Protein 2P35 (pdb70)

Secondary structure (DSSP, 8-state):
-GGGB-PPPGGGHHHHHHHTT---S--SSEEEET-TTTHHHHHHHHHH-TTSEEEEES----HHHHHHSTTSEEEE--TTT---SS-EEEEEESS-GGGSTTHHHHHHH---EEEEEEEEE----TTSHHHH--HHHHHSTTGGG--PPPPHHHHHHHHGGGEEEEEEEEEEEEE---HHHHHHHHTTTTTTHHHHTT-GGGHHHHHHHHHHHHHHHS----S---EEEEEEEEEEEE-/--GGGHHHHHHHHT--BS--SSEEEET-TTSHHHHHHHHHH-TTSEEEEES----HHHHHH-TTSEEEE--TTT---SS-EEEEEESS-GGGSTTHHHHHHH---EEEEEEEEE----TTSHHHH--HHHHHSTTGGGG--PPPPPHHHHHHHHGGGEEEEEEEEEEEEE---HHHHHHHHIIIIIHHHHHHH-GGGHHHHHHHHHHHHHHHS----S---EEEEEEEEEEEE-

Radius of gyration: 24.62 Å; Cα contacts (8 Å, |Δi|>4): 897; chains: 2; bounding box: 56×64×71 Å

CATH classification: 3.40.50.150 (+1 more: 1.10.150.290)

Nearest PDB structures (foldseek):
  2p35-assembly1_A  TM=1.003E+00  e=3.374E-49  Agrobacterium fabrum str. C58
  2p35-assembly1_B  TM=9.894E-01  e=6.410E-45  Agrobacterium fabrum str. C58
  8x8j-assembly1_A  TM=6.958E-01  e=2.190E-12  Acinetobacter baumannii
  8x8i-assembly1_A  TM=6.937E-01  e=7.140E-11  Acinetobacter baumannii
  9fce-assembly2_B  TM=6.948E-01  e=4.885E-07  Streptomyces sp.

Organism: Agrobacterium fabrum (strain C58 / ATCC 33970) (NCBI:txid176299)

InterPro domains:
  IPR023149 Trans-aconitate 2-methyltransferase, C-terminal [G3DSA:1.10.150.290] (131-236)
  IPR023506 Trans-aconitate 2-methyltransferase [MF_00560] (1-256)
  IPR029063 S-adenosyl-L-methionine-dependent methyltransferase superfamily [G3DSA:3.40.50.150] (7-253)
  IPR029063 S-adenosyl-L-methionine-dependent methyltransferase superfamily [SSF53335] (4-255)

Foldseek 3Di:
DVVPDDDDDPVCVVLVVQVVPQPDQEWQAAEEEQCDLNPSVCVVCVRHNQDRYEYEHQDPVLVNNCVVRVNHHYDHDDLLDDADPAATLYYEYEPDQVVHPPSLVSVLVNVSHDAQGKYKYKFQCCPPLLNVLLCLCCPDPNNVLDDGDDDPVSSCVSAVVQFPDKDKDKDKDKDKAALVVSLVVCCVVPCVVPLVSSDVVCNVVSSVSSSVSSRVRFDAVVGITIDITMMMIMMGTGD/DDPVCVVLLVLVVPQPDQEFAAAEEEQCPLQPSVVVVCVRYNQERYEYEHQDPVLVNNCVVRVSHHYDYDDLLDDADPAQGQYYAYEPDQVVHPPSLLSQLVNCSHDAQGKYKYKFQCCPPLLNVLVCLCCVDPLVVLVCDDGDDDPVSSCVSHVVFFPDKDKDKDKDKDKAALVVVLVVCCVVPCVVVCVSSDPVCNVVSSVSSSVSSPVRFDAVVGITIDITMMMMMMGTGD

Structure (mmCIF, N/CA/C/O backbone):
data_2P35
#
_entry.id   2P35
#
_cell.length_a   103.097
_cell.length_b   103.097
_cell.length_c   107.457
_cell.angle_alpha   90.00
_cell.angle_beta   90.00
_cell.angle_gamma   120.00
#
_symmetry.space_group_name_H-M   'P 65'
#
loop_
_entity.id
_entity.type
_entity.pdbx_description
1 polymer 'Trans-aconitate 2-methyltransferase'
2 non-polymer S-ADENOSYL-L-HOMOCYSTEINE
3 water water
#
loop_
_atom_site.group_PDB
_atom_site.id
_atom_site.type_symbol
_atom_site.label_atom_id
_atom_site.label_alt_id
_atom_site.label_comp_id
_atom_site.label_asym_id
_atom_site.label_entity_id
_atom_site.label_seq_id
_atom_site.pdbx_PDB_ins_code
_atom_site.Cartn_x
_atom_site.Cartn_y
_atom_site.Cartn_z
_atom_site.occupancy
_atom_site.B_iso_or_equiv
_atom_site.auth_seq_id
_atom_site.auth_comp_id
_atom_site.auth_asym_id
_atom_site.auth_atom_id
_atom_site.pdbx_PDB_model_num
ATOM 1 N N . ALA A 1 8 ? -39.360 62.426 19.396 1.00 43.33 5 ALA A N 1
ATOM 2 C CA . ALA A 1 8 ? -37.965 61.902 19.600 1.00 43.26 5 ALA A CA 1
ATOM 3 C C . ALA A 1 8 ? -37.483 61.170 18.347 1.00 43.02 5 ALA A C 1
ATOM 4 O O . ALA A 1 8 ? -36.289 60.893 18.186 1.00 43.06 5 ALA A O 1
ATOM 6 N N . GLN A 1 9 ? -38.417 60.877 17.449 1.00 42.49 6 GLN A N 1
ATOM 7 C CA . GLN A 1 9 ? -38.093 60.110 16.261 1.00 42.71 6 GLN A CA 1
ATOM 8 C C . GLN A 1 9 ? -37.109 60.860 15.349 1.00 42.15 6 GLN A C 1
ATOM 9 O O . GLN A 1 9 ? -36.196 60.252 14.778 1.00 42.12 6 GLN A O 1
ATOM 15 N N . GLN A 1 10 ? -37.281 62.177 15.251 1.00 41.36 7 GLN A N 1
ATOM 16 C CA . GLN A 1 10 ? -36.401 63.025 14.435 1.00 40.97 7 GLN A CA 1
ATOM 17 C C . GLN A 1 10 ? -34.975 63.198 14.974 1.00 40.08 7 GLN A C 1
ATOM 18 O O . GLN A 1 10 ? -34.083 63.618 14.239 1.00 39.94 7 GLN A O 1
ATOM 24 N N . TYR A 1 11 ? -34.754 62.885 16.246 1.00 39.17 8 TYR A N 1
ATOM 25 C CA . TYR A 1 11 ? -33.421 63.053 16.819 1.00 38.57 8 TYR A CA 1
ATOM 26 C C . TYR A 1 11 ? -32.617 61.748 16.975 1.00 38.03 8 TYR A C 1
ATOM 27 O O . TYR A 1 11 ? -31.506 61.761 17.506 1.00 37.27 8 TYR A O 1
ATOM 36 N N . LEU A 1 12 ? -33.171 60.630 16.506 1.00 37.64 9 LEU A N 1
ATOM 37 C CA . LEU A 1 12 ? -32.445 59.348 16.550 1.00 37.35 9 LEU A CA 1
ATOM 38 C C . LEU A 1 12 ? -31.319 59.325 15.528 1.00 37.21 9 LEU A C 1
ATOM 39 O O . LEU A 1 12 ? -31.507 59.729 14.382 1.00 36.46 9 LEU A O 1
ATOM 44 N N . LYS A 1 13 ? -30.145 58.879 15.972 1.00 37.04 10 LYS A N 1
ATOM 45 C CA . LYS A 1 13 ? -28.961 58.755 15.121 1.00 37.31 10 LYS A CA 1
ATOM 46 C C . LYS A 1 13 ? -28.266 57.431 15.429 1.00 37.46 10 LYS A C 1
ATOM 47 O O . LYS A 1 13 ? -27.649 57.271 16.489 1.00 37.49 10 LYS A O 1
ATOM 53 N N . PHE A 1 14 ? -28.377 56.474 14.515 1.00 37.79 11 PHE A N 1
ATOM 54 C CA . PHE A 1 14 ? -27.736 55.179 14.720 1.00 38.71 11 PHE A CA 1
ATOM 55 C C . PHE A 1 14 ? -26.406 55.124 13.993 1.00 39.28 11 PHE A C 1
ATOM 56 O O . PHE A 1 14 ? -26.278 55.618 12.873 1.00 38.95 11 PHE A O 1
ATOM 64 N N . GLU A 1 15 ? -25.410 54.577 14.684 1.00 39.90 12 GLU A N 1
ATOM 65 C CA . GLU A 1 15 ? -24.096 54.321 14.105 1.00 40.40 12 GLU A CA 1
ATOM 66 C C . GLU A 1 15 ? -24.082 52.924 13.497 1.00 39.92 12 GLU A C 1
ATOM 67 O O . GLU A 1 15 ? -24.901 52.066 13.867 1.00 40.53 12 GLU A O 1
ATOM 73 N N . ASP A 1 16 ? -23.166 52.711 12.553 1.00 38.54 13 ASP A N 1
ATOM 74 C CA . ASP A 1 16 ? -22.994 51.427 11.871 1.00 37.08 13 ASP A CA 1
ATOM 75 C C . ASP A 1 16 ? -22.653 50.320 12.871 1.00 35.76 13 ASP A C 1
ATOM 76 O O . ASP A 1 16 ? -21.605 50.359 13.517 1.00 35.73 13 ASP A O 1
ATOM 81 N N . GLU A 1 17 ? -23.535 49.327 12.982 1.00 34.95 14 GLU A N 1
ATOM 82 C CA A GLU A 1 17 ? -23.316 48.238 13.929 0.50 34.11 14 GLU A CA 1
ATOM 83 C CA B GLU A 1 17 ? -23.369 48.186 13.887 0.50 34.57 14 GLU A CA 1
ATOM 84 C C . GLU A 1 17 ? -22.073 47.419 13.584 1.00 33.05 14 GLU A C 1
ATOM 85 O O . GLU A 1 17 ? -21.441 46.840 14.473 1.00 32.57 14 GLU A O 1
ATOM 96 N N . ARG A 1 18 ? -21.683 47.407 12.309 1.00 31.75 15 ARG A N 1
ATOM 97 C CA . ARG A 1 18 ? -20.512 46.630 11.909 1.00 29.95 15 ARG A CA 1
ATOM 98 C C . ARG A 1 18 ? -19.217 47.188 12.486 1.00 28.44 15 ARG A C 1
ATOM 99 O O . ARG A 1 18 ? -18.239 46.475 12.588 1.00 28.55 15 ARG A O 1
ATOM 107 N N . THR A 1 19 ? -19.215 48.458 12.870 1.00 27.02 16 THR A N 1
ATOM 108 C CA . THR A 1 19 ? -18.017 49.048 13.442 1.00 25.89 16 THR A CA 1
ATOM 109 C C . THR A 1 19 ? -18.155 49.278 14.947 1.00 24.97 16 THR A C 1
ATOM 110 O O . THR A 1 19 ? -17.360 50.023 15.512 1.00 23.88 16 THR A O 1
ATOM 114 N N . ARG A 1 20 ? -19.155 48.639 15.578 1.00 23.74 17 ARG A N 1
ATOM 115 C CA . ARG A 1 20 ? -19.394 48.786 17.015 1.00 23.91 17 ARG A CA 1
ATOM 116 C C . ARG A 1 20 ? -18.169 48.559 17.921 1.00 23.83 17 ARG A C 1
ATOM 117 O O . ARG A 1 20 ? -17.852 49.430 18.741 1.00 23.72 17 ARG A O 1
ATOM 125 N N . PRO A 1 21 ? -17.471 47.408 17.773 1.00 24.36 18 PRO A N 1
ATOM 126 C CA . PRO A 1 21 ? -16.289 47.188 18.612 1.00 24.15 18 PRO A CA 1
ATOM 127 C C . PRO A 1 21 ? -15.152 48.164 18.315 1.00 24.27 18 PRO A C 1
ATOM 128 O O . PRO A 1 21 ? -14.527 48.629 19.247 1.00 24.13 18 PRO A O 1
ATOM 132 N N . ALA A 1 22 ? -14.896 48.470 17.041 1.00 24.07 19 ALA A N 1
ATOM 133 C CA . ALA A 1 22 ? -13.891 49.471 16.680 1.00 24.71 19 ALA A CA 1
ATOM 134 C C . ALA A 1 22 ? -14.226 50.840 17.286 1.00 24.96 19 ALA A C 1
ATOM 135 O O . ALA A 1 22 ? -13.337 51.519 17.796 1.00 25.79 19 ALA A O 1
ATOM 137 N N . ARG A 1 23 ? -15.500 51.226 17.241 1.00 25.12 20 ARG A N 1
ATOM 138 C CA . ARG A 1 23 ? -15.948 52.495 17.841 1.00 25.49 20 ARG A CA 1
ATOM 139 C C . ARG A 1 23 ? -15.813 52.478 19.369 1.00 25.06 20 ARG A C 1
ATOM 140 O O . ARG A 1 23 ? -15.351 53.452 19.957 1.00 25.54 20 ARG A O 1
ATOM 148 N N . ASP A 1 24 ? -16.184 51.362 19.994 1.00 24.94 21 ASP A N 1
ATOM 149 C CA . ASP A 1 24 ? -16.049 51.198 21.459 1.00 24.72 21 ASP A CA 1
ATOM 150 C C . ASP A 1 24 ? -14.584 51.281 21.880 1.00 24.80 21 ASP A C 1
ATOM 151 O O . ASP A 1 24 ? -14.260 51.875 22.922 1.00 25.55 21 ASP A O 1
ATOM 156 N N . LEU A 1 25 ? -13.708 50.687 21.070 1.00 24.50 22 LEU A N 1
ATOM 157 C CA . LEU A 1 25 ? -12.267 50.763 21.312 1.00 24.63 22 LEU A CA 1
ATOM 158 C C . LEU A 1 25 ? -11.768 52.212 21.200 1.00 24.60 22 LEU A C 1
ATOM 159 O O . LEU A 1 25 ? -11.074 52.700 22.095 1.00 24.45 22 LEU A O 1
ATOM 164 N N . LEU A 1 26 ? -12.124 52.888 20.107 1.00 24.48 23 LEU A N 1
ATOM 165 C CA . LEU A 1 26 ? -11.659 54.259 19.850 1.00 24.80 23 LEU A CA 1
ATOM 166 C C . LEU A 1 26 ? -12.135 55.253 20.906 1.00 24.65 23 LEU A C 1
ATOM 167 O O . LEU A 1 26 ? -11.421 56.201 21.255 1.00 24.81 23 LEU A O 1
ATOM 172 N N . ALA A 1 27 ? -13.338 55.030 21.419 1.00 24.71 24 ALA A N 1
ATOM 173 C CA . ALA A 1 27 ? -13.898 55.896 22.428 1.00 25.02 24 ALA A CA 1
ATOM 174 C C . ALA A 1 27 ? -13.021 55.918 23.697 1.00 26.08 24 ALA A C 1
ATOM 175 O O . ALA A 1 27 ? -13.098 56.870 24.495 1.00 26.59 24 ALA A O 1
ATOM 177 N N . GLN A 1 28 ? -12.208 54.870 23.890 1.00 25.26 25 GLN A N 1
ATOM 178 C CA . GLN A 1 28 ? -11.321 54.779 25.070 1.00 25.44 25 GLN A CA 1
ATOM 179 C C . GLN A 1 28 ? -9.879 55.235 24.798 1.00 25.64 25 GLN A C 1
ATOM 180 O O . GLN A 1 28 ? -9.026 55.110 25.665 1.00 26.39 25 GLN A O 1
ATOM 186 N N . VAL A 1 29 ? -9.616 55.746 23.595 1.00 25.33 26 VAL A N 1
ATOM 187 C CA . VAL A 1 29 ? -8.319 56.347 23.265 1.00 26.16 26 VAL A CA 1
ATOM 188 C C . VAL A 1 29 ? -8.310 57.790 23.788 1.00 26.93 26 VAL A C 1
ATOM 189 O O . VAL A 1 29 ? -9.080 58.629 23.301 1.00 26.48 26 VAL A O 1
ATOM 193 N N . PRO A 1 30 ? -7.452 58.081 24.788 1.00 28.07 27 PRO A N 1
ATOM 194 C CA . PRO A 1 30 ? -7.462 59.388 25.431 1.00 29.02 27 PRO A CA 1
ATOM 195 C C . PRO A 1 30 ? -6.577 60.413 24.711 1.00 30.22 27 PRO A C 1
ATOM 196 O O . PRO A 1 30 ? -5.752 61.086 25.336 1.00 32.14 27 PRO A O 1
ATOM 200 N N . LEU A 1 31 ? -6.716 60.511 23.403 1.00 29.99 28 LEU A N 1
ATOM 201 C CA . LEU A 1 31 ? -5.948 61.490 22.662 1.00 30.22 28 LEU A CA 1
ATOM 202 C C . LEU A 1 31 ? -6.913 62.413 21.968 1.00 30.58 28 LEU A C 1
ATOM 203 O O . LEU A 1 31 ? -7.805 61.953 21.262 1.00 29.96 28 LEU A O 1
ATOM 208 N N . GLU A 1 32 ? -6.754 63.715 22.214 1.00 31.16 29 GLU A N 1
ATOM 209 C CA A GLU A 1 32 ? -7.531 64.731 21.503 0.50 31.33 29 GLU A CA 1
ATOM 210 C CA B GLU A 1 32 ? -7.532 64.724 21.511 0.50 31.67 29 GLU A CA 1
ATOM 211 C C . GLU A 1 32 ? -7.005 64.860 20.079 1.00 31.63 29 GLU A C 1
ATOM 212 O O . GLU A 1 32 ? -7.784 65.011 19.137 1.00 31.31 29 GLU A O 1
ATOM 223 N N . ARG A 1 33 ? -5.679 64.780 19.934 1.00 31.56 30 ARG A N 1
ATOM 224 C CA A ARG A 1 33 ? -5.018 64.952 18.637 0.50 31.34 30 ARG A CA 1
ATOM 225 C CA B ARG A 1 33 ? -5.022 64.940 18.634 0.50 31.63 30 ARG A CA 1
ATOM 226 C C . ARG A 1 33 ? -4.029 63.819 18.349 1.00 31.38 30 ARG A C 1
ATOM 227 O O . ARG A 1 33 ? -3.464 63.232 19.268 1.00 30.91 30 ARG A O 1
ATOM 242 N N . VAL A 1 34 ? -3.817 63.544 17.068 1.00 30.74 31 VAL A N 1
ATOM 243 C CA . VAL A 1 34 ? -2.878 62.519 16.613 1.00 30.81 31 VAL A CA 1
ATOM 244 C C . VAL A 1 34 ? -2.037 63.089 15.461 1.00 30.99 31 VAL A C 1
ATOM 245 O O . VAL A 1 34 ? -2.584 63.694 14.533 1.00 30.11 31 VAL A O 1
ATOM 249 N N . LEU A 1 35 ? -0.716 62.896 15.518 1.00 31.19 32 LEU A N 1
ATOM 250 C CA . LEU A 1 35 ? 0.170 63.375 14.447 1.00 31.81 32 LEU A CA 1
ATOM 251 C C . LEU A 1 35 ? 0.775 62.244 13.619 1.00 31.62 32 LEU A C 1
ATOM 252 O O . LEU A 1 35 ? 1.156 62.442 12.460 1.00 30.90 32 LEU A O 1
ATOM 257 N N . ASN A 1 36 ? 0.873 61.064 14.227 1.00 31.89 33 ASN A N 1
ATOM 258 C CA . ASN A 1 36 ? 1.397 59.887 13.542 1.00 32.22 33 ASN A CA 1
ATOM 259 C C . ASN A 1 36 ? 0.773 58.596 14.068 1.00 32.26 33 ASN A C 1
ATOM 260 O O . ASN A 1 36 ? 1.381 57.861 14.874 1.00 31.91 33 ASN A O 1
ATOM 265 N N . GLY A 1 37 ? -0.450 58.330 13.613 1.00 32.76 34 GLY A N 1
ATOM 266 C CA . GLY A 1 37 ? -1.207 57.161 14.052 1.00 32.35 34 GLY A CA 1
ATOM 267 C C . GLY A 1 37 ? -1.227 56.094 12.983 1.00 32.90 34 GLY A C 1
ATOM 268 O O . GLY A 1 37 ? -1.007 56.380 11.801 1.00 32.64 34 GLY A O 1
ATOM 269 N N . TYR A 1 38 ? -1.442 54.853 13.406 1.00 33.13 35 TYR A N 1
ATOM 270 C CA . TYR A 1 38 ? -1.457 53.701 12.516 1.00 33.11 35 TYR A CA 1
ATOM 271 C C . TYR A 1 38 ? -2.696 52.843 12.775 1.00 33.61 35 TYR A C 1
ATOM 272 O O . TYR A 1 38 ? -3.041 52.549 13.924 1.00 32.97 35 TYR A O 1
ATOM 281 N N . ASP A 1 39 ? -3.372 52.475 11.693 1.00 33.34 36 ASP A N 1
ATOM 282 C CA . ASP A 1 39 ? -4.416 51.490 11.769 1.00 34.03 36 ASP A CA 1
ATOM 283 C C . ASP A 1 39 ? -3.860 50.144 11.309 1.00 34.02 36 ASP A C 1
ATOM 284 O O . ASP A 1 39 ? -3.651 49.915 10.109 1.00 34.24 36 ASP A O 1
ATOM 289 N N . LEU A 1 40 ? -3.631 49.255 12.270 1.00 34.08 37 LEU A N 1
ATOM 290 C CA . LEU A 1 40 ? -2.913 48.001 12.017 1.00 33.83 37 LEU A CA 1
ATOM 291 C C . LEU A 1 40 ? -3.917 46.932 11.613 1.00 33.69 37 LEU A C 1
ATOM 292 O O . LEU A 1 40 ? -4.983 46.830 12.212 1.00 33.37 37 LEU A O 1
ATOM 297 N N . GLY A 1 41 ? -3.583 46.143 10.599 1.00 33.40 38 GLY A N 1
ATOM 298 C CA . GLY A 1 41 ? -4.579 45.263 9.969 1.00 33.22 38 GLY A CA 1
ATOM 299 C C . GLY A 1 41 ? -5.789 46.057 9.495 1.00 32.36 38 GLY A C 1
ATOM 300 O O . GLY A 1 41 ? -6.929 45.716 9.827 1.00 31.66 38 GLY A O 1
ATOM 301 N N . CYS A 1 42 ? -5.536 47.108 8.714 1.00 32.30 39 CYS A N 1
ATOM 302 C CA . CYS A 1 42 ? -6.587 48.061 8.270 1.00 32.59 39 CYS A CA 1
ATOM 303 C C . CYS A 1 42 ? -7.709 47.455 7.405 1.00 32.59 39 CYS A C 1
ATOM 304 O O . CYS A 1 42 ? -8.827 47.986 7.358 1.00 32.73 39 CYS A O 1
ATOM 307 N N . GLY A 1 43 ? -7.420 46.345 6.733 1.00 32.26 40 GLY A N 1
ATOM 308 C CA . GLY A 1 43 ? -8.381 45.748 5.817 1.00 32.36 40 GLY A CA 1
ATOM 309 C C . GLY A 1 43 ? -8.774 46.737 4.728 1.00 32.47 40 GLY A C 1
ATOM 310 O O . GLY A 1 43 ? -7.924 47.495 4.249 1.00 32.71 40 GLY A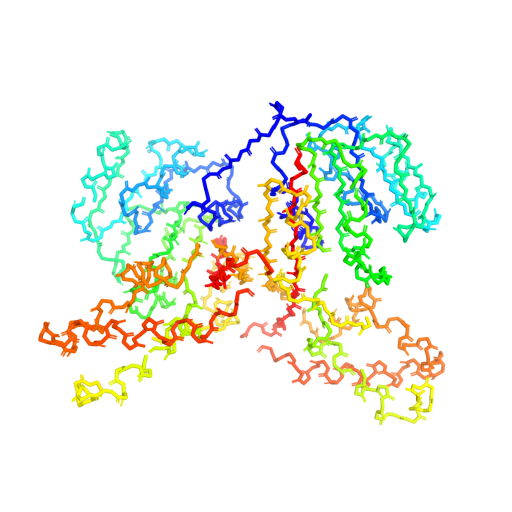 O 1
ATOM 311 N N . PRO A 1 44 ? -10.069 46.759 4.347 1.00 32.67 41 PRO A N 1
ATOM 312 C CA . PRO A 1 44 ? -10.560 47.659 3.293 1.00 32.37 41 PRO A CA 1
ATOM 313 C C . PRO A 1 44 ? -10.815 49.093 3.777 1.00 32.27 41 PRO A C 1
ATOM 314 O O . PRO A 1 44 ? -11.421 49.879 3.054 1.00 31.75 41 PRO A O 1
ATOM 318 N N . GLY A 1 45 ? -10.364 49.419 4.993 1.00 32.01 42 GLY A N 1
ATOM 319 C CA . GLY A 1 45 ? -10.333 50.802 5.474 1.00 32.09 42 GLY A CA 1
ATOM 320 C C . GLY A 1 45 ? -11.525 51.295 6.282 1.00 31.90 42 GLY A C 1
ATOM 321 O O . GLY A 1 45 ? -11.677 52.502 6.494 1.00 31.80 42 GLY A O 1
ATOM 322 N N . ASN A 1 46 ? -12.375 50.369 6.705 1.00 31.79 43 ASN A N 1
ATOM 323 C CA . ASN A 1 46 ? -13.468 50.672 7.624 1.00 32.27 43 ASN A CA 1
ATOM 324 C C . ASN A 1 46 ? -12.974 51.199 8.963 1.00 32.32 43 ASN A C 1
ATOM 325 O O . ASN A 1 46 ? -13.447 52.239 9.439 1.00 31.60 43 ASN A O 1
ATOM 330 N N . SER A 1 47 ? -12.031 50.474 9.572 1.00 32.11 44 SER A N 1
ATOM 331 C CA . SER A 1 47 ? -11.415 50.944 10.811 1.00 32.03 44 SER A CA 1
ATOM 332 C C . SER A 1 47 ? -10.623 52.228 10.566 1.00 32.36 44 SER A C 1
ATOM 333 O O . SER A 1 47 ? -10.650 53.143 11.388 1.00 32.15 44 SER A O 1
ATOM 336 N N . THR A 1 48 ? -9.968 52.317 9.404 1.00 32.60 45 THR A N 1
ATOM 337 C CA . THR A 1 48 ? -9.077 53.434 9.126 1.00 32.40 45 THR A CA 1
ATOM 338 C C . THR A 1 48 ? -9.896 54.722 9.038 1.00 32.50 45 THR A C 1
ATOM 339 O O . THR A 1 48 ? -9.478 55.763 9.556 1.00 32.59 45 THR A O 1
ATOM 343 N N . GLU A 1 49 ? -11.072 54.630 8.417 1.00 31.68 46 GLU A N 1
ATOM 344 C CA . GLU A 1 49 ? -11.945 55.784 8.250 1.00 32.43 46 GLU A CA 1
ATOM 345 C C . GLU A 1 49 ? -12.480 56.316 9.587 1.00 31.57 46 GLU A C 1
ATOM 346 O O . GLU A 1 49 ? -12.686 57.524 9.731 1.00 31.18 46 GLU A O 1
ATOM 352 N N . LEU A 1 50 ? -12.682 55.424 10.558 1.00 30.53 47 LEU A N 1
ATOM 353 C CA . LEU A 1 50 ? -13.003 55.859 11.913 1.00 31.10 47 LEU A CA 1
ATOM 354 C C . LEU A 1 50 ? -11.892 56.745 12.454 1.00 31.24 47 LEU A C 1
ATOM 355 O O . LEU A 1 50 ? -12.165 57.771 13.079 1.00 30.74 47 LEU A O 1
ATOM 360 N N . LEU A 1 51 ? -10.641 56.344 12.204 1.00 31.14 48 LEU A N 1
ATOM 361 C CA . LEU A 1 51 ? -9.486 57.100 12.690 1.00 31.62 48 LEU A CA 1
ATOM 362 C C . LEU A 1 51 ? -9.326 58.433 11.978 1.00 31.73 48 LEU A C 1
ATOM 363 O O . LEU A 1 51 ? -9.134 59.464 12.626 1.00 32.11 48 LEU A O 1
ATOM 368 N N . THR A 1 52 ? -9.431 58.418 10.655 1.00 31.59 49 THR A N 1
ATOM 369 C CA . THR A 1 52 ? -9.287 59.644 9.874 1.00 31.93 49 THR A CA 1
ATOM 370 C C . THR A 1 52 ? -10.467 60.604 10.125 1.00 32.07 49 THR A C 1
ATOM 371 O O . THR A 1 52 ? -10.273 61.812 10.159 1.00 31.97 49 THR A O 1
ATOM 375 N N . ASP A 1 53 ? -11.669 60.054 10.329 1.00 31.73 50 ASP A N 1
ATOM 376 C CA . ASP A 1 53 ? -12.826 60.850 10.754 1.00 32.05 50 ASP A CA 1
ATOM 377 C C . ASP A 1 53 ? -12.517 61.634 12.025 1.00 31.86 50 ASP A C 1
ATOM 378 O O . ASP A 1 53 ? -12.858 62.809 12.139 1.00 30.69 50 ASP A O 1
ATOM 383 N N . ARG A 1 54 ? -11.849 60.975 12.965 1.00 32.32 51 ARG A N 1
ATOM 384 C CA . ARG A 1 54 ? -11.562 61.569 14.272 1.00 32.84 51 ARG A CA 1
ATOM 385 C C . ARG A 1 54 ? -10.351 62.508 14.252 1.00 32.64 51 ARG A C 1
ATOM 386 O O . ARG A 1 54 ? -10.379 63.567 14.888 1.00 32.03 51 ARG A O 1
ATOM 394 N N . TYR A 1 55 ? -9.306 62.129 13.519 1.00 31.89 52 TYR A N 1
ATOM 395 C CA . TYR A 1 55 ? -8.009 62.796 13.660 1.00 32.27 52 TYR A CA 1
ATOM 396 C C . TYR A 1 55 ? -7.445 63.478 12.420 1.00 32.15 52 TYR A C 1
ATOM 397 O O . TYR A 1 55 ? -6.522 64.294 12.535 1.00 32.42 52 TYR A O 1
ATOM 406 N N . GLY A 1 56 ? -7.988 63.151 11.251 1.00 32.38 53 GLY A N 1
ATOM 407 C CA . GLY A 1 56 ? -7.554 63.757 9.990 1.00 32.10 53 GLY A CA 1
ATOM 408 C C . GLY A 1 56 ? -7.029 62.705 9.038 1.00 32.03 53 GLY A C 1
ATOM 409 O O . GLY A 1 56 ? -6.401 61.730 9.461 1.00 32.45 53 GLY A O 1
ATOM 410 N N . VAL A 1 57 ? -7.269 62.908 7.748 1.00 32.17 54 VAL A N 1
ATOM 411 C CA . VAL A 1 57 ? -6.866 61.937 6.712 1.00 32.31 54 VAL A CA 1
ATOM 412 C C . VAL A 1 57 ? -5.359 61.845 6.534 1.00 32.20 54 VAL A C 1
ATOM 413 O O . VAL A 1 57 ? -4.845 60.824 6.048 1.00 32.52 54 VAL A O 1
ATOM 417 N N . ASN A 1 58 ? -4.668 62.900 6.960 1.00 32.29 55 ASN A N 1
ATOM 418 C CA A ASN A 1 58 ? -3.231 63.090 6.764 0.50 32.49 55 ASN A CA 1
ATOM 419 C CA B ASN A 1 58 ? -3.222 62.995 6.716 0.50 32.26 55 ASN A CA 1
ATOM 420 C C . ASN A 1 58 ? -2.327 62.497 7.860 1.00 32.68 55 ASN A C 1
ATOM 421 O O . ASN A 1 58 ? -1.112 62.377 7.675 1.00 32.64 55 ASN A O 1
ATOM 430 N N . VAL A 1 59 ? -2.915 62.180 9.020 1.00 32.44 56 VAL A N 1
ATOM 431 C CA . VAL A 1 59 ? -2.135 61.753 10.202 1.00 32.86 56 VAL A CA 1
ATOM 432 C C . VAL A 1 59 ? -2.255 60.252 10.560 1.00 32.64 56 VAL A C 1
ATOM 433 O O . VAL A 1 59 ? -1.764 59.811 11.611 1.00 32.76 56 VAL A O 1
ATOM 437 N N . ILE A 1 60 ? -2.885 59.482 9.672 1.00 32.82 57 ILE A N 1
ATOM 438 C CA . ILE A 1 60 ? -3.117 58.045 9.874 1.00 32.62 57 ILE A CA 1
ATOM 439 C C . ILE A 1 60 ? -2.479 57.272 8.716 1.00 33.28 57 ILE A C 1
ATOM 440 O O . ILE A 1 60 ? -2.543 57.709 7.562 1.00 32.81 57 ILE A O 1
ATOM 445 N N . THR A 1 61 ? -1.868 56.134 9.032 1.00 33.28 58 THR A N 1
ATOM 446 C CA . THR A 1 61 ? -1.350 55.215 8.022 1.00 33.63 58 THR A CA 1
ATOM 447 C C . THR A 1 61 ? -1.971 53.842 8.290 1.00 33.59 58 THR A C 1
ATOM 448 O O . THR A 1 61 ? -1.884 53.325 9.411 1.00 34.06 58 THR A O 1
ATOM 452 N N . GLY A 1 62 ? -2.618 53.262 7.284 1.00 33.16 59 GLY A N 1
ATOM 453 C CA . GLY A 1 62 ? -3.083 51.875 7.387 1.00 32.87 59 GLY A CA 1
ATOM 454 C C . GLY A 1 62 ? -2.003 50.870 6.999 1.00 33.05 59 GLY A C 1
ATOM 455 O O . GLY A 1 62 ? -1.304 51.037 5.975 1.00 33.05 59 GLY A O 1
ATOM 456 N N . ILE A 1 63 ? -1.876 49.819 7.807 1.00 33.28 60 ILE A N 1
ATOM 457 C CA . ILE A 1 63 ? -0.905 48.745 7.585 1.00 32.90 60 ILE A CA 1
ATOM 458 C C . ILE A 1 63 ? -1.666 47.411 7.442 1.00 33.13 60 ILE A C 1
ATOM 459 O O . ILE A 1 63 ? -2.528 47.094 8.264 1.00 33.19 60 ILE A O 1
ATOM 464 N N . ASP A 1 64 ? -1.370 46.658 6.384 1.00 32.72 61 ASP A N 1
ATOM 465 C CA . ASP A 1 64 ? -1.946 45.326 6.169 1.00 33.02 61 ASP A CA 1
ATOM 466 C C . ASP A 1 64 ? -0.972 44.471 5.345 1.00 32.60 61 ASP A C 1
ATOM 467 O O . ASP A 1 64 ? -0.209 45.008 4.560 1.00 32.69 61 ASP A O 1
ATOM 472 N N . SER A 1 65 ? -1.015 43.150 5.525 1.00 32.87 62 SER A N 1
ATOM 473 C CA . SER A 1 65 ? -0.188 42.218 4.740 1.00 32.93 62 SER A CA 1
ATOM 474 C C . SER A 1 65 ? -0.858 41.828 3.416 1.00 32.87 62 SER A C 1
ATOM 475 O O . SER A 1 65 ? -0.271 41.109 2.598 1.00 32.20 62 SER A O 1
ATOM 478 N N . ASP A 1 66 ? -2.091 42.298 3.212 1.00 32.53 63 ASP A N 1
ATOM 479 C CA . ASP A 1 66 ? -2.857 41.908 2.031 1.00 32.59 63 ASP A CA 1
ATOM 480 C C . ASP A 1 66 ? -3.012 43.060 1.046 1.00 32.43 63 ASP A C 1
ATOM 481 O O . ASP A 1 66 ? -3.674 44.066 1.342 1.00 31.68 63 ASP A O 1
ATOM 486 N N . ASP A 1 67 ? -2.416 42.880 -0.135 1.00 32.42 64 ASP A N 1
ATOM 487 C CA . ASP A 1 67 ? -2.414 43.896 -1.193 1.00 32.70 64 ASP A CA 1
ATOM 488 C C . ASP A 1 67 ? -3.799 44.283 -1.693 1.00 32.59 64 ASP A C 1
ATOM 489 O O . ASP A 1 67 ? -4.041 45.454 -1.991 1.00 32.44 64 ASP A O 1
ATOM 494 N N . ASP A 1 68 ? -4.689 43.295 -1.805 1.00 32.80 65 ASP A N 1
ATOM 495 C CA A ASP A 1 68 ? -6.052 43.513 -2.276 0.50 33.01 65 ASP A CA 1
ATOM 496 C CA B ASP A 1 68 ? -6.041 43.551 -2.294 0.50 33.23 65 ASP A CA 1
ATOM 497 C C . ASP A 1 68 ? -6.824 44.389 -1.288 1.00 33.32 65 ASP A C 1
ATOM 498 O O . ASP A 1 68 ? -7.668 45.200 -1.680 1.00 33.10 65 ASP A O 1
ATOM 515 N N . LEU A 1 70 ? -5.371 46.684 0.808 1.00 33.97 67 LEU A N 1
ATOM 516 C CA . LEU A 1 70 ? -4.771 48.012 0.768 1.00 34.05 67 LEU A CA 1
ATOM 517 C C . LEU A 1 70 ? -5.290 48.833 -0.412 1.00 34.32 67 LEU A C 1
ATOM 518 O O . LEU A 1 70 ? -5.515 50.032 -0.268 1.00 34.57 67 LEU A O 1
ATOM 523 N N . GLU A 1 71 ? -5.474 48.174 -1.563 1.00 33.90 68 GLU A N 1
ATOM 524 C CA A GLU A 1 71 ? -6.043 48.810 -2.754 0.50 34.09 68 GLU A CA 1
ATOM 525 C CA B GLU A 1 71 ? -6.044 48.808 -2.752 0.50 33.96 68 GLU A CA 1
ATOM 526 C C . GLU A 1 71 ? -7.444 49.354 -2.476 1.00 34.01 68 GLU A C 1
ATOM 527 O O . GLU A 1 71 ? -7.759 50.483 -2.850 1.00 33.95 68 GLU A O 1
ATOM 538 N N . LYS A 1 72 ? -8.273 48.548 -1.810 1.00 34.09 69 LYS A N 1
ATOM 539 C CA . LYS A 1 72 ? -9.631 48.960 -1.428 1.00 34.51 69 LYS A CA 1
ATOM 540 C C . LYS A 1 72 ? -9.600 50.155 -0.481 1.00 34.28 69 LYS A C 1
ATOM 541 O O . LYS A 1 72 ? -10.288 51.149 -0.705 1.00 34.34 69 LYS A O 1
ATOM 547 N N . ALA A 1 73 ? -8.772 50.061 0.556 1.00 34.18 70 ALA A N 1
ATOM 548 C CA . ALA A 1 73 ? -8.607 51.143 1.521 1.00 34.43 70 ALA A CA 1
ATOM 549 C C . ALA A 1 73 ? -8.088 52.436 0.868 1.00 35.14 70 ALA A C 1
ATOM 550 O O . ALA A 1 73 ? -8.600 53.522 1.160 1.00 34.90 70 ALA A O 1
ATOM 552 N N . ALA A 1 74 ? -7.091 52.312 -0.011 1.00 35.45 71 ALA A N 1
ATOM 553 C CA . ALA A 1 74 ? -6.526 53.450 -0.740 1.00 36.94 71 ALA A CA 1
ATOM 554 C C . ALA A 1 74 ? -7.539 54.139 -1.659 1.00 37.84 71 ALA A C 1
ATOM 555 O O . ALA A 1 74 ? -7.562 55.365 -1.734 1.00 38.31 71 ALA A O 1
ATOM 557 N N . ASP A 1 75 ? -8.360 53.351 -2.359 1.00 38.56 72 ASP A N 1
ATOM 558 C CA . ASP A 1 75 ? -9.467 53.895 -3.150 1.00 39.29 72 ASP A CA 1
ATOM 559 C C . ASP A 1 75 ? -10.429 54.695 -2.266 1.00 39.22 72 ASP A C 1
ATOM 560 O O . ASP A 1 75 ? -10.808 55.812 -2.614 1.00 39.44 72 ASP A O 1
ATOM 565 N N . ARG A 1 76 ? -10.806 54.137 -1.117 1.00 39.24 73 ARG A N 1
ATOM 566 C CA . ARG A 1 76 ? -11.764 54.817 -0.237 1.00 38.99 73 ARG A CA 1
ATOM 567 C C . ARG A 1 76 ? -11.172 55.985 0.568 1.00 38.43 73 ARG A C 1
ATOM 568 O O . ARG A 1 76 ? -11.902 56.896 0.977 1.00 38.49 73 ARG A O 1
ATOM 576 N N . LEU A 1 77 ? -9.860 55.965 0.781 1.00 37.39 74 LEU A N 1
ATOM 577 C CA . LEU A 1 77 ? -9.191 57.041 1.501 1.00 37.27 74 LEU A CA 1
ATOM 578 C C . LEU A 1 77 ? -7.957 57.491 0.712 1.00 37.48 74 LEU A C 1
ATOM 579 O O . LEU A 1 77 ? -6.826 57.170 1.077 1.00 37.26 74 LEU A O 1
ATOM 584 N N . PRO A 1 78 ? -8.180 58.261 -0.376 1.00 37.60 75 PRO A N 1
ATOM 585 C CA . PRO A 1 78 ? -7.154 58.550 -1.385 1.00 37.77 75 PRO A CA 1
ATOM 586 C C . PRO A 1 78 ? -6.097 59.562 -0.938 1.00 37.95 75 PRO A C 1
ATOM 587 O O . PRO A 1 78 ? -5.113 59.776 -1.650 1.00 38.20 75 PRO A O 1
ATOM 591 N N . ASN A 1 79 ? -6.315 60.192 0.215 1.00 38.10 76 ASN A N 1
ATOM 592 C CA . ASN A 1 79 ? -5.374 61.166 0.760 1.00 38.35 76 ASN A CA 1
ATOM 593 C C . ASN A 1 79 ? -4.678 60.653 2.017 1.00 38.25 76 ASN A C 1
ATOM 594 O O . ASN A 1 79 ? -4.020 61.416 2.730 1.00 38.57 76 ASN A O 1
ATOM 599 N N . THR A 1 80 ? -4.811 59.344 2.249 1.00 37.62 77 THR A N 1
ATOM 600 C CA . THR A 1 80 ? -4.309 58.663 3.428 1.00 37.38 77 THR A CA 1
ATOM 601 C C . THR A 1 80 ? -3.202 57.657 3.036 1.00 37.52 77 THR A C 1
ATOM 602 O O . THR A 1 80 ? -3.295 56.993 1.994 1.00 37.28 77 THR A O 1
ATOM 606 N N . ASN A 1 81 ? -2.159 57.572 3.863 1.00 37.44 78 ASN A N 1
ATOM 607 C CA . ASN A 1 81 ? -1.030 56.668 3.630 1.00 37.57 78 ASN A CA 1
ATOM 608 C C . ASN A 1 81 ? -1.401 55.209 3.929 1.00 37.00 78 ASN A C 1
ATOM 609 O O . ASN A 1 81 ? -2.147 54.936 4.866 1.00 36.35 78 ASN A O 1
ATOM 614 N N . PHE A 1 82 ? -0.870 54.288 3.126 1.00 36.24 79 PHE A N 1
ATOM 615 C CA . PHE A 1 82 ? -1.056 52.847 3.329 1.00 35.71 79 PHE A CA 1
ATOM 616 C C . PHE A 1 82 ? 0.226 52.084 3.040 1.00 35.58 79 PHE A C 1
ATOM 617 O O . PHE A 1 82 ? 0.835 52.298 2.006 1.00 35.81 79 PHE A O 1
ATOM 625 N N . GLY A 1 83 ? 0.624 51.193 3.946 1.00 35.85 80 GLY A N 1
ATOM 626 C CA . GLY A 1 83 ? 1.816 50.367 3.750 1.00 35.39 80 GLY A CA 1
ATOM 627 C C . GLY A 1 83 ? 1.574 48.871 3.923 1.00 35.86 80 GLY A C 1
ATOM 628 O O . GLY A 1 83 ? 0.752 48.447 4.746 1.00 35.15 80 GLY A O 1
ATOM 629 N N . LYS A 1 84 ? 2.317 48.076 3.150 1.00 35.81 81 LYS A N 1
ATOM 630 C CA . LYS A 1 84 ? 2.301 46.616 3.252 1.00 36.85 81 LYS A CA 1
ATOM 631 C C . LYS A 1 84 ? 3.344 46.114 4.259 1.00 36.19 81 LYS A C 1
ATOM 632 O O . LYS A 1 84 ? 4.516 46.443 4.153 1.00 36.56 81 LYS A O 1
ATOM 638 N N . ALA A 1 85 ? 2.909 45.327 5.241 1.00 36.33 82 ALA A N 1
ATOM 639 C CA . ALA A 1 85 ? 3.828 44.723 6.216 1.00 35.88 82 ALA A CA 1
ATOM 640 C C . ALA A 1 85 ? 3.180 43.558 6.944 1.00 35.64 82 ALA A C 1
ATOM 641 O O . ALA A 1 85 ? 1.959 43.445 6.983 1.00 35.92 82 ALA A O 1
ATOM 643 N N . ASP A 1 86 ? 4.006 42.696 7.519 1.00 35.10 83 ASP A N 1
ATOM 644 C CA . ASP A 1 86 ? 3.516 41.671 8.418 1.00 34.90 83 ASP A CA 1
ATOM 645 C C . ASP A 1 86 ? 3.751 42.190 9.820 1.00 34.36 83 ASP A C 1
ATOM 646 O O . ASP A 1 86 ? 4.875 42.540 10.179 1.00 34.40 83 ASP A O 1
ATOM 651 N N . LEU A 1 87 ? 2.678 42.247 10.601 1.00 33.69 84 LEU A N 1
ATOM 652 C CA . LEU A 1 87 ? 2.725 42.712 11.982 1.00 33.22 84 LEU A CA 1
ATOM 653 C C . LEU A 1 87 ? 3.585 41.857 12.915 1.00 33.61 84 LEU A C 1
ATOM 654 O O . LEU A 1 87 ? 3.924 42.299 14.014 1.00 33.64 84 LEU A O 1
ATOM 659 N N . ALA A 1 88 ? 3.926 40.634 12.500 1.00 33.68 85 ALA A N 1
ATOM 660 C CA . ALA A 1 88 ? 4.832 39.805 13.295 1.00 34.32 85 ALA A CA 1
ATOM 661 C C . ALA A 1 88 ? 6.165 40.523 13.575 1.00 34.76 85 ALA A C 1
ATOM 662 O O . ALA A 1 88 ? 6.736 40.364 14.653 1.00 35.34 85 ALA A O 1
ATOM 664 N N . THR A 1 89 ? 6.614 41.345 12.623 1.00 34.70 86 THR A N 1
ATOM 665 C CA . THR A 1 89 ? 7.915 42.024 12.696 1.00 34.85 86 THR A CA 1
ATOM 666 C C . THR A 1 89 ? 7.861 43.568 12.581 1.00 34.96 86 THR A C 1
ATOM 667 O O . THR A 1 89 ? 8.792 44.258 13.015 1.00 35.14 86 THR A O 1
ATOM 671 N N . TRP A 1 90 ? 6.787 44.095 11.988 1.00 34.55 87 TRP A N 1
ATOM 672 C CA . TRP A 1 90 ? 6.667 45.525 11.635 1.00 33.59 87 TRP A CA 1
ATOM 673 C C . TRP A 1 90 ? 6.980 46.493 12.780 1.00 34.02 87 TRP A C 1
ATOM 674 O O . TRP A 1 90 ? 6.589 46.267 13.925 1.00 33.83 87 TRP A O 1
ATOM 685 N N . LYS A 1 91 ? 7.682 47.578 12.460 1.00 34.11 88 LYS A N 1
ATOM 686 C CA . LYS A 1 91 ? 7.751 48.744 13.343 1.00 34.62 88 LYS A CA 1
ATOM 687 C C . LYS A 1 91 ? 7.581 49.988 12.479 1.00 33.97 88 LYS A C 1
ATOM 688 O O . LYS A 1 91 ? 7.991 49.975 11.311 1.00 33.44 88 LYS A O 1
ATOM 694 N N . PRO A 1 92 ? 6.947 51.052 13.027 1.00 33.78 89 PRO A N 1
ATOM 695 C CA . PRO A 1 92 ? 6.824 52.286 12.243 1.00 34.03 89 PRO A CA 1
ATOM 696 C C . PRO A 1 92 ? 8.203 52.891 11.977 1.00 34.04 89 PRO A C 1
ATOM 697 O O . PRO A 1 92 ? 9.121 52.698 12.781 1.00 33.46 89 PRO A O 1
ATOM 701 N N . ALA A 1 93 ? 8.340 53.590 10.850 1.00 34.39 90 ALA A N 1
ATOM 702 C CA . ALA A 1 93 ? 9.612 54.235 10.485 1.00 34.41 90 ALA A CA 1
ATOM 703 C C . ALA A 1 93 ? 9.899 55.483 11.338 1.00 34.31 90 ALA A C 1
ATOM 704 O O . ALA A 1 93 ? 11.022 55.971 11.361 1.00 34.68 90 ALA A O 1
ATOM 706 N N . GLN A 1 94 ? 8.867 56.000 12.007 1.00 34.24 91 GLN A N 1
ATOM 707 C CA . GLN A 1 94 ? 9.023 57.025 13.047 1.00 33.94 91 GLN A CA 1
ATOM 708 C C . GLN A 1 94 ? 8.090 56.724 14.229 1.00 32.79 91 GLN A C 1
ATOM 709 O O . GLN A 1 94 ? 7.038 56.113 14.034 1.00 33.47 91 GLN A O 1
ATOM 715 N N . LYS A 1 95 ? 8.476 57.137 15.442 1.00 31.57 92 LYS A N 1
ATOM 716 C CA . LYS A 1 95 ? 7.648 56.920 16.649 1.00 30.65 92 LYS A CA 1
ATOM 717 C C . LYS A 1 95 ? 6.188 57.309 16.406 1.00 29.72 92 LYS A C 1
ATOM 718 O O . LYS A 1 95 ? 5.904 58.318 15.751 1.00 28.72 92 LYS A O 1
ATOM 724 N N . ALA A 1 96 ? 5.275 56.486 16.926 1.00 28.61 93 ALA A N 1
ATOM 725 C CA . ALA A 1 96 ? 3.844 56.683 16.749 1.00 27.53 93 ALA A CA 1
ATOM 726 C C . ALA A 1 96 ? 3.248 57.294 17.995 1.00 27.48 93 ALA A C 1
ATOM 727 O O . ALA A 1 96 ? 3.720 57.027 19.104 1.00 28.24 93 ALA A O 1
ATOM 729 N N . ASP A 1 97 ? 2.225 58.129 17.829 1.00 26.80 94 ASP A N 1
ATOM 730 C CA . ASP A 1 97 ? 1.441 58.545 18.993 1.00 26.32 94 ASP A CA 1
ATOM 731 C C . ASP A 1 97 ? 0.136 57.735 19.170 1.00 25.44 94 ASP A C 1
ATOM 732 O O . ASP A 1 97 ? -0.519 57.802 20.213 1.00 25.72 94 ASP A O 1
ATOM 737 N N . LEU A 1 98 ? -0.184 56.918 18.167 1.00 24.93 95 LEU A N 1
ATOM 738 C CA . LEU A 1 98 ? -1.302 55.958 18.228 1.00 24.57 95 LEU A CA 1
ATOM 739 C C . LEU A 1 98 ? -1.029 54.727 17.403 1.00 24.27 95 LEU A C 1
ATOM 740 O O . LEU A 1 98 ? -0.681 54.819 16.221 1.00 24.52 95 LEU A O 1
ATOM 745 N N . LEU A 1 99 ? -1.179 53.575 18.044 1.00 24.33 96 LEU A N 1
ATOM 746 C CA . LEU A 1 99 ? -1.128 52.275 17.381 1.00 23.77 96 LEU A CA 1
ATOM 747 C C . LEU A 1 99 ? -2.454 51.610 17.668 1.00 24.31 96 LEU A C 1
ATOM 748 O O . LEU A 1 99 ? -2.707 51.134 18.779 1.00 23.79 96 LEU A O 1
ATOM 753 N N . TYR A 1 100 ? -3.314 51.628 16.659 1.00 23.66 97 TYR A N 1
ATOM 754 C CA . TYR A 1 100 ? -4.685 51.156 16.795 1.00 23.82 97 TYR A CA 1
ATOM 755 C C . TYR A 1 100 ? -4.875 49.876 15.962 1.00 23.88 97 TYR A C 1
ATOM 756 O O . TYR A 1 100 ? -4.529 49.810 14.769 1.00 23.14 97 TYR A O 1
ATOM 765 N N . ALA A 1 101 ? -5.409 48.847 16.600 1.00 23.55 98 ALA A N 1
ATOM 766 C CA . ALA A 1 101 ? -5.538 47.564 15.921 1.00 24.32 98 ALA A CA 1
ATOM 767 C C . ALA A 1 101 ? -6.850 46.880 16.258 1.00 23.68 98 ALA A C 1
ATOM 768 O O . ALA A 1 101 ? -6.982 46.252 17.318 1.00 23.77 98 ALA A O 1
ATOM 770 N N . ASN A 1 102 ? -7.831 47.006 15.372 1.00 23.84 99 ASN A N 1
ATOM 771 C CA . ASN A 1 102 ? -9.109 46.373 15.627 1.00 23.77 99 ASN A CA 1
ATOM 772 C C . ASN A 1 102 ? -9.227 45.063 14.861 1.00 23.89 99 ASN A C 1
ATOM 773 O O . ASN A 1 102 ? -9.199 45.053 13.621 1.00 24.13 99 ASN A O 1
ATOM 778 N N . ALA A 1 103 ? -9.371 43.976 15.608 1.00 23.71 100 ALA A N 1
ATOM 779 C CA . ALA A 1 103 ? -9.598 42.630 15.068 1.00 24.08 100 ALA A CA 1
ATOM 780 C C . ALA A 1 103 ? -8.531 42.116 14.074 1.00 24.59 100 ALA A C 1
ATOM 781 O O . ALA A 1 103 ? -8.862 41.491 13.057 1.00 23.97 100 ALA A O 1
ATOM 783 N N . VAL A 1 104 ? -7.258 42.357 14.404 1.00 24.89 101 VAL A N 1
ATOM 784 C CA . VAL A 1 104 ? -6.127 41.778 13.669 1.00 25.61 101 VAL A CA 1
ATOM 785 C C . VAL A 1 104 ? -5.267 40.823 14.508 1.00 25.96 101 VAL A C 1
ATOM 786 O O . VAL A 1 104 ? -4.869 39.752 14.028 1.00 25.97 101 VAL A O 1
ATOM 790 N N . PHE A 1 105 ? -4.994 41.190 15.759 1.00 26.00 102 PHE A N 1
ATOM 791 C CA . PHE A 1 105 ? -3.967 40.489 16.523 1.00 26.66 102 PHE A CA 1
ATOM 792 C C . PHE A 1 105 ? -4.235 39.032 16.887 1.00 26.98 102 PHE A C 1
ATOM 793 O O . PHE A 1 105 ? -3.297 38.302 17.179 1.00 27.17 102 PHE A O 1
ATOM 801 N N . GLN A 1 106 ? -5.490 38.599 16.819 1.00 27.44 103 GLN A N 1
ATOM 802 C CA . GLN A 1 106 ? -5.803 37.166 16.921 1.00 28.47 103 GLN A CA 1
ATOM 803 C C . GLN A 1 106 ? -5.114 36.303 15.824 1.00 29.71 103 GLN A C 1
ATOM 804 O O . GLN A 1 106 ? -4.998 35.087 15.982 1.00 30.12 103 GLN A O 1
ATOM 810 N N . TRP A 1 107 ? -4.686 36.935 14.730 1.00 30.25 104 TRP A N 1
ATOM 811 C CA A TRP A 1 107 ? -4.089 36.224 13.606 0.50 30.96 104 TRP A CA 1
ATOM 812 C CA B TRP A 1 107 ? -4.090 36.231 13.595 0.50 31.12 104 TRP A CA 1
ATOM 813 C C . TRP A 1 107 ? -2.567 36.234 13.645 1.00 31.20 104 TRP A C 1
ATOM 814 O O . TRP A 1 107 ? -1.916 35.586 12.818 1.00 31.83 104 TRP A O 1
ATOM 835 N N . VAL A 1 108 ? -2.009 36.964 14.605 1.00 30.63 105 VAL A N 1
ATOM 836 C CA . VAL A 1 108 ? -0.561 37.110 14.745 1.00 30.87 105 VAL A CA 1
ATOM 837 C C . VAL A 1 108 ? -0.052 36.189 15.851 1.00 30.99 105 VAL A C 1
ATOM 838 O O . VAL A 1 108 ? -0.460 36.326 17.005 1.00 30.94 105 VAL A O 1
ATOM 842 N N . PRO A 1 109 ? 0.832 35.238 15.492 1.00 30.78 106 PRO A N 1
ATOM 843 C CA . PRO A 1 109 ? 1.483 34.330 16.442 1.00 31.00 106 PRO A CA 1
ATOM 844 C C . PRO A 1 109 ? 2.106 35.102 17.597 1.00 30.48 106 PRO A C 1
ATOM 845 O O . PRO A 1 109 ? 2.708 36.165 17.371 1.00 30.45 106 PRO A O 1
ATOM 849 N N . ASP A 1 110 ? 1.964 34.563 18.809 1.00 30.55 107 ASP A N 1
ATOM 850 C CA A ASP A 1 110 ? 2.517 35.184 20.001 0.50 30.56 107 ASP A CA 1
ATOM 851 C CA B ASP A 1 110 ? 2.465 35.196 20.046 0.50 30.47 107 ASP A CA 1
ATOM 852 C C . ASP A 1 110 ? 2.252 36.706 20.003 1.00 30.45 107 ASP A C 1
ATOM 853 O O . ASP A 1 110 ? 3.194 37.507 20.123 1.00 30.84 107 ASP A O 1
ATOM 862 N N . HIS A 1 111 ? 0.980 37.101 19.858 1.00 29.82 108 HIS A N 1
ATOM 863 C CA . HIS A 1 111 ? 0.620 38.517 19.755 1.00 29.52 108 HIS A CA 1
ATOM 864 C C . HIS A 1 111 ? 1.022 39.350 20.973 1.00 29.59 108 HIS A C 1
ATOM 865 O O . HIS A 1 111 ? 1.370 40.528 20.832 1.00 29.73 108 HIS A O 1
ATOM 872 N N . LEU A 1 112 ? 0.992 38.750 22.163 1.00 29.03 109 LEU A N 1
ATOM 873 C CA . LEU A 1 112 ? 1.309 39.506 23.366 1.00 28.25 109 LEU A CA 1
ATOM 874 C C . LEU A 1 112 ? 2.757 39.998 23.387 1.00 28.68 109 LEU A C 1
ATOM 875 O O . LEU A 1 112 ? 3.013 41.161 23.761 1.00 29.18 109 LEU A O 1
ATOM 880 N N . ALA A 1 113 ? 3.686 39.132 22.980 1.00 27.38 110 ALA A N 1
ATOM 881 C CA . ALA A 1 113 ? 5.080 39.540 22.779 1.00 27.76 110 ALA A CA 1
ATOM 882 C C . ALA A 1 113 ? 5.189 40.676 21.740 1.00 27.08 110 ALA A C 1
ATOM 883 O O . ALA A 1 113 ? 5.940 41.628 21.931 1.00 26.58 110 ALA A O 1
ATOM 885 N N . VAL A 1 114 ? 4.409 40.576 20.663 1.00 27.04 111 VAL A N 1
ATOM 886 C CA . VAL A 1 114 ? 4.390 41.604 19.622 1.00 26.65 111 VAL A CA 1
ATOM 887 C C . VAL A 1 114 ? 3.908 42.963 20.176 1.00 25.67 111 VAL A C 1
ATOM 888 O O . VAL A 1 114 ? 4.533 43.991 19.929 1.00 25.21 111 VAL A O 1
ATOM 892 N N . LEU A 1 115 ? 2.798 42.952 20.920 1.00 24.60 112 LEU A N 1
ATOM 893 C CA . LEU A 1 115 ? 2.285 44.150 21.588 1.00 24.66 112 LEU A CA 1
ATOM 894 C C . LEU A 1 115 ? 3.294 44.833 22.510 1.00 24.86 112 LEU A C 1
ATOM 895 O O . LEU A 1 115 ? 3.452 46.056 22.469 1.00 25.07 112 LEU A O 1
ATOM 900 N N . SER A 1 116 ? 3.950 44.062 23.371 1.00 25.88 113 SER A N 1
ATOM 901 C CA . SER A 1 116 ? 4.922 44.664 24.293 1.00 27.13 113 SER A CA 1
ATOM 902 C C . SER A 1 116 ? 6.078 45.344 23.545 1.00 26.52 113 SER A C 1
ATOM 903 O O . SER A 1 116 ? 6.507 46.433 23.925 1.00 26.82 113 SER A O 1
ATOM 906 N N . GLN A 1 117 ? 6.550 44.722 22.469 1.00 26.28 114 GLN A N 1
ATOM 907 C CA A GLN A 1 117 ? 7.604 45.293 21.612 0.50 27.07 114 GLN A CA 1
ATOM 908 C CA B GLN A 1 117 ? 7.619 45.340 21.687 0.50 26.30 114 GLN A CA 1
ATOM 909 C C . GLN A 1 117 ? 7.108 46.545 20.894 1.00 26.67 114 GLN A C 1
ATOM 910 O O . GLN A 1 117 ? 7.845 47.517 20.704 1.00 26.16 114 GLN A O 1
ATOM 921 N N . LEU A 1 118 ? 5.850 46.508 20.465 1.00 27.09 115 LEU A N 1
ATOM 922 C CA . LEU A 1 118 ? 5.262 47.672 19.805 1.00 27.48 115 LEU A CA 1
ATOM 923 C C . LEU A 1 118 ? 5.175 48.894 20.737 1.00 28.03 115 LEU A C 1
ATOM 924 O O . LEU A 1 118 ? 5.295 50.022 20.260 1.00 27.64 115 LEU A O 1
ATOM 937 N N . ASP A 1 120 ? 7.417 49.973 22.498 1.00 28.12 117 ASP A N 1
ATOM 938 C CA . ASP A 1 120 ? 8.715 50.656 22.357 1.00 28.31 117 ASP A CA 1
ATOM 939 C C . ASP A 1 120 ? 8.685 51.672 21.211 1.00 28.31 117 ASP A C 1
ATOM 940 O O . ASP A 1 120 ? 9.523 52.569 21.158 1.00 28.14 117 ASP A O 1
ATOM 945 N N . GLN A 1 121 ? 7.725 51.508 20.302 1.00 28.32 118 GLN A N 1
ATOM 946 C CA . GLN A 1 121 ? 7.598 52.365 19.105 1.00 28.60 118 GLN A CA 1
ATOM 947 C C . GLN A 1 121 ? 6.616 53.517 19.293 1.00 28.22 118 GLN A C 1
ATOM 948 O O . GLN A 1 121 ? 6.351 54.292 18.355 1.00 27.26 118 GLN A O 1
ATOM 954 N N . LEU A 1 122 ? 6.083 53.620 20.507 1.00 27.45 119 LEU A N 1
ATOM 955 C CA . LEU A 1 122 ? 5.243 54.735 20.885 1.00 28.26 119 LEU A CA 1
ATOM 956 C C . LEU A 1 122 ? 6.072 55.823 21.558 1.00 28.79 119 LEU A C 1
ATOM 957 O O . LEU A 1 122 ? 6.971 55.520 22.344 1.00 28.88 119 LEU A O 1
ATOM 962 N N . GLU A 1 123 ? 5.762 57.083 21.259 1.00 29.86 120 GLU A N 1
ATOM 963 C CA . GLU A 1 123 ? 6.301 58.198 22.038 1.00 31.31 120 GLU A CA 1
ATOM 964 C C . GLU A 1 123 ? 5.599 58.264 23.397 1.00 30.64 120 GLU A C 1
ATOM 965 O O . GLU A 1 123 ? 4.510 57.701 23.569 1.00 29.88 120 GLU A O 1
ATOM 971 N N . SER A 1 124 ? 6.226 58.932 24.365 1.00 29.78 121 SER A N 1
ATOM 972 C CA . SER A 1 124 ? 5.613 59.123 25.681 1.00 29.51 121 SER A CA 1
ATOM 973 C C . SER A 1 124 ? 4.218 59.701 25.524 1.00 28.65 121 SER A C 1
ATOM 974 O O . SER A 1 124 ? 4.017 60.659 24.757 1.00 28.18 121 SER A O 1
ATOM 977 N N . GLY A 1 125 ? 3.253 59.108 26.229 1.00 27.41 122 GLY A N 1
ATOM 978 C CA . GLY A 1 125 ? 1.851 59.535 26.167 1.00 26.70 122 GLY A CA 1
ATOM 979 C C . GLY A 1 125 ? 1.088 58.975 24.983 1.00 26.42 122 GLY A C 1
ATOM 980 O O . GLY A 1 125 ? -0.130 59.126 24.895 1.00 26.83 122 GLY A O 1
ATOM 981 N N . GLY A 1 126 ? 1.800 58.319 24.072 1.00 25.74 123 GLY A N 1
ATOM 982 C CA . GLY A 1 126 ? 1.171 57.591 22.964 1.00 25.55 123 GLY A CA 1
ATOM 983 C C . GLY A 1 126 ? 0.324 56.408 23.405 1.00 25.55 123 GLY A C 1
ATOM 984 O O . GLY A 1 126 ? 0.447 55.908 24.534 1.00 25.99 123 GLY A O 1
ATOM 985 N N . VAL A 1 127 ? -0.543 55.951 22.511 1.00 25.15 124 VAL A N 1
ATOM 986 C CA . VAL A 1 127 ? -1.552 54.976 22.883 1.00 24.55 124 VAL A CA 1
ATOM 987 C C . VAL A 1 127 ? -1.489 53.726 22.008 1.00 24.62 124 VAL A C 1
ATOM 988 O O . VAL A 1 127 ? -1.431 53.809 20.776 1.00 24.60 124 VAL A O 1
ATOM 992 N N . LEU A 1 128 ? -1.471 52.570 22.666 1.00 24.06 125 LEU A N 1
ATOM 993 C CA . LEU A 1 128 ? -1.733 51.294 22.010 1.00 23.68 125 LEU A CA 1
ATOM 994 C C . LEU A 1 128 ? -3.169 50.862 22.326 1.00 23.48 125 LEU A C 1
ATOM 995 O O . LEU A 1 128 ? -3.542 50.755 23.503 1.00 23.79 125 LEU A O 1
ATOM 1000 N N . ALA A 1 129 ? -3.982 50.639 21.292 1.00 23.07 126 ALA A N 1
ATOM 1001 C CA . ALA A 1 129 ? -5.388 50.221 21.467 1.00 23.02 126 ALA A CA 1
ATOM 1002 C C . ALA A 1 129 ? -5.691 49.003 20.591 1.00 24.06 126 ALA A C 1
ATOM 1003 O O . ALA A 1 129 ? -5.533 49.047 19.355 1.00 25.03 126 ALA A O 1
ATOM 1005 N N . VAL A 1 130 ? -6.121 47.924 21.232 1.00 23.96 127 VAL A N 1
ATOM 1006 C CA . VAL A 1 130 ? -6.269 46.628 20.575 1.00 25.00 127 VAL A CA 1
ATOM 1007 C C . VAL A 1 130 ? -7.621 46.002 20.933 1.00 25.00 127 VAL A C 1
ATOM 1008 O O . VAL A 1 130 ? -8.025 46.012 22.105 1.00 24.89 127 VAL A O 1
ATOM 1012 N N . GLN A 1 131 ? -8.310 45.453 19.936 1.00 25.00 128 GLN A N 1
ATOM 1013 C CA . GLN A 1 131 ? -9.471 44.596 20.183 1.00 24.46 128 GLN A CA 1
ATOM 1014 C C . GLN A 1 131 ? -9.317 43.251 19.445 1.00 25.67 128 GLN A C 1
ATOM 1015 O O . GLN A 1 131 ? -8.959 43.207 18.252 1.00 24.98 128 GLN A O 1
ATOM 1029 N N . PRO A 1 133 ? -11.371 39.281 18.880 1.00 24.43 130 PRO A N 1
ATOM 1030 C CA . PRO A 1 133 ? -12.425 38.317 19.084 1.00 24.08 130 PRO A CA 1
ATOM 1031 C C . PRO A 1 133 ? -11.944 37.221 20.029 1.00 23.68 130 PRO A C 1
ATOM 1032 O O . PRO A 1 133 ? -10.759 36.875 20.044 1.00 21.85 130 PRO A O 1
ATOM 1036 N N . ASP A 1 134 ? -12.881 36.700 20.806 1.00 24.41 131 ASP A N 1
ATOM 1037 C CA . ASP A 1 134 ? -12.616 35.698 21.813 1.00 25.87 131 ASP A CA 1
ATOM 1038 C C . ASP A 1 134 ? -13.725 34.640 21.718 1.00 26.18 131 ASP A C 1
ATOM 1039 O O . ASP A 1 134 ? -14.404 34.350 22.698 1.00 26.08 131 ASP A O 1
ATOM 1044 N N A ASN A 1 135 ? -13.926 34.055 20.552 0.50 26.41 132 ASN A N 1
ATOM 1045 N N B ASN A 1 135 ? -13.832 34.067 20.514 0.50 26.19 132 ASN A N 1
ATOM 1046 C CA A ASN A 1 135 ? -15.119 33.222 20.389 0.50 26.92 132 ASN A CA 1
ATOM 1047 C CA B ASN A 1 135 ? -14.963 33.245 20.046 0.50 26.65 132 ASN A CA 1
ATOM 1048 C C A ASN A 1 135 ? -14.853 31.719 20.254 0.50 26.76 132 ASN A C 1
ATOM 1049 C C B ASN A 1 135 ? -14.856 31.748 20.320 0.50 26.56 132 ASN A C 1
ATOM 1050 O O A ASN A 1 135 ? -15.748 30.963 19.885 0.50 26.64 132 ASN A O 1
ATOM 1051 O O B ASN A 1 135 ? -15.858 31.031 20.267 0.50 26.42 132 ASN A O 1
ATOM 1060 N N . LEU A 1 136 ? -13.639 31.285 20.596 1.00 26.68 133 LEU A N 1
ATOM 1061 C CA . LEU A 1 136 ? -13.292 29.870 20.486 1.00 27.59 133 LEU A CA 1
ATOM 1062 C C . LEU A 1 136 ? -14.132 28.911 21.338 1.00 28.01 133 LEU A C 1
ATOM 1063 O O . LEU A 1 136 ? -14.239 27.745 21.004 1.00 28.56 133 LEU A O 1
ATOM 1068 N N . GLN A 1 137 ? -14.721 29.394 22.425 1.00 28.78 134 GLN A N 1
ATOM 1069 C CA . GLN A 1 137 ? -15.541 28.515 23.270 1.00 29.36 134 GLN A CA 1
ATOM 1070 C C . GLN A 1 137 ? -17.053 28.710 23.064 1.00 28.92 134 GLN A C 1
ATOM 1071 O O . GLN A 1 137 ? -17.869 28.095 23.753 1.00 28.49 134 GLN A O 1
ATOM 1077 N N . GLU A 1 138 ? -17.413 29.574 22.116 1.00 27.86 135 GLU A N 1
ATOM 1078 C CA . GLU A 1 138 ? -18.813 29.758 21.747 1.00 27.61 135 GLU A CA 1
ATOM 1079 C C . GLU A 1 138 ? -19.341 28.505 21.014 1.00 27.54 135 GLU A C 1
ATOM 1080 O O . GLU A 1 138 ? -18.562 27.782 20.378 1.00 27.39 135 GLU A O 1
ATOM 1086 N N . PRO A 1 139 ? -20.652 28.229 21.147 1.00 28.15 136 PRO A N 1
ATOM 1087 C CA . PRO A 1 139 ? -21.269 27.076 20.484 1.00 28.40 136 PRO A CA 1
ATOM 1088 C C . PRO A 1 139 ? -20.941 26.983 18.996 1.00 28.13 136 PRO A C 1
ATOM 1089 O O . PRO A 1 139 ? -20.707 25.890 18.501 1.00 28.99 136 PRO A O 1
ATOM 1093 N N . THR A 1 140 ? -20.891 28.114 18.299 1.00 27.80 137 THR A N 1
ATOM 1094 C CA . THR A 1 140 ? -20.455 28.142 16.895 1.00 28.61 137 THR A CA 1
ATOM 1095 C C . THR A 1 140 ? -19.140 27.385 16.651 1.00 28.75 137 THR A C 1
ATOM 1096 O O . THR A 1 140 ? -19.000 26.647 15.668 1.00 28.80 137 THR A O 1
ATOM 1100 N N . HIS A 1 141 ? -18.179 27.585 17.543 1.00 28.61 138 HIS A N 1
ATOM 1101 C CA . HIS A 1 141 ? -16.842 27.048 17.332 1.00 28.96 138 HIS A CA 1
ATOM 1102 C C . HIS A 1 141 ? -16.707 25.648 17.889 1.00 28.56 138 HIS A C 1
ATOM 1103 O O . HIS A 1 141 ? -16.076 24.794 17.280 1.00 29.11 138 HIS A O 1
ATOM 1110 N N . ILE A 1 142 ? -17.371 25.393 19.010 1.00 28.98 139 ILE A N 1
ATOM 1111 C CA . ILE A 1 142 ? -17.489 24.044 19.535 1.00 29.37 139 ILE A CA 1
ATOM 1112 C C . ILE A 1 142 ? -18.144 23.100 18.510 1.00 29.76 139 ILE A C 1
ATOM 1113 O O . ILE A 1 142 ? -17.683 21.966 18.335 1.00 29.15 139 ILE A O 1
ATOM 1118 N N . ALA A 1 143 ? -19.204 23.566 17.836 1.00 30.01 140 ALA A N 1
ATOM 1119 C CA . ALA A 1 143 ? -19.909 22.736 16.834 1.00 30.10 140 ALA A CA 1
ATOM 1120 C C . ALA A 1 143 ? -19.026 22.403 15.627 1.00 30.94 140 ALA A C 1
ATOM 1121 O O . ALA A 1 143 ? -19.226 21.383 14.960 1.00 30.69 140 ALA A O 1
ATOM 1131 N N . HIS A 1 145 ? -15.808 21.644 15.841 1.00 32.90 142 HIS A N 1
ATOM 1132 C CA A HIS A 1 145 ? -15.012 20.506 16.308 0.50 32.89 142 HIS A CA 1
ATOM 1133 C CA B HIS A 1 145 ? -15.001 20.506 16.270 0.50 33.23 142 HIS A CA 1
ATOM 1134 C C . HIS A 1 145 ? -15.857 19.237 16.348 1.00 33.00 142 HIS A C 1
ATOM 1135 O O . HIS A 1 145 ? -15.403 18.162 15.949 1.00 32.85 142 HIS A O 1
ATOM 1148 N N . GLU A 1 146 ? -17.089 19.365 16.845 1.00 32.85 143 GLU A N 1
ATOM 1149 C CA . GLU A 1 146 ? -18.004 18.218 16.924 1.00 33.67 143 GLU A CA 1
ATOM 1150 C C . GLU A 1 146 ? -18.338 17.677 15.536 1.00 32.94 143 GLU A C 1
ATOM 1151 O O . GLU A 1 146 ? -18.372 16.468 15.342 1.00 32.79 143 GLU A O 1
ATOM 1157 N N . THR A 1 147 ? -18.574 18.570 14.571 1.00 32.61 144 THR A N 1
ATOM 1158 C CA . THR A 1 147 ? -18.821 18.143 13.190 1.00 32.42 144 THR A CA 1
ATOM 1159 C C . THR A 1 147 ? -17.590 17.445 12.597 1.00 32.93 144 THR A C 1
ATOM 1160 O O . THR A 1 147 ? -17.715 16.404 11.967 1.00 33.04 144 THR A O 1
ATOM 1164 N N . ALA A 1 148 ? -16.413 18.027 12.812 1.00 33.56 145 ALA A N 1
ATOM 1165 C CA . ALA A 1 148 ? -15.169 17.487 12.281 1.00 34.59 145 ALA A CA 1
ATOM 1166 C C . ALA A 1 148 ? -14.843 16.118 12.892 1.00 35.57 145 ALA A C 1
ATOM 1167 O O . ALA A 1 148 ? -14.464 15.187 12.173 1.00 35.77 145 ALA A O 1
ATOM 1169 N N . ASP A 1 149 ? -15.016 15.992 14.207 1.00 36.53 146 ASP A N 1
ATOM 1170 C CA . ASP A 1 149 ? -14.660 14.753 14.915 1.00 37.65 146 ASP A CA 1
ATOM 1171 C C . ASP A 1 149 ? -15.703 13.654 14.756 1.00 38.08 146 ASP A C 1
ATOM 1172 O O . ASP A 1 149 ? -15.401 12.477 14.975 1.00 38.56 146 ASP A O 1
ATOM 1177 N N . GLY A 1 150 ? -16.917 14.036 14.363 1.00 38.61 147 GLY A N 1
ATOM 1178 C CA . GLY A 1 150 ? -18.049 13.114 14.319 1.00 39.13 147 GLY A CA 1
ATOM 1179 C C . GLY A 1 150 ? -18.383 12.489 12.976 1.00 39.49 147 GLY A C 1
ATOM 1180 O O . GLY A 1 150 ? -19.138 11.520 12.924 1.00 39.94 147 GLY A O 1
ATOM 1181 N N . GLY A 1 151 ? -17.829 13.032 11.895 1.00 39.47 148 GLY A N 1
ATOM 1182 C CA . GLY A 1 151 ? -18.150 12.565 10.548 1.00 39.59 148 GLY A CA 1
ATOM 1183 C C . GLY A 1 151 ? -17.141 11.586 9.969 1.00 39.81 148 GLY A C 1
ATOM 1184 O O . GLY A 1 151 ? -16.104 11.328 10.583 1.00 39.70 148 GLY A O 1
ATOM 1185 N N . PRO A 1 152 ? -17.432 11.038 8.773 1.00 39.86 149 PRO A N 1
ATOM 1186 C CA . PRO A 1 152 ? -16.521 10.110 8.088 1.00 39.97 149 PRO A CA 1
ATOM 1187 C C . PRO A 1 152 ? -15.172 10.760 7.747 1.00 40.14 149 PRO A C 1
ATOM 1188 O O . PRO A 1 152 ? -14.191 10.057 7.467 1.00 40.03 149 PRO A O 1
ATOM 1192 N N . TRP A 1 153 ? -15.146 12.092 7.786 1.00 39.84 150 TRP A N 1
ATOM 1193 C CA . TRP A 1 153 ? -13.941 12.900 7.595 1.00 40.01 150 TRP A CA 1
ATOM 1194 C C . TRP A 1 153 ? -13.129 13.065 8.888 1.00 40.51 150 TRP A C 1
ATOM 1195 O O . TRP A 1 153 ? -12.117 13.766 8.894 1.00 40.47 150 TRP A O 1
ATOM 1206 N N . LYS A 1 154 ? -13.574 12.425 9.971 1.00 41.34 151 LYS A N 1
ATOM 1207 C CA . LYS A 1 154 ? -12.963 12.582 11.306 1.00 42.33 151 LYS A CA 1
ATOM 1208 C C . LYS A 1 154 ? -11.434 12.490 11.317 1.00 42.87 151 LYS A C 1
ATOM 1209 O O . LYS A 1 154 ? -10.774 13.190 12.092 1.00 42.98 151 LYS A O 1
ATOM 1215 N N . ASP A 1 155 ? -10.894 11.625 10.452 1.00 43.25 152 ASP A N 1
ATOM 1216 C CA . ASP A 1 155 ? -9.456 11.366 10.350 1.00 43.65 152 ASP A CA 1
ATOM 1217 C C . ASP A 1 155 ? -8.646 12.585 9.906 1.00 43.70 152 ASP A C 1
ATOM 1218 O O . ASP A 1 155 ? -7.454 12.690 10.215 1.00 43.64 152 ASP A O 1
ATOM 1223 N N . ALA A 1 156 ? -9.297 13.495 9.183 1.00 43.53 153 ALA A N 1
ATOM 1224 C CA . ALA A 1 156 ? -8.640 14.690 8.648 1.00 43.55 153 ALA A CA 1
ATOM 1225 C C . ALA A 1 156 ? -8.290 15.736 9.714 1.00 43.36 153 ALA A C 1
ATOM 1226 O O . ALA A 1 156 ? -7.622 16.731 9.412 1.00 43.47 153 ALA A O 1
ATOM 1228 N N . PHE A 1 157 ? -8.719 15.499 10.954 1.00 43.23 154 PHE A N 1
ATOM 1229 C CA . PHE A 1 157 ? -8.610 16.499 12.021 1.00 43.23 154 PHE A CA 1
ATOM 1230 C C . PHE A 1 157 ? -7.833 16.011 13.244 1.00 43.24 154 PHE A C 1
ATOM 1231 O O . PHE A 1 157 ? -7.936 14.849 13.642 1.00 43.30 154 PHE A O 1
ATOM 1239 N N . LYS A 1 165 ? -5.486 29.060 19.527 1.00 29.38 162 LYS A N 1
ATOM 1240 C CA . LYS A 1 165 ? -5.088 29.354 20.906 1.00 29.20 162 LYS A CA 1
ATOM 1241 C C . LYS A 1 165 ? -6.063 30.350 21.553 1.00 29.06 162 LYS A C 1
ATOM 1242 O O . LYS A 1 165 ? -6.423 31.355 20.931 1.00 28.82 162 LYS A O 1
ATOM 1248 N N . PRO A 1 166 ? -6.485 30.069 22.806 1.00 28.56 163 PRO A N 1
ATOM 1249 C CA . PRO A 1 166 ? -7.306 30.985 23.604 1.00 27.68 163 PRO A CA 1
ATOM 1250 C C . PRO A 1 166 ? -6.515 32.266 23.960 1.00 26.23 163 PRO A C 1
ATOM 1251 O O . PRO A 1 166 ? -5.284 32.227 24.035 1.00 25.60 163 PRO A O 1
ATOM 1255 N N . LEU A 1 167 ? -7.218 33.383 24.147 1.00 25.68 164 LEU A N 1
ATOM 1256 C CA . LEU A 1 167 ? -6.578 34.633 24.581 1.00 24.64 164 LEU A CA 1
ATOM 1257 C C . LEU A 1 167 ? -6.129 34.511 26.033 1.00 24.14 164 LEU A C 1
ATOM 1258 O O . LEU A 1 167 ? -6.823 33.877 26.835 1.00 24.64 164 LEU A O 1
ATOM 1263 N N . PRO A 1 168 ? -4.966 35.098 26.378 1.00 23.92 165 PRO A N 1
ATOM 1264 C CA . PRO A 1 168 ? -4.531 35.125 27.783 1.00 24.08 165 PRO A CA 1
ATOM 1265 C C . PRO A 1 168 ? -5.501 35.943 28.655 1.00 23.59 165 PRO A C 1
ATOM 1266 O O . PRO A 1 168 ? -6.239 36.790 28.125 1.00 23.31 165 PRO A O 1
ATOM 1270 N N . PRO A 1 169 ? -5.503 35.705 29.982 1.00 23.78 166 PRO A N 1
ATOM 1271 C CA . PRO A 1 169 ? -6.381 36.478 30.876 1.00 23.36 166 PRO A CA 1
ATOM 1272 C C . PRO A 1 169 ? -5.919 37.943 30.942 1.00 22.81 166 PRO A C 1
ATOM 1273 O O . PRO A 1 169 ? -4.773 38.211 30.597 1.00 21.57 166 PRO A O 1
ATOM 1277 N N . PRO A 1 170 ? -6.823 38.882 31.332 1.00 22.10 167 PRO A N 1
ATOM 1278 C CA . PRO A 1 170 ? -6.466 40.298 31.489 1.00 22.50 167 PRO A CA 1
ATOM 1279 C C . PRO A 1 170 ? -5.160 40.513 32.275 1.00 22.19 167 PRO A C 1
ATOM 1280 O O . PRO A 1 170 ? -4.345 41.332 31.863 1.00 21.31 167 PRO A O 1
ATOM 1284 N N . SER A 1 171 ? -4.958 39.761 33.360 1.00 23.00 168 SER A N 1
ATOM 1285 C CA . SER A 1 171 ? -3.747 39.903 34.192 1.00 22.45 168 SER A CA 1
ATOM 1286 C C . SER A 1 171 ? -2.448 39.718 33.388 1.00 22.23 168 SER A C 1
ATOM 1287 O O . SER A 1 171 ? -1.458 40.380 33.650 1.00 21.65 168 SER A O 1
ATOM 1290 N N . ASP A 1 172 ? -2.453 38.831 32.398 1.00 22.07 169 ASP A N 1
ATOM 1291 C CA . ASP A 1 172 ? -1.261 38.701 31.543 1.00 21.33 169 ASP A CA 1
ATOM 1292 C C . ASP A 1 172 ? -0.997 39.927 30.684 1.00 21.09 169 ASP A C 1
ATOM 1293 O O . ASP A 1 172 ? 0.178 40.251 30.397 1.00 20.09 169 ASP A O 1
ATOM 1298 N N . TYR A 1 173 ? -2.069 40.603 30.256 1.00 20.87 170 TYR A N 1
ATOM 1299 C CA . TYR A 1 173 ? -1.896 41.850 29.491 1.00 20.99 170 TYR A CA 1
ATOM 1300 C C . TYR A 1 173 ? -1.312 42.940 30.387 1.00 21.16 170 TYR A C 1
ATOM 1301 O O . TYR A 1 173 ? -0.409 43.655 29.971 1.00 21.16 170 TYR A O 1
ATOM 1310 N N . PHE A 1 174 ? -1.799 43.044 31.624 1.00 20.67 171 PHE A N 1
ATOM 1311 C CA . PHE A 1 174 ? -1.189 43.973 32.581 1.00 21.40 171 PHE A CA 1
ATOM 1312 C C . PHE A 1 174 ? 0.301 43.665 32.820 1.00 20.80 171 PHE A C 1
ATOM 1313 O O . PHE A 1 174 ? 1.131 44.575 32.793 1.00 21.08 171 PHE A O 1
ATOM 1321 N N . ASN A 1 175 ? 0.642 42.387 33.027 1.00 21.28 172 ASN A N 1
ATOM 1322 C CA . ASN A 1 175 ? 2.035 41.985 33.295 1.00 20.90 172 ASN A CA 1
ATOM 1323 C C . ASN A 1 175 ? 2.974 42.358 32.140 1.00 21.57 172 ASN A C 1
ATOM 1324 O O . ASN A 1 175 ? 4.104 42.782 32.366 1.00 20.36 172 ASN A O 1
ATOM 1329 N N . ALA A 1 176 ? 2.478 42.212 30.905 1.00 21.61 173 ALA A N 1
ATOM 1330 C CA . ALA A 1 176 ? 3.257 42.505 29.692 1.00 22.06 173 ALA A CA 1
ATOM 1331 C C . ALA A 1 176 ? 3.403 43.989 29.408 1.00 21.51 173 ALA A C 1
ATOM 1332 O O . ALA A 1 176 ? 4.460 44.427 28.942 1.00 22.71 173 ALA A O 1
ATOM 1334 N N . LEU A 1 177 ? 2.351 44.761 29.661 1.00 21.20 174 LEU A N 1
ATOM 1335 C CA . LEU A 1 177 ? 2.286 46.133 29.188 1.00 21.60 174 LEU A CA 1
ATOM 1336 C C . LEU A 1 177 ? 2.449 47.196 30.268 1.00 21.91 174 LEU A C 1
ATOM 1337 O O . LEU A 1 177 ? 2.981 48.253 29.967 1.00 22.90 174 LEU A O 1
ATOM 1342 N N . SER A 1 178 ? 1.972 46.947 31.491 1.00 22.20 175 SER A N 1
ATOM 1343 C CA . SER A 1 178 ? 2.114 47.924 32.605 1.00 22.66 175 SER A CA 1
ATOM 1344 C C . SER A 1 178 ? 3.542 48.483 32.811 1.00 21.66 175 SER A C 1
ATOM 1345 O O . SER A 1 178 ? 3.705 49.686 33.079 1.00 22.02 175 SER A O 1
ATOM 1348 N N . PRO A 1 179 ? 4.591 47.629 32.701 1.00 21.90 176 PRO A N 1
ATOM 1349 C CA . PRO A 1 179 ? 5.926 48.215 32.857 1.00 22.03 176 PRO A CA 1
ATOM 1350 C C . PRO A 1 179 ? 6.291 49.339 31.883 1.00 22.75 176 PRO A C 1
ATOM 1351 O O . PRO A 1 179 ? 7.106 50.197 32.223 1.00 21.93 176 PRO 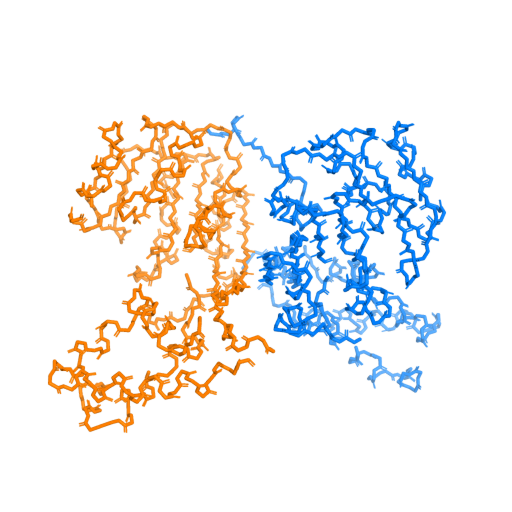A O 1
ATOM 1355 N N . LYS A 1 180 ? 5.686 49.344 30.700 1.00 23.62 177 LYS A N 1
ATOM 1356 C CA . LYS A 1 180 ? 6.011 50.349 29.693 1.00 23.92 177 LYS A CA 1
ATOM 1357 C C . LYS A 1 180 ? 4.962 51.459 29.655 1.00 24.16 177 LYS A C 1
ATOM 1358 O O . LYS A 1 180 ? 5.065 52.369 28.840 1.00 24.42 177 LYS A O 1
ATOM 1364 N N . SER A 1 181 ? 3.993 51.394 30.576 1.00 23.79 178 SER A N 1
ATOM 1365 C CA . SER A 1 181 ? 2.804 52.248 30.544 1.00 24.21 178 SER A CA 1
ATOM 1366 C C . SER A 1 181 ? 2.576 53.079 31.803 1.00 24.57 178 SER A C 1
ATOM 1367 O O . SER A 1 181 ? 2.863 52.629 32.904 1.00 23.94 178 SER A O 1
ATOM 1370 N N . SER A 1 182 ? 2.011 54.279 31.639 1.00 25.18 179 SER A N 1
ATOM 1371 C CA . SER A 1 182 ? 1.525 55.044 32.797 1.00 25.88 179 SER A CA 1
ATOM 1372 C C . SER A 1 182 ? 0.179 54.492 33.296 1.00 26.26 179 SER A C 1
ATOM 1373 O O . SER A 1 182 ? -0.155 54.622 34.484 1.00 26.97 179 SER A O 1
ATOM 1376 N N . ARG A 1 183 ? -0.595 53.910 32.381 1.00 26.69 180 ARG A N 1
ATOM 1377 C CA . ARG A 1 183 ? -1.816 53.178 32.724 1.00 26.89 180 ARG A CA 1
ATOM 1378 C C . ARG A 1 183 ? -2.233 52.206 31.633 1.00 26.29 180 ARG A C 1
ATOM 1379 O O . ARG A 1 183 ? -1.962 52.425 30.451 1.00 26.31 180 ARG A O 1
ATOM 1387 N N . VAL A 1 184 ? -2.878 51.122 32.057 1.00 25.14 181 VAL A N 1
ATOM 1388 C CA . VAL A 1 184 ? -3.440 50.109 31.160 1.00 24.85 181 VAL A CA 1
ATOM 1389 C C . VAL A 1 184 ? -4.916 49.883 31.542 1.00 25.01 181 VAL A C 1
ATOM 1390 O O . VAL A 1 184 ? -5.270 49.858 32.732 1.00 25.28 181 VAL A O 1
ATOM 1394 N N . ASP A 1 185 ? -5.760 49.704 30.539 1.00 24.62 182 ASP A N 1
ATOM 1395 C CA . ASP A 1 185 ? -7.153 49.346 30.752 1.00 24.71 182 ASP A CA 1
ATOM 1396 C C . ASP A 1 185 ? -7.483 48.092 29.937 1.00 24.12 182 ASP A C 1
ATOM 1397 O O . ASP A 1 185 ? -7.197 48.027 28.732 1.00 24.36 182 ASP A O 1
ATOM 1402 N N . VAL A 1 186 ? -8.041 47.078 30.594 1.00 22.92 183 VAL A N 1
ATOM 1403 C CA . VAL A 1 186 ? -8.444 45.852 29.889 1.00 21.38 183 VAL A CA 1
ATOM 1404 C C . VAL A 1 186 ? -9.902 45.609 30.238 1.00 21.33 183 VAL A C 1
ATOM 1405 O O . VAL A 1 186 ? -10.281 45.724 31.397 1.00 21.00 183 VAL A O 1
ATOM 1409 N N . TRP A 1 187 ? -10.733 45.312 29.235 1.00 20.91 184 TRP A N 1
ATOM 1410 C CA . TRP A 1 187 ? -12.109 44.908 29.507 1.00 21.21 184 TRP A CA 1
ATOM 1411 C C . TRP A 1 187 ? -12.543 43.890 28.459 1.00 21.55 184 TRP A C 1
ATOM 1412 O O . TRP A 1 187 ? -11.891 43.716 27.429 1.00 21.86 184 TRP A O 1
ATOM 1423 N N . HIS A 1 188 ? -13.623 43.188 28.763 1.00 22.04 185 HIS A N 1
ATOM 1424 C CA . HIS A 1 188 ? -14.091 42.082 27.953 1.00 22.70 185 HIS A CA 1
ATOM 1425 C C . HIS A 1 188 ? -15.579 42.276 27.795 1.00 21.99 185 HIS A C 1
ATOM 1426 O O . HIS A 1 188 ? -16.298 42.442 28.794 1.00 22.59 185 HIS A O 1
ATOM 1433 N N . THR A 1 189 ? -16.052 42.275 26.551 1.00 19.87 186 THR A N 1
ATOM 1434 C CA . THR A 1 189 ? -17.472 42.520 26.277 1.00 19.06 186 THR A CA 1
ATOM 1435 C C . THR A 1 189 ? -18.071 41.391 25.448 1.00 18.82 186 THR A C 1
ATOM 1436 O O . THR A 1 189 ? -17.507 40.986 24.409 1.00 18.84 186 THR A O 1
ATOM 1440 N N . VAL A 1 190 ? -19.207 40.882 25.902 1.00 18.40 187 VAL A N 1
ATOM 1441 C CA . VAL A 1 190 ? -20.002 39.972 25.064 1.00 18.96 187 VAL A CA 1
ATOM 1442 C C . VAL A 1 190 ? -21.155 40.749 24.417 1.00 18.66 187 VAL A C 1
ATOM 1443 O O . VAL A 1 190 ? -22.093 41.175 25.092 1.00 18.28 187 VAL A O 1
ATOM 1447 N N . TYR A 1 191 ? -21.040 40.954 23.105 1.00 18.67 188 TYR A N 1
ATOM 1448 C CA . TYR A 1 191 ? -22.090 41.566 22.302 1.00 19.18 188 TYR A CA 1
ATOM 1449 C C . TYR A 1 191 ? -23.116 40.495 21.912 1.00 18.91 188 TYR A C 1
ATOM 1450 O O . TYR A 1 191 ? -22.776 39.315 21.818 1.00 19.82 188 TYR A O 1
ATOM 1459 N N . ASN A 1 192 ? -24.366 40.896 21.714 1.00 19.65 189 ASN A N 1
ATOM 1460 C CA . ASN A 1 192 ? -25.433 39.977 21.274 1.00 20.09 189 ASN A CA 1
ATOM 1461 C C . ASN A 1 192 ? -25.976 40.448 19.952 1.00 20.59 189 ASN A C 1
ATOM 1462 O O . ASN A 1 192 ? -26.340 41.654 19.794 1.00 21.33 189 ASN A O 1
ATOM 1467 N N . HIS A 1 193 ? -25.992 39.526 18.995 1.00 20.48 190 HIS A N 1
ATOM 1468 C CA . HIS A 1 193 ? -26.549 39.768 17.665 1.00 21.37 190 HIS A CA 1
ATOM 1469 C C . HIS A 1 193 ? -27.770 38.882 17.411 1.00 20.51 190 HIS A C 1
ATOM 1470 O O . HIS A 1 193 ? -27.639 37.663 17.247 1.00 19.31 190 HIS A O 1
ATOM 1477 N N . PRO A 1 194 ? -28.970 39.491 17.404 1.00 19.60 191 PRO A N 1
ATOM 1478 C CA . PRO A 1 194 ? -30.136 38.749 16.956 1.00 19.20 191 PRO A CA 1
ATOM 1479 C C . PRO A 1 194 ? -29.930 38.335 15.502 1.00 19.77 191 PRO A C 1
ATOM 1480 O O . PRO A 1 194 ? -29.439 39.144 14.691 1.00 19.75 191 PRO A O 1
ATOM 1492 N N . LYS A 1 196 ? -31.579 36.070 12.070 1.00 18.94 193 LYS A N 1
ATOM 1493 C CA . LYS A 1 196 ? -32.787 35.569 11.397 1.00 19.79 193 LYS A CA 1
ATOM 1494 C C . LYS A 1 196 ? -33.044 34.094 11.674 1.00 19.92 193 LYS A C 1
ATOM 1495 O O . LYS A 1 196 ? -34.142 33.702 12.053 1.00 18.73 193 LYS A O 1
ATOM 1501 N N . ASP A 1 197 ? -32.005 33.282 11.490 1.00 22.17 194 ASP A N 1
ATOM 1502 C CA . ASP A 1 197 ? -32.119 31.828 11.562 1.00 23.55 194 ASP A CA 1
ATOM 1503 C C . ASP A 1 197 ? -30.765 31.148 11.623 1.00 24.34 194 ASP A C 1
ATOM 1504 O O . ASP A 1 197 ? -29.718 31.817 11.549 1.00 24.83 194 ASP A O 1
ATOM 1509 N N . ALA A 1 198 ? -30.790 29.815 11.755 1.00 25.25 195 ALA A N 1
ATOM 1510 C CA . ALA A 1 198 ? -29.582 28.993 11.820 1.00 25.45 195 ALA A CA 1
ATOM 1511 C C . ALA A 1 198 ? -28.663 29.188 10.604 1.00 26.08 195 ALA A C 1
ATOM 1512 O O . ALA A 1 198 ? -27.439 29.256 10.768 1.00 25.14 195 ALA A O 1
ATOM 1514 N N . ASP A 1 199 ? -29.265 29.320 9.413 1.00 26.47 196 ASP A N 1
ATOM 1515 C CA A ASP A 1 199 ? -28.500 29.506 8.169 0.50 27.09 196 ASP A CA 1
ATOM 1516 C CA B ASP A 1 199 ? -28.526 29.531 8.160 0.50 26.44 196 ASP A CA 1
ATOM 1517 C C . ASP A 1 199 ? -27.675 30.799 8.203 1.00 26.63 196 ASP A C 1
ATOM 1518 O O . ASP A 1 199 ? -26.539 30.819 7.742 1.00 26.54 196 ASP A O 1
ATOM 1527 N N . SER A 1 200 ? -28.246 31.869 8.753 1.00 26.38 197 SER A N 1
ATOM 1528 C CA . SER A 1 200 ? -27.576 33.141 8.815 1.00 26.20 197 SER A CA 1
ATOM 1529 C C . SER A 1 200 ? -26.351 33.064 9.753 1.00 25.86 197 SER A C 1
ATOM 1530 O O . SER A 1 200 ? -25.323 33.692 9.478 1.00 25.23 197 SER A O 1
ATOM 1533 N N . ILE A 1 201 ? -26.460 32.293 10.844 1.00 24.75 198 ILE A N 1
ATOM 1534 C CA . ILE A 1 201 ? -25.292 32.006 11.686 1.00 24.18 198 ILE A CA 1
ATOM 1535 C C . ILE A 1 201 ? -24.237 31.212 10.886 1.00 24.57 198 ILE A C 1
ATOM 1536 O O . ILE A 1 201 ? -23.069 31.578 10.877 1.00 24.31 198 ILE A O 1
ATOM 1541 N N . VAL A 1 202 ? -24.649 30.135 10.214 1.00 24.57 199 VAL A N 1
ATOM 1542 C CA . VAL A 1 202 ? -23.719 29.363 9.363 1.00 25.76 199 VAL A CA 1
ATOM 1543 C C . VAL 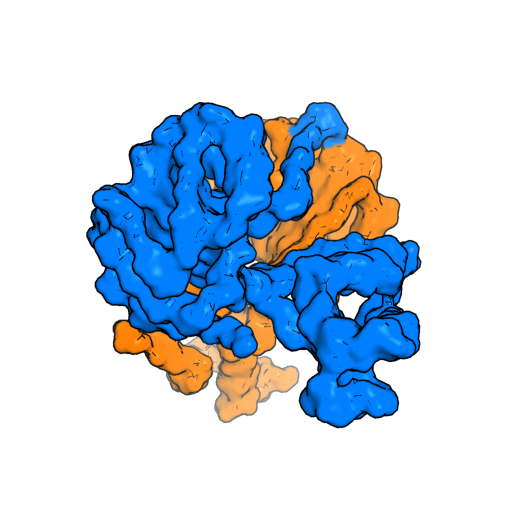A 1 202 ? -23.040 30.279 8.324 1.00 26.71 199 VAL A C 1
ATOM 1544 O O . VAL A 1 202 ? -21.808 30.255 8.179 1.00 26.21 199 VAL A O 1
ATOM 1548 N N . GLU A 1 203 ? -23.823 31.125 7.653 1.00 26.87 200 GLU A N 1
ATOM 1549 C CA . GLU A 1 203 ? -23.272 32.057 6.676 1.00 28.60 200 GLU A CA 1
ATOM 1550 C C . GLU A 1 203 ? -22.217 32.956 7.291 1.00 29.00 200 GLU A C 1
ATOM 1551 O O . GLU A 1 203 ? -21.168 33.186 6.676 1.00 27.56 200 GLU A O 1
ATOM 1557 N N . TRP A 1 204 ? -22.500 33.465 8.490 1.00 29.28 201 TRP A N 1
ATOM 1558 C CA . TRP A 1 204 ? -21.572 34.351 9.200 1.00 30.64 201 TRP A CA 1
ATOM 1559 C C . TRP A 1 204 ? -20.216 33.690 9.457 1.00 30.54 201 TRP A C 1
ATOM 1560 O O . TRP A 1 204 ? -19.181 34.255 9.119 1.00 30.02 201 TRP A O 1
ATOM 1571 N N . VAL A 1 205 ? -20.232 32.490 10.026 1.00 30.31 202 VAL A N 1
ATOM 1572 C CA . VAL A 1 205 ? -18.992 31.833 10.453 1.00 31.74 202 VAL A CA 1
ATOM 1573 C C . VAL A 1 205 ? -18.160 31.273 9.289 1.00 32.49 202 VAL A C 1
ATOM 1574 O O . VAL A 1 205 ? -16.985 30.946 9.455 1.00 33.13 202 VAL A O 1
ATOM 1578 N N . LYS A 1 206 ? -18.749 31.195 8.105 1.00 33.51 203 LYS A N 1
ATOM 1579 C CA . LYS A 1 206 ? -17.932 30.960 6.903 1.00 35.19 203 LYS A CA 1
ATOM 1580 C C . LYS A 1 206 ? -16.849 32.045 6.740 1.00 36.32 203 LYS A C 1
ATOM 1581 O O . LYS A 1 206 ? -15.802 31.799 6.147 1.00 36.73 203 LYS A O 1
ATOM 1587 N N . GLY A 1 207 ? -17.091 33.239 7.286 1.00 37.51 204 GLY A N 1
ATOM 1588 C CA . GLY A 1 207 ? -16.082 34.300 7.288 1.00 38.70 204 GLY A CA 1
ATOM 1589 C C . GLY A 1 207 ? -15.393 34.474 8.635 1.00 39.68 204 GLY A C 1
ATOM 1590 O O . GLY A 1 207 ? -14.628 35.425 8.828 1.00 39.94 204 GLY A O 1
ATOM 1591 N N . THR A 1 208 ? -15.648 33.540 9.551 1.00 39.88 205 THR A N 1
ATOM 1592 C CA . THR A 1 208 ? -15.270 33.677 10.959 1.00 40.36 205 THR A CA 1
ATOM 1593 C C . THR A 1 208 ? -14.559 32.435 11.550 1.00 39.76 205 THR A C 1
ATOM 1594 O O . THR A 1 208 ? -14.347 32.345 12.767 1.00 39.80 205 THR A O 1
ATOM 1598 N N . GLY A 1 209 ? -14.158 31.496 10.690 1.00 38.66 206 GLY A N 1
ATOM 1599 C CA . GLY A 1 209 ? -13.356 30.365 11.159 1.00 37.58 206 GLY A CA 1
ATOM 1600 C C . GLY A 1 209 ? -13.758 28.995 10.656 1.00 37.07 206 GLY A C 1
ATOM 1601 O O . GLY A 1 209 ? -13.050 28.010 10.893 1.00 36.50 206 GLY A O 1
ATOM 1602 N N . LEU A 1 210 ? -14.891 28.924 9.959 1.00 36.33 207 LEU A N 1
ATOM 1603 C CA . LEU A 1 210 ? -15.350 27.664 9.391 1.00 35.98 207 LEU A CA 1
ATOM 1604 C C . LEU A 1 210 ? -14.465 27.201 8.224 1.00 36.29 207 LEU A C 1
ATOM 1605 O O . LEU A 1 210 ? -14.383 26.004 7.935 1.00 35.27 207 LEU A O 1
ATOM 1610 N N . ARG A 1 211 ? -13.808 28.153 7.564 1.00 36.42 208 ARG A N 1
ATOM 1611 C CA . ARG A 1 211 ? -13.073 27.863 6.324 1.00 37.50 208 ARG A CA 1
ATOM 1612 C C . ARG A 1 211 ? -11.906 26.866 6.433 1.00 36.95 208 ARG A C 1
ATOM 1613 O O . ARG A 1 211 ? -11.806 25.980 5.592 1.00 37.27 208 ARG A O 1
ATOM 1621 N N . PRO A 1 212 ? -11.043 26.983 7.466 1.00 37.36 209 PRO A N 1
ATOM 1622 C CA . PRO A 1 212 ? -10.024 25.935 7.668 1.00 37.61 209 PRO A CA 1
ATOM 1623 C C . PRO A 1 212 ? -10.617 24.517 7.763 1.00 37.97 209 PRO A C 1
ATOM 1624 O O . PRO A 1 212 ? -10.141 23.618 7.072 1.00 38.23 209 PRO A O 1
ATOM 1628 N N . TYR A 1 213 ? -11.643 24.324 8.599 1.00 38.19 210 TYR A N 1
ATOM 1629 C CA . TYR A 1 213 ? -12.538 23.170 8.466 1.00 38.22 210 TYR A CA 1
ATOM 1630 C C . TYR A 1 213 ? -13.175 23.365 7.087 1.00 38.09 210 TYR A C 1
ATOM 1631 O O . TYR A 1 213 ? -13.046 24.429 6.512 1.00 38.75 210 TYR A O 1
ATOM 1640 N N . LEU A 1 214 ? -13.875 22.383 6.542 1.00 37.38 211 LEU A N 1
ATOM 1641 C CA . LEU A 1 214 ? -14.347 22.489 5.148 1.00 36.52 211 LEU A CA 1
ATOM 1642 C C . LEU A 1 214 ? -13.187 22.236 4.184 1.00 36.49 211 LEU A C 1
ATOM 1643 O O . LEU A 1 214 ? -13.235 21.277 3.418 1.00 36.29 211 LEU A O 1
ATOM 1648 N N . ALA A 1 215 ? -12.157 23.088 4.220 1.00 36.20 212 ALA A N 1
ATOM 1649 C CA . ALA A 1 215 ? -10.933 22.840 3.438 1.00 36.43 212 ALA A CA 1
ATOM 1650 C C . ALA A 1 215 ? -10.300 21.527 3.875 1.00 36.33 212 ALA A C 1
ATOM 1651 O O . ALA A 1 215 ? -9.985 20.680 3.039 1.00 36.59 212 ALA A O 1
ATOM 1653 N N . ALA A 1 216 ? -10.143 21.356 5.187 1.00 36.34 213 ALA A N 1
ATOM 1654 C CA . ALA A 1 216 ? -9.603 20.121 5.767 1.00 36.33 213 ALA A CA 1
ATOM 1655 C C . ALA A 1 216 ? -10.482 18.901 5.481 1.00 36.29 213 ALA A C 1
ATOM 1656 O O . ALA A 1 216 ? -9.969 17.796 5.264 1.00 35.99 213 ALA A O 1
ATOM 1658 N N . ALA A 1 217 ? -11.800 19.110 5.478 1.00 35.80 214 ALA A N 1
ATOM 1659 C CA . ALA A 1 217 ? -12.776 18.044 5.228 1.00 35.77 214 ALA A CA 1
ATOM 1660 C C . ALA A 1 217 ? -12.789 17.565 3.771 1.00 35.74 214 ALA A C 1
ATOM 1661 O O . ALA A 1 217 ? -13.130 16.413 3.493 1.00 35.49 214 ALA A O 1
ATOM 1663 N N . GLY A 1 218 ? -12.438 18.458 2.851 1.00 35.82 215 GLY A N 1
ATOM 1664 C CA . GLY A 1 218 ? -12.410 18.126 1.429 1.00 36.13 215 GLY A CA 1
ATOM 1665 C C . GLY A 1 218 ? -13.680 18.548 0.716 1.00 36.22 215 GLY A C 1
ATOM 1666 O O . GLY A 1 218 ? -14.761 18.518 1.306 1.00 36.19 215 GLY A O 1
ATOM 1667 N N . GLU A 1 219 ? -13.536 18.914 -0.560 1.00 36.36 216 GLU A N 1
ATOM 1668 C CA A GLU A 1 219 ? -14.632 19.368 -1.429 0.50 36.39 216 GLU A CA 1
ATOM 1669 C CA B GLU A 1 219 ? -14.676 19.392 -1.341 0.50 36.24 216 GLU A CA 1
ATOM 1670 C C . GLU A 1 219 ? -15.780 18.357 -1.505 1.00 36.04 216 GLU A C 1
ATOM 1671 O O . GLU A 1 219 ? -16.958 18.732 -1.551 1.00 36.35 216 GLU A O 1
ATOM 1682 N N . GLU A 1 220 ? -15.408 17.075 -1.556 1.00 35.33 217 GLU A N 1
ATOM 1683 C CA A GLU A 1 220 ? -16.371 15.974 -1.673 0.50 34.93 217 GLU A CA 1
ATOM 1684 C CA B GLU A 1 220 ? -16.378 15.989 -1.684 0.50 34.76 217 GLU A CA 1
ATOM 1685 C C . GLU A 1 220 ? -17.266 15.887 -0.440 1.00 34.27 217 GLU A C 1
ATOM 1686 O O . GLU A 1 220 ? -18.373 15.360 -0.501 1.00 34.16 217 GLU A O 1
ATOM 1697 N N . ASN A 1 221 ? -16.780 16.413 0.681 1.00 33.53 218 ASN A N 1
ATOM 1698 C CA . ASN A 1 221 ? -17.531 16.375 1.940 1.00 32.46 218 ASN A CA 1
ATOM 1699 C C . ASN A 1 221 ? -18.143 17.702 2.371 1.00 32.03 218 ASN A C 1
ATOM 1700 O O . ASN A 1 221 ? -18.716 17.794 3.456 1.00 31.56 218 ASN A O 1
ATOM 1705 N N . ARG A 1 222 ? -18.033 18.723 1.523 1.00 31.63 219 ARG A N 1
ATOM 1706 C CA . ARG A 1 222 ? -18.488 20.063 1.885 1.00 31.10 219 ARG A CA 1
ATOM 1707 C C . ARG A 1 222 ? -19.964 20.088 2.240 1.00 31.10 219 ARG A C 1
ATOM 1708 O O . ARG A 1 222 ? -20.332 20.597 3.295 1.00 30.27 219 ARG A O 1
ATOM 1716 N N . GLU A 1 223 ? -20.799 19.543 1.359 1.00 30.94 220 GLU A N 1
ATOM 1717 C CA . GLU A 1 223 ? -22.249 19.573 1.559 1.00 31.68 220 GLU A CA 1
ATOM 1718 C C . GLU A 1 223 ? -22.675 18.842 2.815 1.00 31.36 220 GLU A C 1
ATOM 1719 O O . GLU A 1 223 ? -23.549 19.319 3.531 1.00 31.54 220 GLU A O 1
ATOM 1725 N N . ALA A 1 224 ? -22.062 17.683 3.056 1.00 30.89 221 ALA A N 1
ATOM 1726 C CA . ALA A 1 224 ? -22.378 16.854 4.211 1.00 30.60 221 ALA A CA 1
ATOM 1727 C C . ALA A 1 224 ? -21.888 17.499 5.503 1.00 30.30 221 ALA A C 1
ATOM 1728 O O . ALA A 1 224 ? -22.600 17.490 6.509 1.00 30.17 221 ALA A O 1
ATOM 1730 N N . PHE A 1 225 ? -20.672 18.046 5.472 1.00 30.08 222 PHE A N 1
ATOM 1731 C CA . PHE A 1 225 ? -20.128 18.796 6.614 1.00 29.70 222 PHE A CA 1
ATOM 1732 C C . PHE A 1 225 ? -21.063 19.947 6.989 1.00 29.22 222 PHE A C 1
ATOM 1733 O O . PHE A 1 225 ? -21.487 20.068 8.147 1.00 28.28 222 PHE A O 1
ATOM 1741 N N . LEU A 1 226 ? -21.374 20.791 6.006 1.00 28.98 223 LEU A N 1
ATOM 1742 C CA . LEU A 1 226 ? -22.236 21.952 6.236 1.00 28.86 223 LEU A CA 1
ATOM 1743 C C . LEU A 1 226 ? -23.625 21.570 6.745 1.00 28.99 223 LEU A C 1
ATOM 1744 O O . LEU A 1 226 ? -24.156 22.249 7.621 1.00 28.78 223 LEU A O 1
ATOM 1749 N N . ALA A 1 227 ? -24.203 20.492 6.204 1.00 29.27 224 ALA A N 1
ATOM 1750 C CA . ALA A 1 227 ? -25.514 20.005 6.681 1.00 29.35 224 ALA A CA 1
ATOM 1751 C C . ALA A 1 227 ? -25.505 19.618 8.152 1.00 29.31 224 ALA A C 1
ATOM 1752 O O . ALA A 1 227 ? -26.397 20.021 8.918 1.00 29.21 224 ALA A O 1
ATOM 1754 N N . ASP A 1 228 ? -24.505 18.829 8.548 1.00 29.09 225 ASP A N 1
ATOM 1755 C CA . ASP A 1 228 ? -24.362 18.422 9.947 1.00 28.89 225 ASP A CA 1
ATOM 1756 C C . ASP A 1 228 ? -24.077 19.631 10.843 1.00 27.90 225 ASP A C 1
ATOM 1757 O O . ASP A 1 228 ? -24.635 19.751 11.932 1.00 26.57 225 ASP A O 1
ATOM 1762 N N . TYR A 1 229 ? -23.205 20.516 10.374 1.00 27.09 226 TYR A N 1
ATOM 1763 C CA . TYR A 1 229 ? -22.879 21.711 11.136 1.00 26.49 226 TYR A CA 1
ATOM 1764 C C . TYR A 1 229 ? -24.111 22.567 11.416 1.00 25.81 226 TYR A C 1
ATOM 1765 O O . TYR A 1 229 ? -24.245 23.100 12.514 1.00 25.91 226 TYR A O 1
ATOM 1774 N N . THR A 1 230 ? -24.989 22.693 10.419 1.00 25.91 227 THR A N 1
ATOM 1775 C CA . THR A 1 230 ? -26.207 23.506 10.495 1.00 25.14 227 THR A CA 1
ATOM 1776 C C . THR A 1 230 ? -27.194 22.919 11.505 1.00 24.89 227 THR A C 1
ATOM 1777 O O . THR A 1 230 ? -27.756 23.659 12.311 1.00 24.16 227 THR A O 1
ATOM 1781 N N . ARG A 1 231 ? -27.383 21.601 11.457 1.00 24.28 228 ARG A N 1
ATOM 1782 C CA . ARG A 1 231 ? -28.153 20.856 12.471 1.00 25.69 228 ARG A CA 1
ATOM 1783 C C . ARG A 1 231 ? -27.637 21.145 13.886 1.00 25.07 228 ARG A C 1
ATOM 1784 O O . ARG A 1 231 ? -28.425 21.337 14.829 1.00 24.89 228 ARG A O 1
ATOM 1792 N N . ARG A 1 232 ? -26.318 21.171 14.046 1.00 25.44 229 ARG A N 1
ATOM 1793 C CA . ARG A 1 232 ? -25.735 21.454 15.359 1.00 26.07 229 ARG A CA 1
ATOM 1794 C C . ARG A 1 232 ? -25.987 22.887 15.806 1.00 25.74 229 ARG A C 1
ATOM 1795 O O . ARG A 1 232 ? -26.247 23.127 16.979 1.00 25.32 229 ARG A O 1
ATOM 1803 N N . ILE A 1 233 ? -25.884 23.825 14.871 1.00 25.38 230 ILE A N 1
ATOM 1804 C CA . ILE A 1 233 ? -26.192 25.219 15.150 1.00 25.46 230 ILE A CA 1
ATOM 1805 C C . ILE A 1 233 ? -27.658 25.353 15.576 1.00 25.25 230 ILE A C 1
ATOM 1806 O O . ILE A 1 233 ? -27.944 26.019 16.566 1.00 25.40 230 ILE A O 1
ATOM 1811 N N . ALA A 1 234 ? -28.568 24.692 14.846 1.00 25.36 231 ALA A N 1
ATOM 1812 C CA . ALA A 1 234 ? -30.006 24.752 15.145 1.00 25.32 231 ALA A CA 1
ATOM 1813 C C . ALA A 1 234 ? -30.290 24.203 16.546 1.00 25.05 231 ALA A C 1
ATOM 1814 O O . ALA A 1 234 ? -31.091 24.762 17.298 1.00 24.80 231 ALA A O 1
ATOM 1816 N N . ALA A 1 235 ? -29.584 23.140 16.918 1.00 25.17 232 ALA A N 1
ATOM 1817 C CA . ALA A 1 235 ? -29.715 22.570 18.253 1.00 25.26 232 ALA A CA 1
ATOM 1818 C C . ALA A 1 235 ? -29.106 23.448 19.369 1.00 25.43 232 ALA A C 1
ATOM 1819 O O . ALA A 1 235 ? -29.616 23.466 20.485 1.00 25.23 232 ALA A O 1
ATOM 1821 N N . ALA A 1 236 ? -28.040 24.190 19.061 1.00 25.41 233 ALA A N 1
ATOM 1822 C CA . ALA A 1 236 ? -27.268 24.908 20.087 1.00 25.80 233 ALA A CA 1
ATOM 1823 C C . ALA A 1 236 ? -27.734 26.344 20.394 1.00 25.17 233 ALA A C 1
ATOM 1824 O O . ALA A 1 236 ? -27.392 26.884 21.445 1.00 25.64 233 ALA A O 1
ATOM 1826 N N . TYR A 1 237 ? -28.505 26.936 19.484 1.00 24.65 234 TYR A N 1
ATOM 1827 C CA . TYR A 1 237 ? -29.021 28.306 19.619 1.00 23.73 234 TYR A CA 1
ATOM 1828 C C . TYR A 1 237 ? -30.550 28.332 19.768 1.00 23.45 234 TYR A C 1
ATOM 1829 O O . TYR A 1 237 ? -31.252 28.342 18.762 1.00 23.30 234 TYR A O 1
ATOM 1838 N N . PRO A 1 238 ? -31.058 28.342 21.021 1.00 21.71 235 PRO A N 1
ATOM 1839 C CA . PRO A 1 238 ? -32.503 28.321 21.261 1.00 21.12 235 PRO A CA 1
ATOM 1840 C C . PRO A 1 238 ? -33.176 29.599 20.746 1.00 20.74 235 PRO A C 1
ATOM 1841 O O . PRO A 1 238 ? -32.652 30.697 20.943 1.00 19.27 235 PRO A O 1
ATOM 1845 N N . PRO A 1 239 ? -34.324 29.462 20.071 1.00 20.12 236 PRO A N 1
ATOM 1846 C CA . PRO A 1 239 ? -34.970 30.679 19.570 1.00 20.16 236 PRO A CA 1
ATOM 1847 C C . PRO A 1 239 ? -35.501 31.576 20.693 1.00 20.24 236 PRO A C 1
ATOM 1848 O O . PRO A 1 239 ? -35.871 31.088 21.758 1.00 19.38 236 PRO A O 1
ATOM 1860 N N . ALA A 1 241 ? -38.507 34.388 21.825 1.00 20.27 238 ALA A N 1
ATOM 1861 C CA . ALA A 1 241 ? -39.960 34.291 21.663 1.00 20.29 238 ALA A CA 1
ATOM 1862 C C . ALA A 1 241 ? -40.418 34.693 20.258 1.00 20.32 238 ALA A C 1
ATOM 1863 O O . ALA A 1 241 ? -41.393 34.160 19.761 1.00 21.06 238 ALA A O 1
ATOM 1865 N N . ASP A 1 242 ? -39.704 35.613 19.612 1.00 20.03 239 ASP A N 1
ATOM 1866 C CA . ASP A 1 242 ? -40.037 36.013 18.238 1.00 20.17 239 ASP A CA 1
ATOM 1867 C C . ASP A 1 242 ? -39.425 35.096 17.164 1.00 19.95 239 ASP A C 1
ATOM 1868 O O . ASP A 1 242 ? -39.613 35.337 15.966 1.00 20.77 239 ASP A O 1
ATOM 1873 N N . GLY A 1 243 ? -38.709 34.053 17.589 1.00 18.84 240 GLY A N 1
ATOM 1874 C CA . GLY A 1 243 ? -38.165 33.052 16.667 1.00 18.40 240 GLY A CA 1
ATOM 1875 C C . GLY A 1 243 ? -36.730 33.327 16.236 1.00 18.09 240 GLY A C 1
ATOM 1876 O O . GLY A 1 243 ? -36.041 32.430 15.755 1.00 18.68 240 GLY A O 1
ATOM 1877 N N . ARG A 1 244 ? -36.258 34.557 16.430 1.00 17.16 241 ARG A N 1
ATOM 1878 C CA . ARG A 1 244 ? -34.839 34.886 16.145 1.00 16.55 241 ARG A CA 1
ATOM 1879 C C . ARG A 1 244 ? -33.862 34.154 17.057 1.00 16.18 241 ARG A C 1
ATOM 1880 O O . ARG A 1 244 ? -34.198 33.834 18.190 1.00 16.65 241 ARG A O 1
ATOM 1888 N N . LEU A 1 245 ? -32.664 33.869 16.554 1.00 15.03 242 LEU A N 1
ATOM 1889 C CA . LEU A 1 245 ? -31.593 33.274 17.372 1.00 16.31 242 LEU A CA 1
ATOM 1890 C C . LEU A 1 245 ? -30.700 34.392 17.941 1.00 16.70 242 LEU A C 1
ATOM 1891 O O . LEU A 1 245 ? -30.744 35.524 17.490 1.00 17.91 242 LEU A O 1
ATOM 1896 N N . LEU A 1 246 ? -29.882 34.073 18.920 1.00 17.32 243 LEU A N 1
ATOM 1897 C CA . LEU A 1 246 ? -29.119 35.128 19.555 1.00 17.60 243 LEU A CA 1
ATOM 1898 C C . LEU A 1 246 ? -27.665 34.685 19.576 1.00 18.36 243 LEU A C 1
ATOM 1899 O O . LEU A 1 246 ? -27.284 33.792 20.330 1.00 19.06 243 LEU A O 1
ATOM 1904 N N . LEU A 1 247 ? -26.880 35.283 18.690 1.00 18.79 244 LEU A N 1
ATOM 1905 C CA . LEU A 1 247 ? -25.460 34.964 18.564 1.00 20.43 244 LEU A CA 1
ATOM 1906 C C . LEU A 1 247 ? -24.628 35.916 19.428 1.00 21.76 244 LEU A C 1
ATOM 1907 O O . LEU A 1 247 ? -24.799 37.138 19.364 1.00 21.97 244 LEU A O 1
ATOM 1912 N N . ARG A 1 248 ? -23.744 35.341 20.235 1.00 22.10 245 ARG A N 1
ATOM 1913 C CA . ARG A 1 248 ? -22.885 36.105 21.143 1.00 23.44 245 ARG A CA 1
ATOM 1914 C C . ARG A 1 248 ? -21.551 36.361 20.476 1.00 22.65 245 ARG A C 1
ATOM 1915 O O . ARG A 1 248 ? -21.061 35.503 19.730 1.00 22.46 245 ARG A O 1
ATOM 1923 N N . PHE A 1 249 ? -20.984 37.549 20.689 1.00 21.51 246 PHE A N 1
ATOM 1924 C CA A PHE A 1 249 ? -19.632 37.859 20.235 0.50 21.07 246 PHE A CA 1
ATOM 1925 C CA B PHE A 1 249 ? -19.608 37.773 20.287 0.50 20.97 246 PHE A CA 1
ATOM 1926 C C . PHE A 1 249 ? -18.775 38.367 21.410 1.00 20.55 246 PHE A C 1
ATOM 1927 O O . PHE A 1 249 ? -18.814 39.575 21.706 1.00 20.30 246 PHE A O 1
ATOM 1942 N N . PRO A 1 250 ? -18.034 37.477 22.084 1.00 20.42 247 PRO A N 1
ATOM 1943 C CA . PRO A 1 250 ? -17.092 37.858 23.142 1.00 19.40 247 PRO A CA 1
ATOM 1944 C C . PRO A 1 250 ? -15.859 38.480 22.494 1.00 18.52 247 PRO A C 1
ATOM 1945 O O . PRO A 1 250 ? -15.329 37.927 21.508 1.00 17.22 247 PRO A O 1
ATOM 1949 N N . ARG A 1 251 ? -15.446 39.636 23.018 1.00 17.56 248 ARG A N 1
ATOM 1950 C CA . ARG A 1 251 ? -14.325 40.410 22.484 1.00 17.58 248 ARG A CA 1
ATOM 1951 C C . ARG A 1 251 ? -13.506 41.011 23.625 1.00 18.55 248 ARG A C 1
ATOM 1952 O O . ARG A 1 251 ? -14.075 41.496 24.613 1.00 17.81 248 ARG A O 1
ATOM 1960 N N . LEU A 1 252 ? -12.183 40.957 23.476 1.00 17.59 249 LEU A N 1
ATOM 1961 C CA . LEU A 1 252 ? -11.242 41.474 24.467 1.00 19.12 249 LEU A CA 1
ATOM 1962 C C . LEU A 1 252 ? -10.672 42.804 23.974 1.00 19.15 249 LEU A C 1
ATOM 1963 O O . LEU A 1 252 ? -10.297 42.930 22.810 1.00 19.66 249 LEU A O 1
ATOM 1968 N N . PHE A 1 253 ? -10.637 43.781 24.866 1.00 20.33 250 PHE A N 1
ATOM 1969 C CA . PHE A 1 253 ? -10.145 45.119 24.551 1.00 21.16 250 PHE A CA 1
ATOM 1970 C C . PHE A 1 253 ? -9.002 45.496 25.472 1.00 21.56 250 PHE A C 1
ATOM 1971 O O . PHE A 1 253 ? -9.087 45.311 26.702 1.00 22.31 250 PHE A O 1
ATOM 1979 N N . VAL A 1 254 ? -7.948 46.061 24.900 1.00 21.72 251 VAL A N 1
ATOM 1980 C CA . VAL A 1 254 ? -6.780 46.489 25.679 1.00 23.28 251 VAL A CA 1
ATOM 1981 C C . VAL A 1 254 ? -6.343 47.883 25.264 1.00 23.04 251 VAL A C 1
ATOM 1982 O O . VAL A 1 254 ? -6.079 48.119 24.081 1.00 23.43 251 VAL A O 1
ATOM 1986 N N . VAL A 1 255 ? -6.249 48.801 26.229 1.00 23.03 252 VAL A N 1
ATOM 1987 C CA . VAL A 1 255 ? -5.760 50.145 25.907 1.00 23.82 252 VAL A CA 1
ATOM 1988 C C . VAL A 1 255 ? -4.624 50.529 26.855 1.00 24.51 252 VAL A C 1
ATOM 1989 O O . VAL A 1 255 ? -4.835 50.579 28.080 1.00 25.06 252 VAL A O 1
ATOM 1993 N N . ALA A 1 256 ? -3.429 50.787 26.295 1.00 24.06 253 ALA A N 1
ATOM 1994 C CA . ALA A 1 256 ? -2.249 51.168 27.107 1.00 24.90 253 ALA A CA 1
ATOM 1995 C C . ALA A 1 256 ? -1.705 52.526 26.695 1.00 25.50 253 ALA A C 1
ATOM 1996 O O . ALA A 1 256 ? -1.598 52.828 25.499 1.00 24.85 253 ALA A O 1
ATOM 1998 N N . VAL A 1 257 ? -1.355 53.330 27.701 1.00 26.23 254 VAL A N 1
ATOM 1999 C CA . VAL A 1 257 ? -0.809 54.664 27.485 1.00 26.05 254 VAL A CA 1
ATOM 2000 C C . VAL A 1 257 ? 0.676 54.620 27.828 1.00 26.30 254 VAL A C 1
ATOM 2001 O O . VAL A 1 257 ? 1.045 54.322 28.971 1.00 25.01 254 VAL A O 1
ATOM 2005 N N . LYS A 1 258 ? 1.516 54.892 26.831 1.00 26.90 255 LYS A N 1
ATOM 2006 C CA . LYS A 1 258 ? 2.979 54.816 26.979 1.00 27.92 255 LYS A CA 1
ATOM 2007 C C . LYS A 1 258 ? 3.488 55.754 28.068 1.00 29.11 255 LYS A C 1
ATOM 2008 O O . LYS A 1 258 ? 3.103 56.929 28.119 1.00 28.27 255 LYS A O 1
ATOM 2014 N N . LYS A 1 259 ? 4.340 55.199 28.936 1.00 30.22 256 LYS A N 1
ATOM 2015 C CA . LYS A 1 259 ? 5.070 55.931 29.976 1.00 32.86 256 LYS A CA 1
ATOM 2016 C C . LYS A 1 259 ? 5.817 57.138 29.373 1.00 33.47 256 LYS A C 1
ATOM 2017 O O . LYS A 1 259 ? 5.835 58.246 29.930 1.00 33.95 256 LYS A O 1
ATOM 2024 N N . GLU B 1 15 ? -10.658 61.340 35.026 1.00 49.43 12 GLU B N 1
ATOM 2025 C CA . GLU B 1 15 ? -12.029 60.740 34.967 1.00 48.57 12 GLU B CA 1
ATOM 2026 C C . GLU B 1 15 ? -12.086 59.486 35.831 1.00 47.80 12 GLU B C 1
ATOM 2027 O O . GLU B 1 15 ? -11.152 58.688 35.845 1.00 47.15 12 GLU B O 1
ATOM 2033 N N . ASP B 1 16 ? -13.178 59.340 36.573 1.00 47.06 13 ASP B N 1
ATOM 2034 C CA . ASP B 1 16 ? -13.279 58.337 37.626 1.00 46.58 13 ASP B CA 1
ATOM 2035 C C . ASP B 1 16 ? -13.637 56.977 37.034 1.00 45.73 13 ASP B C 1
ATOM 2036 O O . ASP B 1 16 ? -14.550 56.891 36.217 1.00 45.28 13 ASP B O 1
ATOM 2041 N N . GLU B 1 17 ? -12.932 55.921 37.451 1.00 44.43 14 GLU B N 1
ATOM 2042 C CA . GLU B 1 17 ? -13.298 54.552 37.047 1.00 44.07 14 GLU B CA 1
ATOM 2043 C C . GLU B 1 17 ? -14.723 54.190 37.512 1.00 41.49 14 GLU B C 1
ATOM 2044 O O . GLU B 1 17 ? -15.391 53.337 36.914 1.00 41.25 14 GLU B O 1
ATOM 2050 N N . ARG B 1 18 ? -15.187 54.876 38.557 1.00 39.19 15 ARG B N 1
ATOM 2051 C CA A ARG B 1 18 ? -16.523 54.631 39.098 0.50 38.08 15 ARG B CA 1
ATOM 2052 C CA B ARG B 1 18 ? -16.526 54.645 39.107 0.50 38.03 15 ARG B CA 1
ATOM 2053 C C . ARG B 1 18 ? -17.645 55.103 38.165 1.00 36.78 15 ARG B C 1
ATOM 2054 O O . ARG B 1 18 ? -18.757 54.560 38.204 1.00 37.21 15 ARG B O 1
ATOM 2069 N N . THR B 1 19 ? -17.357 56.098 37.322 1.00 34.14 16 THR B N 1
ATOM 2070 C CA . THR B 1 19 ? -18.349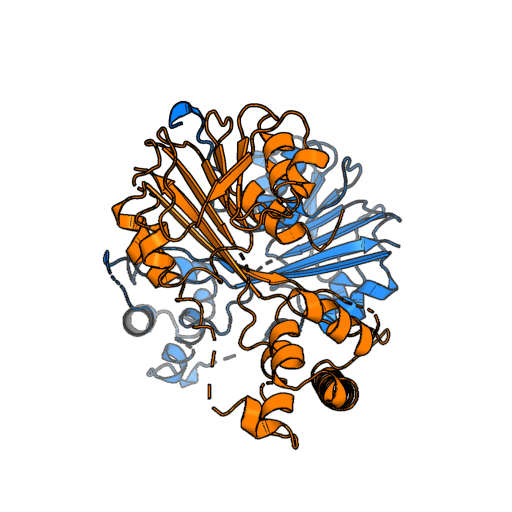 56.600 36.352 1.00 31.73 16 THR B CA 1
ATOM 2071 C C . THR B 1 19 ? -18.262 55.930 34.950 1.00 30.17 16 THR B C 1
ATOM 2072 O O . THR B 1 19 ? -19.071 56.200 34.068 1.00 28.79 16 THR B O 1
ATOM 2076 N N . ARG B 1 20 ? -17.293 55.042 34.752 1.00 29.20 17 ARG B N 1
ATOM 2077 C CA . ARG B 1 20 ? -17.089 54.408 33.438 1.00 27.83 17 ARG B CA 1
ATOM 2078 C C . ARG B 1 20 ? -18.325 53.667 32.873 1.00 28.29 17 ARG B C 1
ATOM 2079 O O . ARG B 1 20 ? -18.670 53.859 31.704 1.00 27.85 17 ARG B O 1
ATOM 2087 N N . PRO B 1 21 ? -18.997 52.828 33.693 1.00 28.22 18 PRO B N 1
ATOM 2088 C CA . PRO B 1 21 ? -20.207 52.158 33.184 1.00 28.52 18 PRO B CA 1
ATOM 2089 C C . PRO B 1 21 ? -21.283 53.178 32.772 1.00 27.86 18 PRO B C 1
ATOM 2090 O O . PRO B 1 21 ? -21.924 53.001 31.739 1.00 26.16 18 PRO B O 1
ATOM 2094 N N . AL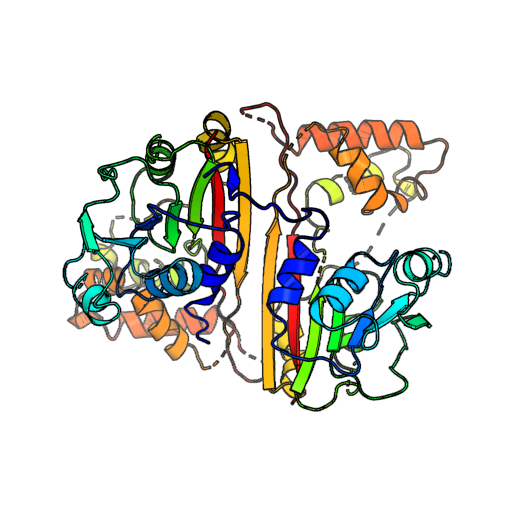A B 1 22 ? -21.462 54.237 33.563 1.00 27.18 19 ALA B N 1
ATOM 2095 C CA . ALA B 1 22 ? -22.489 55.246 33.261 1.00 27.43 19 ALA B CA 1
ATOM 2096 C C . ALA B 1 22 ? -22.212 55.938 31.918 1.00 27.50 19 ALA B C 1
ATOM 2097 O O . ALA B 1 22 ? -23.140 56.152 31.132 1.00 27.20 19 ALA B O 1
ATOM 2099 N N . ARG B 1 23 ? -20.939 56.267 31.678 1.00 27.07 20 ARG B N 1
ATOM 2100 C CA . ARG B 1 23 ? -20.506 56.909 30.447 1.00 28.54 20 ARG B CA 1
ATOM 2101 C C . ARG B 1 23 ? -20.677 55.974 29.258 1.00 27.69 20 ARG B C 1
ATOM 2102 O O . ARG B 1 23 ? -21.125 56.415 28.209 1.00 27.53 20 ARG B O 1
ATOM 2110 N N . ASP B 1 24 ? -20.301 54.698 29.428 1.00 27.18 21 ASP B N 1
ATOM 2111 C CA . ASP B 1 24 ? -20.431 53.688 28.359 1.00 27.10 21 ASP B CA 1
ATOM 2112 C C . ASP B 1 24 ? -21.899 53.454 27.983 1.00 26.41 21 ASP B C 1
ATOM 2113 O O . ASP B 1 24 ? -22.200 53.250 26.809 1.00 26.21 21 ASP B O 1
ATOM 2118 N N . LEU B 1 25 ? -22.788 53.472 28.983 1.00 25.72 22 LEU B N 1
ATOM 2119 C CA . LEU B 1 25 ? -24.232 53.374 28.752 1.00 25.91 22 LEU B CA 1
ATOM 2120 C C . LEU B 1 25 ? -24.770 54.578 27.968 1.00 26.06 22 LEU B C 1
ATOM 2121 O O . LEU B 1 25 ? -25.435 54.410 26.937 1.00 26.91 22 LEU B O 1
ATOM 2126 N N . LEU B 1 26 ? -24.448 55.778 28.443 1.00 26.06 23 LEU B N 1
ATOM 2127 C CA . LEU B 1 26 ? -24.891 57.015 27.793 1.00 26.52 23 LEU B CA 1
ATOM 2128 C C . LEU B 1 26 ? -24.382 57.144 26.350 1.00 26.52 23 LEU B C 1
ATOM 2129 O O . LEU B 1 26 ? -25.095 57.640 25.467 1.00 26.90 23 LEU B O 1
ATOM 2134 N N . ALA B 1 27 ? -23.157 56.690 26.112 1.00 26.55 24 ALA B N 1
ATOM 2135 C CA . ALA B 1 27 ? -22.578 56.695 24.767 1.00 26.46 24 ALA B CA 1
ATOM 2136 C C . ALA B 1 27 ? -23.420 55.887 23.769 1.00 26.70 24 ALA B C 1
ATOM 2137 O O . ALA B 1 27 ? -23.381 56.148 22.555 1.00 26.62 24 ALA B O 1
ATOM 2139 N N . GLN B 1 28 ? -24.195 54.920 24.273 1.00 26.30 25 GLN B N 1
ATOM 2140 C CA . GLN B 1 28 ? -25.092 54.148 23.406 1.00 25.46 25 GLN B CA 1
ATOM 2141 C C . GLN B 1 28 ? -26.530 54.676 23.269 1.00 25.83 25 GLN B C 1
ATOM 2142 O O . GLN B 1 28 ? -27.332 54.096 22.549 1.00 25.69 25 GLN B O 1
ATOM 2148 N N . VAL B 1 29 ? -26.869 55.755 23.960 1.00 25.72 26 VAL B N 1
ATOM 2149 C CA . VAL B 1 29 ? -28.159 56.432 23.735 1.00 25.14 26 VAL B CA 1
ATOM 2150 C C . VAL B 1 29 ? -28.146 57.160 22.377 1.00 25.86 26 VAL B C 1
ATOM 2151 O O . VAL B 1 29 ? -27.328 58.054 22.167 1.00 25.78 26 VAL B O 1
ATOM 2155 N N . PRO B 1 30 ? -29.024 56.736 21.437 1.00 25.73 27 PRO B N 1
ATOM 2156 C CA . PRO B 1 30 ? -29.035 57.292 20.057 1.00 26.35 27 PRO B CA 1
ATOM 2157 C C . PRO B 1 30 ? -29.691 58.671 19.857 1.00 26.99 27 PRO B C 1
ATOM 2158 O O . PRO B 1 30 ? -29.758 59.153 18.720 1.00 27.38 27 PRO B O 1
ATOM 2162 N N . LEU B 1 31 ? -30.154 59.302 20.931 1.00 27.57 28 LEU B N 1
ATOM 2163 C CA . LEU B 1 31 ? -30.871 60.573 20.817 1.00 28.57 28 LEU B CA 1
ATOM 2164 C C . LEU B 1 31 ? -29.916 61.759 20.775 1.00 28.86 28 LEU B C 1
ATOM 2165 O O . LEU B 1 31 ? -29.072 61.909 21.660 1.00 27.51 28 LEU B O 1
ATOM 2170 N N . GLU B 1 32 ? -30.041 62.570 19.727 1.00 29.47 29 GLU B N 1
ATOM 2171 C CA A GLU B 1 32 ? -29.219 63.760 19.563 0.50 30.67 29 GLU B CA 1
ATOM 2172 C CA B GLU B 1 32 ? -29.218 63.762 19.568 0.50 30.86 29 GLU B CA 1
ATOM 2173 C C . GLU B 1 32 ? -29.690 64.846 20.531 1.00 31.28 29 GLU B C 1
ATOM 2174 O O . GLU B 1 32 ? -28.901 65.669 20.989 1.00 31.24 29 GLU B O 1
ATOM 2185 N N . ARG B 1 33 ? -30.985 64.829 20.840 1.00 32.39 30 ARG B N 1
ATOM 2186 C CA . ARG B 1 33 ? -31.597 65.830 21.713 1.00 34.33 30 ARG B CA 1
ATOM 2187 C C . ARG B 1 33 ? -32.600 65.174 22.648 1.00 34.37 30 ARG B C 1
ATOM 2188 O O . ARG B 1 33 ? -33.287 64.232 22.253 1.00 33.98 30 ARG B O 1
ATOM 2196 N N . VAL B 1 34 ? -32.694 65.692 23.870 1.00 34.91 31 VAL B N 1
ATOM 2197 C CA . VAL B 1 34 ? -33.673 65.223 24.860 1.00 35.79 31 VAL B CA 1
ATOM 2198 C C . VAL B 1 34 ? -34.507 66.396 25.389 1.00 36.31 31 VAL B C 1
ATOM 2199 O O . VAL B 1 34 ? -33.967 67.470 25.658 1.00 37.03 31 VAL B O 1
ATOM 2203 N N . LEU B 1 35 ? -35.821 66.199 25.518 1.00 36.85 32 LEU B N 1
ATOM 2204 C CA . LEU B 1 35 ? -36.719 67.239 26.047 1.00 36.87 32 LEU B CA 1
ATOM 2205 C C . LEU B 1 35 ? -37.337 66.884 27.399 1.00 37.08 32 LEU B C 1
ATOM 2206 O O . LEU B 1 35 ? -37.603 67.775 28.210 1.00 36.51 32 LEU B O 1
ATOM 2211 N N . ASN B 1 36 ? -37.571 65.589 27.632 1.00 36.87 33 ASN B N 1
ATOM 2212 C CA . ASN B 1 36 ? -38.117 65.113 28.909 1.00 36.99 33 ASN B CA 1
ATOM 2213 C C . ASN B 1 36 ? -37.413 63.823 29.321 1.00 36.65 33 ASN B C 1
ATOM 2214 O O . ASN B 1 36 ? -37.946 62.706 29.153 1.00 36.17 33 ASN B O 1
ATOM 2219 N N . GLY B 1 37 ? -36.197 63.996 29.834 1.00 35.86 34 GLY B N 1
ATOM 2220 C CA . GLY B 1 37 ? -35.343 62.884 30.200 1.00 35.36 34 GLY B CA 1
ATOM 2221 C C . GLY B 1 37 ? -35.343 62.686 31.692 1.00 35.26 34 GLY B C 1
ATOM 2222 O O . GLY B 1 37 ? -35.574 63.633 32.462 1.00 34.69 34 GLY B O 1
ATOM 2223 N N . TYR B 1 38 ? -35.072 61.450 32.100 1.00 35.19 35 TYR B N 1
ATOM 2224 C CA . TYR B 1 38 ? -35.042 61.102 33.508 1.00 35.32 35 TYR B CA 1
ATOM 2225 C C . TYR B 1 38 ? -33.807 60.280 33.851 1.00 35.31 35 TYR B C 1
ATOM 2226 O O . TYR B 1 38 ? -33.452 59.340 33.125 1.00 35.37 35 TYR B O 1
ATOM 2235 N N . ASP B 1 39 ? -33.162 60.644 34.959 1.00 34.84 36 ASP B N 1
ATOM 2236 C CA . ASP B 1 39 ? -32.119 59.821 35.527 1.00 34.33 36 ASP B CA 1
ATOM 2237 C C . ASP B 1 39 ? -32.696 59.080 36.728 1.00 34.37 36 ASP B C 1
ATOM 2238 O O . ASP B 1 39 ? -32.842 59.660 37.827 1.00 34.88 36 ASP B O 1
ATOM 2243 N N . LEU B 1 40 ? -33.008 57.806 36.512 1.00 33.70 37 LEU B N 1
ATOM 2244 C CA . LEU B 1 40 ? -33.689 56.979 37.507 1.00 33.85 37 LEU B CA 1
ATOM 2245 C C . LEU B 1 40 ? -32.704 56.344 38.463 1.00 33.22 37 LEU B C 1
ATOM 2246 O O . LEU B 1 40 ? -31.687 55.783 38.044 1.00 32.60 37 LEU B O 1
ATOM 2251 N N . GLY B 1 41 ? -33.036 56.411 39.748 1.00 32.80 38 GLY B N 1
ATOM 2252 C CA . GLY B 1 41 ? -32.086 56.068 40.806 1.00 32.57 38 GLY B CA 1
ATOM 2253 C C . GLY B 1 41 ? -30.852 56.954 40.684 1.00 32.07 38 GLY B C 1
ATOM 2254 O O . GLY B 1 41 ? -29.741 56.452 40.635 1.00 31.22 38 GLY B O 1
ATOM 2255 N N . CYS B 1 42 ? -31.069 58.272 40.636 1.00 31.93 39 CYS B N 1
ATOM 2256 C CA . CYS B 1 42 ? -29.999 59.250 40.373 1.00 32.07 39 CYS B CA 1
ATOM 2257 C C . CYS B 1 42 ? -28.875 59.303 41.431 1.00 31.65 39 CYS B C 1
ATOM 2258 O O . CYS B 1 42 ? -27.770 59.778 41.154 1.00 31.61 39 CYS B O 1
ATOM 2261 N N . GLY B 1 43 ? -29.157 58.821 42.639 1.00 31.22 40 GLY B N 1
ATOM 2262 C CA . GLY B 1 43 ? -28.239 58.975 43.759 1.00 31.36 40 GLY B CA 1
ATOM 2263 C C . GLY B 1 43 ? -27.799 60.420 43.901 1.00 31.22 40 GLY B C 1
ATOM 2264 O O . GLY B 1 43 ? -28.608 61.332 43.738 1.00 31.20 40 GLY B O 1
ATOM 2265 N N . PRO B 1 44 ? -26.505 60.645 44.184 1.00 31.71 41 PRO B N 1
ATOM 2266 C CA . PRO B 1 44 ? -26.009 61.989 44.484 1.00 31.93 41 PRO B CA 1
ATOM 2267 C C . PRO B 1 44 ? -25.707 62.866 43.266 1.00 32.40 41 PRO B C 1
ATOM 2268 O O . PRO B 1 44 ? -25.061 63.902 43.420 1.00 32.42 41 PRO B O 1
ATOM 2272 N N . GLY B 1 45 ? -26.133 62.443 42.079 1.00 32.56 42 GLY B N 1
ATOM 2273 C CA . GLY B 1 45 ? -26.048 63.278 40.882 1.00 32.65 42 GLY B CA 1
ATOM 2274 C C . GLY B 1 45 ? -24.862 63.062 39.955 1.00 33.00 42 GLY B C 1
ATOM 2275 O O . GLY B 1 45 ? -24.667 63.849 39.034 1.00 33.24 42 GLY B O 1
ATOM 2276 N N . ASN B 1 46 ? -24.075 62.016 40.180 1.00 33.01 43 ASN B N 1
ATOM 2277 C CA A ASN B 1 46 ? -22.958 61.746 39.286 0.50 33.43 43 ASN B CA 1
ATOM 2278 C CA B ASN B 1 46 ? -22.949 61.662 39.307 0.50 33.39 43 ASN B CA 1
ATOM 2279 C C . ASN B 1 46 ? -23.447 61.313 37.904 1.00 33.50 43 ASN B C 1
ATOM 2280 O O . ASN B 1 46 ? -22.983 61.851 36.887 1.00 32.82 43 ASN B O 1
ATOM 2289 N N . SER B 1 47 ? -24.403 60.391 37.864 1.00 33.73 44 SER B N 1
ATOM 2290 C CA . SER B 1 47 ? -25.009 59.985 36.590 1.00 34.05 44 SER B CA 1
ATOM 2291 C C . SER B 1 47 ? -25.795 61.131 35.969 1.00 34.01 44 SER B C 1
ATOM 2292 O O . SER B 1 47 ? -25.706 61.349 34.759 1.00 34.12 44 SER B O 1
ATOM 2295 N N . THR B 1 48 ? -26.522 61.884 36.803 1.00 34.45 45 THR B N 1
ATOM 2296 C CA . THR B 1 48 ? -27.361 62.987 36.340 1.00 34.47 45 THR B CA 1
ATOM 2297 C C . THR B 1 48 ? -26.545 64.059 35.634 1.00 34.46 45 THR B C 1
ATOM 2298 O O . THR B 1 48 ? -26.951 64.585 34.609 1.00 35.27 45 THR B O 1
ATOM 2302 N N . GLU B 1 49 ? -25.394 64.378 36.201 1.00 34.86 46 GLU B N 1
ATOM 2303 C CA . GLU B 1 49 ? -24.491 65.354 35.608 1.00 34.91 46 GLU B CA 1
ATOM 2304 C C . GLU B 1 49 ? -23.989 64.915 34.228 1.00 34.40 46 GLU B C 1
ATOM 2305 O O . GLU B 1 49 ? -23.833 65.743 33.339 1.00 34.91 46 GLU B O 1
ATOM 2311 N N . LEU B 1 50 ? -23.735 63.622 34.052 1.00 33.66 47 LEU B N 1
ATOM 2312 C CA . LEU B 1 50 ? -23.423 63.093 32.727 1.00 34.02 47 LEU B CA 1
ATOM 2313 C C . LEU B 1 50 ? -24.540 63.395 31.709 1.00 33.30 47 LEU B C 1
ATOM 2314 O O . LEU B 1 50 ? -24.269 63.787 30.564 1.00 32.88 47 LEU B O 1
ATOM 2319 N N . LEU B 1 51 ? -25.793 63.241 32.138 1.00 33.99 48 LEU B N 1
ATOM 2320 C CA . LEU B 1 51 ? -26.954 63.517 31.278 1.00 33.95 48 LEU B CA 1
ATOM 2321 C C . LEU B 1 51 ? -27.113 65.014 30.993 1.00 33.76 48 LEU B C 1
ATOM 2322 O O . LEU B 1 51 ? -27.280 65.417 29.837 1.00 34.63 48 LEU B O 1
ATOM 2327 N N . THR B 1 52 ? -27.052 65.840 32.034 1.00 33.65 49 THR B N 1
ATOM 2328 C CA . THR B 1 52 ? -27.133 67.293 31.832 1.00 33.23 49 THR B CA 1
ATOM 2329 C C . THR B 1 52 ? -25.972 67.814 30.975 1.00 33.28 49 THR B C 1
ATOM 2330 O O . THR B 1 52 ? -26.178 68.683 30.135 1.00 33.48 49 THR B O 1
ATOM 2334 N N . ASP B 1 53 ? -24.772 67.261 31.155 1.00 33.37 50 ASP B N 1
ATOM 2335 C CA . ASP B 1 53 ? -23.622 67.638 30.319 1.00 33.85 50 ASP B CA 1
ATOM 2336 C C . ASP B 1 53 ? -23.923 67.430 28.823 1.00 33.46 50 ASP B C 1
ATOM 2337 O O . ASP B 1 53 ? -23.598 68.277 27.985 1.00 33.53 50 ASP B O 1
ATOM 2342 N N . ARG B 1 54 ? -24.540 66.299 28.498 1.00 32.87 51 ARG B N 1
ATOM 2343 C CA . ARG B 1 54 ? -24.892 65.977 27.119 1.00 32.75 51 ARG B CA 1
ATOM 2344 C C . ARG B 1 54 ? -26.109 66.760 26.598 1.00 32.30 51 ARG B C 1
ATOM 2345 O O . ARG B 1 54 ? -26.091 67.238 25.464 1.00 32.08 51 ARG B O 1
ATOM 2353 N N . TYR B 1 55 ? -27.139 66.894 27.430 1.00 32.12 52 TYR B N 1
ATOM 2354 C CA . TYR B 1 55 ? -28.465 67.311 26.964 1.00 32.57 52 TYR B CA 1
ATOM 2355 C C . TYR B 1 55 ? -28.992 68.653 27.482 1.00 32.84 52 TYR B C 1
ATOM 2356 O O . TYR B 1 55 ? -29.910 69.221 26.883 1.00 32.52 52 TYR B O 1
ATOM 2365 N N . GLY B 1 56 ? -28.418 69.160 28.574 1.00 33.06 53 GLY B N 1
ATOM 2366 C CA . GLY B 1 56 ? -28.891 70.405 29.184 1.00 33.01 53 GLY B CA 1
ATOM 2367 C C . GLY B 1 56 ? -29.388 70.170 30.595 1.00 33.44 53 GLY B C 1
ATOM 2368 O O . GLY B 1 56 ? -29.900 69.088 30.900 1.00 33.01 53 GLY B O 1
ATOM 2369 N N . VAL B 1 57 ? -29.216 71.179 31.458 1.00 33.61 54 VAL B N 1
ATOM 2370 C CA . VAL B 1 57 ? -29.627 71.098 32.861 1.00 33.74 54 VAL B CA 1
ATOM 2371 C C . VAL B 1 57 ? -31.148 71.142 33.024 1.00 34.13 54 VAL B C 1
ATOM 2372 O O . VAL B 1 57 ? -31.695 70.616 33.999 1.00 34.61 54 VAL B O 1
ATOM 2376 N N . ASN B 1 58 ? -31.814 71.740 32.038 1.00 34.23 55 ASN B N 1
ATOM 2377 C CA A ASN B 1 58 ? -33.256 71.974 32.128 0.50 34.40 55 ASN B CA 1
ATOM 2378 C CA B ASN B 1 58 ? -33.251 72.010 32.042 0.50 34.31 55 ASN B CA 1
ATOM 2379 C C . ASN B 1 58 ? -34.138 70.852 31.560 1.00 34.41 55 ASN B C 1
ATOM 2380 O O . ASN B 1 58 ? -35.374 70.908 31.666 1.00 34.69 55 ASN B O 1
ATOM 2389 N N . VAL B 1 59 ? -33.527 69.812 30.991 1.00 34.48 56 VAL B N 1
ATOM 2390 C CA . VAL B 1 59 ? -34.324 68.754 30.360 1.00 34.15 56 VAL B CA 1
ATOM 2391 C C . VAL B 1 59 ? -34.208 67.374 31.019 1.00 34.62 56 VAL B C 1
ATOM 2392 O O . VAL B 1 59 ? -34.795 66.401 30.517 1.00 35.18 56 VAL B O 1
ATOM 2396 N N . ILE B 1 60 ? -33.436 67.295 32.112 1.00 34.11 57 ILE B N 1
ATOM 2397 C CA . ILE B 1 60 ? -33.253 66.060 32.884 1.00 34.29 57 ILE B CA 1
ATOM 2398 C C . ILE B 1 60 ? -33.839 66.221 34.292 1.00 34.27 57 ILE B C 1
ATOM 2399 O O . ILE B 1 60 ? -33.610 67.234 34.942 1.00 34.30 57 ILE B O 1
ATOM 2404 N N . THR B 1 61 ? -34.601 65.221 34.740 1.00 34.56 58 THR B N 1
ATOM 2405 C CA . THR B 1 61 ? -35.113 65.142 36.113 1.00 34.52 58 THR B CA 1
ATOM 2406 C C . THR B 1 61 ? -34.497 63.899 36.768 1.00 34.64 58 THR B C 1
ATOM 2407 O O . THR B 1 61 ? -34.531 62.816 36.201 1.00 34.84 58 THR B O 1
ATOM 2411 N N . GLY B 1 62 ? -33.911 64.063 37.947 1.00 34.41 59 GLY B N 1
ATOM 2412 C CA . GLY B 1 62 ? -33.404 62.929 38.689 1.00 34.37 59 GLY B CA 1
ATOM 2413 C C . GLY B 1 62 ? -34.496 62.385 39.590 1.00 34.55 59 GLY B C 1
ATOM 2414 O O . GLY B 1 62 ? -35.206 63.145 40.242 1.00 35.01 59 GLY B O 1
ATOM 2415 N N . ILE B 1 63 ? -34.627 61.065 39.629 1.00 34.49 60 ILE B N 1
ATOM 2416 C CA . ILE B 1 63 ? -35.602 60.398 40.489 1.00 33.73 60 ILE B CA 1
ATOM 2417 C C . ILE B 1 63 ? -34.851 59.455 41.421 1.00 33.50 60 ILE B C 1
ATOM 2418 O O . ILE B 1 63 ? -33.930 58.757 40.981 1.00 33.78 60 ILE B O 1
ATOM 2423 N N . ASP B 1 64 ? -35.250 59.420 42.695 1.00 33.16 61 ASP B N 1
ATOM 2424 C CA . ASP B 1 64 ? -34.655 58.521 43.688 1.00 33.02 61 ASP B CA 1
ATOM 2425 C C . ASP B 1 64 ? -35.605 58.356 44.880 1.00 32.98 61 ASP B C 1
ATOM 2426 O O . ASP B 1 64 ? -36.462 59.223 45.133 1.00 33.09 61 ASP B O 1
ATOM 2431 N N . SER B 1 65 ? -35.448 57.260 45.618 1.00 32.52 62 SER B N 1
ATOM 2432 C CA . SER B 1 65 ? -36.277 57.022 46.804 1.00 32.84 62 SER B CA 1
ATOM 2433 C C . SER B 1 65 ? -35.666 57.585 48.083 1.00 32.46 62 SER B C 1
ATOM 2434 O O . SER B 1 65 ? -36.369 57.763 49.079 1.00 32.70 62 SER B O 1
ATOM 2437 N N . ASP B 1 66 ? -34.362 57.852 48.042 1.00 32.67 63 ASP B N 1
ATOM 2438 C CA . ASP B 1 66 ? -33.584 58.300 49.209 1.00 32.54 63 ASP B CA 1
ATOM 2439 C C . ASP B 1 66 ? -33.492 59.834 49.237 1.00 32.49 63 ASP B C 1
ATOM 2440 O O . ASP B 1 66 ? -32.913 60.455 48.343 1.00 31.98 63 ASP B O 1
ATOM 2445 N N . ASP B 1 67 ? -34.060 60.435 50.278 1.00 33.26 64 ASP B N 1
ATOM 2446 C CA . ASP B 1 67 ? -34.045 61.886 50.435 1.00 33.65 64 ASP B CA 1
ATOM 2447 C C . ASP B 1 67 ? -32.641 62.495 50.549 1.00 33.50 64 ASP B C 1
ATOM 2448 O O . ASP B 1 67 ? -32.387 63.587 50.025 1.00 33.52 64 ASP B O 1
ATOM 2453 N N . ASP B 1 68 ? -31.733 61.773 51.202 1.00 33.10 65 ASP B N 1
ATOM 2454 C CA . ASP B 1 68 ? -30.354 62.224 51.370 1.00 33.28 65 ASP B CA 1
ATOM 2455 C C . ASP B 1 68 ? -29.578 62.234 50.061 1.00 33.73 65 ASP B C 1
ATOM 2456 O O . ASP B 1 68 ? -28.723 63.102 49.850 1.00 33.27 65 ASP B O 1
ATOM 2469 N N . LEU B 1 70 ? -31.184 62.733 47.090 1.00 35.34 67 LEU B N 1
ATOM 2470 C CA . LEU B 1 70 ? -31.788 63.859 46.373 1.00 35.83 67 LEU B CA 1
ATOM 2471 C C . LEU B 1 70 ? -31.257 65.220 46.815 1.00 36.08 67 LEU B C 1
ATOM 2472 O O . LEU B 1 70 ? -31.149 66.126 45.991 1.00 36.16 67 LEU B O 1
ATOM 2477 N N . GLU B 1 71 ? -30.930 65.365 48.102 1.00 36.10 68 GLU B N 1
ATOM 2478 C CA . GLU B 1 71 ? -30.377 66.632 48.587 1.00 36.39 68 GLU B CA 1
ATOM 2479 C C . GLU B 1 71 ? -28.943 66.863 48.084 1.00 35.91 68 GLU B C 1
ATOM 2480 O O . GLU B 1 71 ? -28.605 67.983 47.692 1.00 35.50 68 GLU B O 1
ATOM 2486 N N . LYS B 1 72 ? -28.131 65.799 48.050 1.00 35.74 69 LYS B N 1
ATOM 2487 C CA . LYS B 1 72 ? -26.781 65.842 47.457 1.00 35.76 69 LYS B CA 1
ATOM 2488 C C . LYS B 1 72 ? -26.816 66.131 45.944 1.00 35.45 69 LYS B C 1
ATOM 2489 O O . LYS B 1 72 ? -26.029 66.947 45.443 1.00 34.73 69 LYS B O 1
ATOM 2495 N N . ALA B 1 73 ? -27.721 65.458 45.223 1.00 35.52 70 ALA B N 1
ATOM 2496 C CA . ALA B 1 73 ? -27.889 65.682 43.776 1.00 35.65 70 ALA B CA 1
ATOM 2497 C C . ALA B 1 73 ? -28.313 67.128 43.475 1.00 35.74 70 ALA B C 1
ATOM 2498 O O . ALA B 1 73 ? -27.747 67.772 42.587 1.00 35.86 70 ALA B O 1
ATOM 2500 N N . ALA B 1 74 ? -29.278 67.632 44.246 1.00 35.89 71 ALA B N 1
ATOM 2501 C CA . ALA B 1 74 ? -29.790 69.000 44.096 1.00 35.67 71 ALA B CA 1
ATOM 2502 C C . ALA B 1 74 ? -28.733 70.052 44.426 1.00 36.06 71 ALA B C 1
ATOM 2503 O O . ALA B 1 74 ? -28.706 71.122 43.818 1.00 35.77 71 ALA B O 1
ATOM 2505 N N . ASP B 1 75 ? -27.871 69.745 45.394 1.00 36.07 72 ASP B N 1
ATOM 2506 C CA . ASP B 1 75 ? -26.714 70.580 45.705 1.00 36.27 72 ASP B CA 1
ATOM 2507 C C . ASP B 1 75 ? -25.715 70.626 44.554 1.00 36.17 72 ASP B C 1
ATOM 2508 O O . ASP B 1 75 ? -25.160 71.685 44.256 1.00 35.61 72 ASP B O 1
ATOM 2513 N N . ARG B 1 76 ? -25.479 69.472 43.930 1.00 36.01 73 ARG B N 1
ATOM 2514 C CA . ARG B 1 76 ? -24.502 69.360 42.851 1.00 36.81 73 ARG B CA 1
ATOM 2515 C C . ARG B 1 76 ? -25.019 70.005 41.562 1.00 36.65 73 ARG B C 1
ATOM 2516 O O . ARG B 1 76 ? -24.243 70.590 40.790 1.00 36.41 73 ARG B O 1
ATOM 2524 N N . LEU B 1 77 ? -26.329 69.899 41.349 1.00 36.52 74 LEU B N 1
ATOM 2525 C CA . LEU B 1 77 ? -26.988 70.441 40.160 1.00 36.58 74 LEU B CA 1
ATOM 2526 C C . LEU B 1 77 ? -28.145 71.370 40.568 1.00 36.28 74 LEU B C 1
ATOM 2527 O O . LEU B 1 77 ? -29.302 70.957 40.559 1.00 36.30 74 LEU B O 1
ATOM 2532 N N . PRO B 1 78 ? -27.833 72.636 40.929 1.00 36.77 75 PRO B N 1
ATOM 2533 C CA . PRO B 1 78 ? -28.835 73.541 41.513 1.00 36.75 75 PRO B CA 1
ATOM 2534 C C . PRO B 1 78 ? -29.919 74.022 40.535 1.00 37.00 75 PRO B C 1
ATOM 2535 O O . PRO B 1 78 ? -30.914 74.622 40.956 1.00 36.90 75 PRO B O 1
ATOM 2539 N N . ASN B 1 79 ? -29.732 73.758 39.246 1.00 36.97 76 ASN B N 1
ATOM 2540 C CA . ASN B 1 79 ? -30.694 74.190 38.232 1.00 37.22 76 ASN B CA 1
ATOM 2541 C C . ASN B 1 79 ? -31.431 73.038 37.555 1.00 36.91 76 ASN B C 1
ATOM 2542 O O . ASN B 1 79 ? -32.068 73.230 36.517 1.00 36.93 76 ASN B O 1
ATOM 2547 N N . THR B 1 80 ? -31.348 71.856 38.161 1.00 36.54 77 THR B N 1
ATOM 2548 C CA . THR B 1 80 ? -31.965 70.643 37.627 1.00 36.20 77 THR B CA 1
ATOM 2549 C C . THR B 1 80 ? -33.071 70.174 38.567 1.00 36.74 77 THR B C 1
ATOM 2550 O O . THR B 1 80 ? -32.948 70.307 39.787 1.00 36.75 77 THR B O 1
ATOM 2554 N N . ASN B 1 81 ? -34.154 69.656 37.990 1.00 36.95 78 ASN B N 1
ATOM 2555 C CA . ASN B 1 81 ? -35.291 69.142 38.749 1.00 37.18 78 ASN B CA 1
ATOM 2556 C C . ASN B 1 81 ? -35.008 67.784 39.375 1.00 37.06 78 ASN B C 1
ATOM 2557 O O . ASN B 1 81 ? -34.357 66.927 38.765 1.00 37.14 78 ASN B O 1
ATOM 2562 N N . PHE B 1 82 ? -35.504 67.586 40.594 1.00 36.58 79 PHE B N 1
ATOM 2563 C CA . PHE B 1 82 ? -35.394 66.290 41.276 1.00 36.51 79 PHE B CA 1
ATOM 2564 C C . PHE B 1 82 ? -36.704 65.900 41.941 1.00 36.62 79 PHE B C 1
ATOM 2565 O O . PHE B 1 82 ? -37.450 66.765 42.410 1.00 37.13 79 PHE B O 1
ATOM 2573 N N . GLY B 1 83 ? -36.991 64.600 41.959 1.00 36.57 80 GLY B N 1
ATOM 2574 C CA . GLY B 1 83 ? -38.209 64.099 42.582 1.00 35.52 80 GLY B CA 1
ATOM 2575 C C . GLY B 1 83 ? -38.005 62.795 43.324 1.00 35.32 80 GLY B C 1
ATOM 2576 O O . GLY B 1 83 ? -37.172 61.956 42.919 1.00 34.87 80 GLY B O 1
ATOM 2577 N N . LYS B 1 84 ? -38.774 62.632 44.401 1.00 34.44 81 LYS B N 1
ATOM 2578 C CA . LYS B 1 84 ? -38.797 61.416 45.203 1.00 34.33 81 LYS B CA 1
ATOM 2579 C C . LYS B 1 84 ? -39.874 60.451 44.706 1.00 34.42 81 LYS B C 1
ATOM 2580 O O . LYS B 1 84 ? -41.053 60.811 44.588 1.00 34.38 81 LYS B O 1
ATOM 2586 N N . ALA B 1 85 ? -39.457 59.220 44.421 1.00 34.33 82 ALA B N 1
ATOM 2587 C CA . ALA B 1 85 ? -40.377 58.160 44.013 1.00 34.25 82 ALA B CA 1
ATOM 2588 C C . ALA B 1 85 ? -39.739 56.784 44.156 1.00 34.34 82 ALA B C 1
ATOM 2589 O O . ALA B 1 85 ? -38.514 56.648 44.180 1.00 34.46 82 ALA B O 1
ATOM 2591 N N . ASP B 1 86 ? -40.598 55.776 44.247 1.00 34.27 83 ASP B N 1
ATOM 2592 C CA . ASP B 1 86 ? -40.213 54.375 44.216 1.00 34.01 83 ASP B CA 1
ATOM 2593 C C . ASP B 1 86 ? -40.381 53.904 42.778 1.00 33.49 83 ASP B C 1
ATOM 2594 O O . ASP B 1 86 ? -41.488 53.933 42.232 1.00 32.86 83 ASP B O 1
ATOM 2599 N N . LEU B 1 87 ? -39.278 53.462 42.173 1.00 33.49 84 LEU B N 1
ATOM 2600 C CA . LEU B 1 87 ? -39.282 52.995 40.771 1.00 33.35 84 LEU B CA 1
ATOM 2601 C C . LEU B 1 87 ? -40.142 51.762 40.508 1.00 33.29 84 LEU B C 1
ATOM 2602 O O . LEU B 1 87 ? -40.435 51.449 39.352 1.00 33.17 84 LEU B O 1
ATOM 2607 N N . ALA B 1 88 ? -40.511 51.052 41.574 1.00 33.09 85 ALA B N 1
ATOM 2608 C CA . ALA B 1 88 ? -41.384 49.882 41.466 1.00 33.07 85 ALA B CA 1
ATOM 2609 C C . ALA B 1 88 ? -42.741 50.249 40.873 1.00 33.03 85 ALA B C 1
ATOM 2610 O O . ALA B 1 88 ? -43.381 49.423 40.208 1.00 32.47 85 ALA B O 1
ATOM 2612 N N . THR B 1 89 ? -43.154 51.498 41.089 1.00 33.05 86 THR B N 1
ATOM 2613 C CA . THR B 1 89 ? -44.450 51.977 40.613 1.00 33.93 86 THR B CA 1
ATOM 2614 C C . THR B 1 89 ? -44.398 53.326 39.882 1.00 34.05 86 THR B C 1
ATOM 2615 O O . THR B 1 89 ? -45.357 53.691 39.208 1.00 34.47 86 THR B O 1
ATOM 2619 N N . TRP B 1 90 ? -43.290 54.054 39.996 1.00 34.08 87 TRP B N 1
ATOM 2620 C CA . TRP B 1 90 ? -43.176 55.392 39.395 1.00 34.20 87 TRP B CA 1
ATOM 2621 C C . TRP B 1 90 ? -43.519 55.443 37.905 1.00 34.68 87 TRP B C 1
ATOM 2622 O O . TRP B 1 90 ? -43.209 54.525 37.139 1.00 33.98 87 TRP B O 1
ATOM 2633 N N . LYS B 1 91 ? -44.173 56.535 37.517 1.00 35.27 88 LYS B N 1
ATOM 2634 C CA . LYS B 1 91 ? -44.348 56.887 36.113 1.00 36.19 88 LYS B CA 1
ATOM 2635 C C . LYS B 1 91 ? -44.276 58.417 35.979 1.00 36.19 88 LYS B C 1
ATOM 2636 O O . LYS B 1 91 ? -44.687 59.143 36.893 1.00 36.24 88 LYS B O 1
ATOM 2642 N N . PRO B 1 92 ? -43.689 58.911 34.874 1.00 36.67 89 PRO B N 1
ATOM 2643 C CA . PRO B 1 92 ? -43.560 60.357 34.659 1.00 36.98 89 PRO B CA 1
ATOM 2644 C C . PRO B 1 92 ? -44.905 61.040 34.421 1.00 37.36 89 PRO B C 1
ATOM 2645 O O . PRO B 1 92 ? -45.857 60.389 33.983 1.00 37.14 89 PRO B O 1
ATOM 2649 N N . ALA B 1 93 ? -44.979 62.338 34.723 1.00 37.78 90 ALA B N 1
ATOM 2650 C CA . ALA B 1 93 ? -46.220 63.114 34.557 1.00 37.97 90 ALA B CA 1
ATOM 2651 C C . ALA B 1 93 ? -46.629 63.223 33.082 1.00 38.13 90 ALA B C 1
ATOM 2652 O O . ALA B 1 93 ? -47.824 63.270 32.746 1.00 38.33 90 ALA B O 1
ATOM 2654 N N . GLN B 1 94 ? -45.610 63.271 32.224 1.00 37.88 91 GLN B N 1
ATOM 2655 C CA A GLN B 1 94 ? -45.809 63.280 30.781 0.50 37.53 91 GLN B CA 1
ATOM 2656 C CA B GLN B 1 94 ? -45.761 63.338 30.773 0.50 37.53 91 GLN B CA 1
ATOM 2657 C C . GLN B 1 94 ? -44.917 62.218 30.166 1.00 36.99 91 GLN B C 1
ATOM 2658 O O . GLN B 1 94 ? -44.014 61.703 30.822 1.00 36.94 91 GLN B O 1
ATOM 2669 N N . LYS B 1 95 ? -45.187 61.868 28.913 1.00 36.14 92 LYS B N 1
ATOM 2670 C CA . LYS B 1 95 ? -44.378 60.874 28.208 1.00 35.33 92 LYS B CA 1
ATOM 2671 C C . LYS B 1 95 ? -42.912 61.314 28.161 1.00 34.09 92 LYS B C 1
ATOM 2672 O O . LYS B 1 95 ? -42.620 62.480 27.898 1.00 34.26 92 LYS B O 1
ATOM 2678 N N . ALA B 1 96 ? -41.992 60.392 28.424 1.00 32.78 93 ALA B N 1
ATOM 2679 C CA . ALA B 1 96 ? -40.565 60.732 28.414 1.00 31.50 93 ALA B CA 1
ATOM 2680 C C . ALA B 1 96 ? -39.939 60.425 27.064 1.00 30.58 93 ALA B C 1
ATOM 2681 O O . ALA B 1 96 ? -40.396 59.532 26.337 1.00 31.03 93 ALA B O 1
ATOM 2683 N N . ASP B 1 97 ? -38.882 61.142 26.713 1.00 29.47 94 ASP B N 1
ATOM 2684 C CA . ASP B 1 97 ? -38.063 60.674 25.601 1.00 28.98 94 ASP B CA 1
ATOM 2685 C C . ASP B 1 97 ? -36.767 59.949 26.026 1.00 28.40 94 ASP B C 1
ATOM 2686 O O . ASP B 1 97 ? -36.078 59.387 25.191 1.00 28.13 94 ASP B O 1
ATOM 2691 N N . LEU B 1 98 ? -36.450 59.971 27.320 1.00 27.53 95 LEU B N 1
ATOM 2692 C CA . LEU B 1 98 ? -35.289 59.237 27.843 1.00 27.59 95 LEU B CA 1
ATOM 2693 C C . LEU B 1 98 ? -35.520 58.783 29.287 1.00 27.49 95 LEU B C 1
ATOM 2694 O O . LEU B 1 98 ? -35.816 59.590 30.167 1.00 27.38 95 LEU B O 1
ATOM 2699 N N . LEU B 1 99 ? -35.410 57.479 29.491 1.00 27.02 96 LEU B N 1
ATOM 2700 C CA . LEU B 1 99 ? -35.425 56.873 30.806 1.00 26.50 96 LEU B CA 1
ATOM 2701 C C . LEU B 1 99 ? -34.097 56.142 30.950 1.00 26.47 96 LEU B C 1
ATOM 2702 O O . LEU B 1 99 ? -33.862 55.073 30.374 1.00 25.37 96 LEU B O 1
ATOM 2707 N N . TYR B 1 100 ? -33.220 56.761 31.723 1.00 25.90 97 TYR B N 1
ATOM 2708 C CA . TYR B 1 100 ? -31.853 56.321 31.869 1.00 26.19 97 TYR B CA 1
ATOM 2709 C C . TYR B 1 100 ? -31.672 55.894 33.315 1.00 25.77 97 TYR B C 1
ATOM 2710 O O . TYR B 1 100 ? -32.051 56.621 34.227 1.00 25.83 97 TYR B O 1
ATOM 2719 N N . ALA B 1 101 ? -31.090 54.718 33.530 1.00 25.60 98 ALA B N 1
ATOM 2720 C CA . ALA B 1 101 ? -31.018 54.155 34.878 1.00 26.24 98 ALA B CA 1
ATOM 2721 C C . ALA B 1 101 ? -29.737 53.360 35.057 1.00 26.87 98 ALA B C 1
ATOM 2722 O O . ALA B 1 101 ? -29.656 52.179 34.673 1.00 27.04 98 ALA B O 1
ATOM 2724 N N . ASN B 1 102 ? -28.718 54.018 35.601 1.00 26.52 99 ASN B N 1
ATOM 2725 C CA . ASN B 1 102 ? -27.443 53.381 35.824 1.00 26.45 99 ASN B CA 1
ATOM 2726 C C . ASN B 1 102 ? -27.321 52.822 37.247 1.00 26.59 99 ASN B C 1
ATOM 2727 O O . ASN B 1 102 ? -27.402 53.563 38.242 1.00 26.31 99 ASN B O 1
ATOM 2732 N N . ALA B 1 103 ? -27.140 51.505 37.316 1.00 26.25 100 ALA B N 1
ATOM 2733 C CA . ALA B 1 103 ? -26.884 50.773 38.557 1.00 26.48 100 ALA B CA 1
ATOM 2734 C C . ALA B 1 103 ? -27.975 50.938 39.615 1.00 27.06 100 ALA B C 1
ATOM 2735 O O . ALA B 1 103 ? -27.682 51.056 40.805 1.00 26.30 100 ALA B O 1
ATOM 2737 N N . VAL B 1 104 ? -29.238 50.906 39.175 1.00 27.06 101 VAL B N 1
ATOM 2738 C CA . VAL B 1 104 ? -30.370 50.943 40.118 1.00 27.73 101 VAL B CA 1
ATOM 2739 C C . VAL B 1 104 ? -31.254 49.699 40.107 1.00 27.66 101 VAL B C 1
ATOM 2740 O O . VAL B 1 104 ? -31.611 49.182 41.178 1.00 26.92 101 VAL B O 1
ATOM 2744 N N . PHE B 1 105 ? -31.572 49.188 38.917 1.00 27.60 102 PHE B N 1
ATOM 2745 C CA . PHE B 1 105 ? -32.650 48.187 38.786 1.00 27.56 102 PHE B CA 1
ATOM 2746 C C . PHE B 1 105 ? -32.410 46.806 39.388 1.00 27.98 102 PHE B C 1
ATOM 2747 O O . PHE B 1 105 ? -33.368 46.025 39.572 1.00 27.95 102 PHE B O 1
ATOM 2755 N N . GLN B 1 106 ? -31.159 46.527 39.740 1.00 27.79 103 GLN B N 1
ATOM 2756 C CA . GLN B 1 106 ? -30.826 45.338 40.529 1.00 28.59 103 GLN B CA 1
ATOM 2757 C C . GLN B 1 106 ? -31.525 45.328 41.896 1.00 28.98 103 GLN B C 1
ATOM 2758 O O . GLN B 1 106 ? -31.764 44.253 42.466 1.00 28.82 103 GLN B O 1
ATOM 2764 N N . TRP B 1 107 ? -31.848 46.521 42.403 1.00 28.94 104 TRP B N 1
ATOM 2765 C CA A TRP B 1 107 ? -32.534 46.587 43.688 0.50 29.43 104 TRP B CA 1
ATOM 2766 C CA B TRP B 1 107 ? -32.543 46.738 43.676 0.50 29.04 104 TRP B CA 1
ATOM 2767 C C . TRP B 1 107 ? -34.057 46.604 43.545 1.00 29.09 104 TRP B C 1
ATOM 2768 O O . TRP B 1 107 ? -34.769 46.548 44.544 1.00 29.36 104 TRP B O 1
ATOM 2789 N N . VAL B 1 108 ? -34.551 46.621 42.309 1.00 28.52 105 VAL B N 1
ATOM 2790 C CA . VAL B 1 108 ? -35.994 46.622 42.069 1.00 27.88 105 VAL B CA 1
ATOM 2791 C C . VAL B 1 108 ? -36.528 45.215 41.775 1.00 28.28 105 VAL B C 1
ATOM 2792 O O . VAL B 1 108 ? -36.192 44.632 40.744 1.00 26.70 105 VAL B O 1
ATOM 2796 N N . PRO B 1 109 ? -37.362 44.663 42.689 1.00 28.19 106 PRO B N 1
ATOM 2797 C CA . PRO B 1 109 ? -37.967 43.345 42.448 1.00 28.43 106 PRO B CA 1
ATOM 2798 C C . PRO B 1 109 ? -38.741 43.322 41.136 1.00 28.67 106 PRO B C 1
ATOM 2799 O O . PRO B 1 109 ? -39.352 44.339 40.767 1.00 28.85 106 PRO B O 1
ATOM 2803 N N . ASP B 1 110 ? -38.695 42.189 40.427 1.00 28.72 107 ASP B N 1
ATOM 2804 C CA . ASP B 1 110 ? -39.491 42.003 39.216 1.00 28.59 107 ASP B CA 1
ATOM 2805 C C . ASP B 1 110 ? -39.108 43.093 38.201 1.00 28.02 107 ASP B C 1
ATOM 2806 O O . ASP B 1 110 ? -39.961 43.591 37.478 1.00 27.81 107 ASP B O 1
ATOM 2811 N N . HIS B 1 111 ? -37.825 43.465 38.157 1.00 27.32 108 HIS B N 1
ATOM 2812 C CA . HIS B 1 111 ? -37.395 44.617 37.343 1.00 27.50 108 HIS B CA 1
ATOM 2813 C C . HIS B 1 111 ? -37.687 44.494 35.837 1.00 27.45 108 HIS B C 1
ATOM 2814 O O . HIS B 1 111 ? -37.905 45.504 35.180 1.00 27.50 108 HIS B O 1
ATOM 2821 N N . LEU B 1 112 ? -37.696 43.277 35.290 1.00 27.37 109 LEU B N 1
ATOM 2822 C CA . LEU B 1 112 ? -38.022 43.125 33.865 1.00 27.51 109 LEU B CA 1
ATOM 2823 C C . LEU B 1 112 ? -39.429 43.631 33.550 1.00 27.07 109 LEU B C 1
ATOM 2824 O O . LEU B 1 112 ? -39.639 44.342 32.559 1.00 25.82 109 LEU B O 1
ATOM 2829 N N . ALA B 1 113 ? -40.384 43.241 34.395 1.00 26.79 110 ALA B N 1
ATOM 2830 C CA . ALA B 1 113 ? -41.769 43.697 34.282 1.00 27.02 110 ALA B CA 1
ATOM 2831 C C . ALA B 1 113 ? -41.841 45.204 34.475 1.00 26.85 110 ALA B C 1
ATOM 2832 O O . ALA B 1 113 ? -42.531 45.902 33.744 1.00 26.91 110 ALA B O 1
ATOM 2834 N N . VAL B 1 114 ? -41.127 45.697 35.475 1.00 26.87 111 VAL B N 1
ATOM 2835 C CA . VAL B 1 114 ? -41.027 47.134 35.707 1.00 27.08 111 VAL B CA 1
ATOM 2836 C C . VAL B 1 114 ? -40.491 47.864 34.470 1.00 26.80 111 VAL B C 1
ATOM 2837 O O . VAL B 1 114 ? -41.080 48.864 34.046 1.00 26.64 111 VAL B O 1
ATOM 2841 N N . LEU B 1 115 ? -39.412 47.339 33.876 1.00 27.09 112 LEU B N 1
ATOM 2842 C CA . LEU B 1 115 ? -38.826 47.894 32.646 1.00 27.51 112 LEU B CA 1
ATOM 2843 C C . LEU B 1 115 ? -39.805 47.897 31.471 1.00 28.19 112 LEU B C 1
ATOM 2844 O O . LEU B 1 115 ? -39.964 48.914 30.777 1.00 27.88 112 LEU B O 1
ATOM 2849 N N . SER B 1 116 ? -40.472 46.767 31.252 1.00 28.14 113 SER B N 1
ATOM 2850 C CA . SER B 1 116 ? -41.490 46.700 30.207 1.00 28.85 113 SER B CA 1
ATOM 2851 C C . SER B 1 116 ? -42.611 47.744 30.408 1.00 29.13 113 SER B C 1
ATOM 2852 O O . SER B 1 116 ? -43.065 48.369 29.443 1.00 28.73 113 SER B O 1
ATOM 2855 N N . GLN B 1 117 ? -43.053 47.934 31.651 1.00 29.83 114 GLN B N 1
ATOM 2856 C CA A GLN B 1 117 ? -44.102 48.908 31.939 0.50 30.59 114 GLN B CA 1
ATOM 2857 C CA B GLN B 1 117 ? -44.102 48.910 31.930 0.50 30.32 114 GLN B CA 1
ATOM 2858 C C . GLN B 1 117 ? -43.594 50.335 31.754 1.00 30.76 114 GLN B C 1
ATOM 2859 O O . GLN B 1 117 ? -44.335 51.217 31.311 1.00 30.73 114 GLN B O 1
ATOM 2870 N N . LEU B 1 118 ? -42.327 50.556 32.090 1.00 30.90 115 LEU B N 1
ATOM 2871 C CA . LEU B 1 118 ? -41.719 51.867 31.907 1.00 31.96 115 LEU B CA 1
ATOM 2872 C C . LEU B 1 118 ? -41.738 52.284 30.442 1.00 32.65 115 LEU B C 1
ATOM 2873 O O . LEU B 1 118 ? -41.956 53.455 30.128 1.00 32.44 115 LEU B O 1
ATOM 2886 N N . ASP B 1 120 ? -43.974 51.846 28.226 1.00 33.92 117 ASP B N 1
ATOM 2887 C CA . ASP B 1 120 ? -45.276 52.467 27.945 1.00 33.44 117 ASP B CA 1
ATOM 2888 C C . ASP B 1 120 ? -45.300 53.958 28.301 1.00 32.94 117 ASP B C 1
ATOM 2889 O O . ASP B 1 120 ? -46.192 54.693 27.854 1.00 32.66 117 ASP B O 1
ATOM 2894 N N . GLN B 1 121 ? -44.318 54.391 29.104 1.00 31.63 118 GLN B N 1
ATOM 2895 C CA . GLN B 1 121 ? -44.175 55.783 29.515 1.00 31.21 118 GLN B CA 1
ATOM 2896 C C . GLN B 1 121 ? -43.263 56.576 28.571 1.00 30.28 118 GLN B C 1
ATOM 2897 O O . GLN B 1 121 ? -43.003 57.761 28.797 1.00 30.53 118 GLN B O 1
ATOM 2903 N N . LEU B 1 122 ? -42.775 55.919 27.525 1.00 29.31 119 LEU B N 1
ATOM 2904 C CA . LEU B 1 122 ? -41.954 56.563 26.506 1.00 28.48 119 LEU B CA 1
ATOM 2905 C C . LEU B 1 122 ? -42.767 56.944 25.287 1.00 28.73 119 LEU B C 1
ATOM 2906 O O . LEU B 1 122 ? -43.624 56.170 24.832 1.00 27.77 119 LEU B O 1
ATOM 2911 N N . GLU B 1 123 ? -42.465 58.115 24.734 1.00 28.43 120 GLU B N 1
ATOM 2912 C CA . GLU B 1 123 ? -42.949 58.451 23.410 1.00 29.21 120 GLU B CA 1
ATOM 2913 C C . GLU B 1 123 ? -42.235 57.580 22.361 1.00 28.74 120 GLU B C 1
ATOM 2914 O O . GLU B 1 123 ? -41.164 56.994 22.618 1.00 27.92 120 GLU B O 1
ATOM 2920 N N . SER B 1 124 ? -42.857 57.480 21.195 1.00 28.30 121 SER B N 1
ATOM 2921 C CA . SER B 1 124 ? -42.265 56.805 20.054 1.00 27.73 121 SER B CA 1
ATOM 2922 C C . SER B 1 124 ? -40.883 57.391 19.770 1.00 27.47 121 SER B C 1
ATOM 2923 O O . SER B 1 124 ? -40.735 58.615 19.700 1.00 27.36 121 SER B O 1
ATOM 2926 N N . GLY B 1 125 ? -39.877 56.518 19.644 1.00 26.89 122 GLY B N 1
ATOM 2927 C CA . GLY B 1 125 ? -38.495 56.934 19.405 1.00 26.59 122 GLY B CA 1
ATOM 2928 C C . GLY B 1 125 ? -37.740 57.256 20.692 1.00 26.37 122 GLY B C 1
ATOM 2929 O O . GLY B 1 125 ? -36.530 57.469 20.668 1.00 26.78 122 GLY B O 1
ATOM 2930 N N . GLY B 1 126 ? -38.461 57.318 21.810 1.00 25.62 123 GLY B N 1
ATOM 2931 C CA . GLY B 1 126 ? -37.856 57.455 23.138 1.00 25.26 123 GLY B CA 1
ATOM 2932 C C . GLY B 1 126 ? -36.968 56.278 23.513 1.00 25.11 123 GLY B C 1
ATOM 2933 O O . GLY B 1 126 ? -37.126 55.168 22.982 1.00 25.17 123 GLY B O 1
ATOM 2934 N N . VAL B 1 127 ? -36.051 56.515 24.447 1.00 24.41 124 VAL B N 1
ATOM 2935 C CA . VAL B 1 127 ? -35.021 55.531 24.793 1.00 24.69 124 VAL B CA 1
ATOM 2936 C C . VAL B 1 127 ? -35.104 55.094 26.258 1.00 25.09 124 VAL B C 1
ATOM 2937 O O . VAL B 1 127 ? -35.230 55.932 27.166 1.00 24.90 124 VAL B O 1
ATOM 2941 N N . LEU B 1 128 ? -35.074 53.778 26.461 1.00 25.30 125 LEU B N 1
ATOM 2942 C CA . LEU B 1 128 ? -34.758 53.198 27.765 1.00 26.79 125 LEU B CA 1
ATOM 2943 C C . LEU B 1 128 ? -33.309 52.718 27.736 1.00 27.01 125 LEU B C 1
ATOM 2944 O O . LEU B 1 128 ? -32.925 51.945 26.850 1.00 27.61 125 LEU B O 1
ATOM 2949 N N . ALA B 1 129 ? -32.513 53.165 28.707 1.00 26.73 126 ALA B N 1
ATOM 2950 C CA . ALA B 1 129 ? -31.110 52.746 28.828 1.00 26.36 126 ALA B CA 1
ATOM 2951 C C . ALA B 1 129 ? -30.819 52.397 30.270 1.00 26.58 126 ALA B C 1
ATOM 2952 O O . ALA B 1 129 ? -30.972 53.247 31.176 1.00 27.34 126 ALA B O 1
ATOM 2954 N N . VAL B 1 130 ? -30.394 51.155 30.479 1.00 25.76 127 VAL B N 1
ATOM 2955 C CA . VAL B 1 130 ? -30.238 50.606 31.810 1.00 26.68 127 VAL B CA 1
ATOM 2956 C C . VAL B 1 130 ? -28.925 49.841 31.898 1.00 26.38 127 VAL B C 1
ATOM 2957 O O . VAL B 1 130 ? -28.529 49.158 30.927 1.00 25.52 127 VAL B O 1
ATOM 2961 N N . GLN B 1 131 ? -28.264 49.964 33.059 1.00 25.99 128 GLN B N 1
ATOM 2962 C CA . GLN B 1 131 ? -27.089 49.154 33.405 1.00 26.05 128 GLN B CA 1
ATOM 2963 C C . GLN B 1 131 ? -27.237 48.538 34.808 1.00 26.69 128 GLN B C 1
ATOM 2964 O O . GLN B 1 131 ? -27.675 49.199 35.768 1.00 25.44 128 GLN B O 1
ATOM 2978 N N . PRO B 1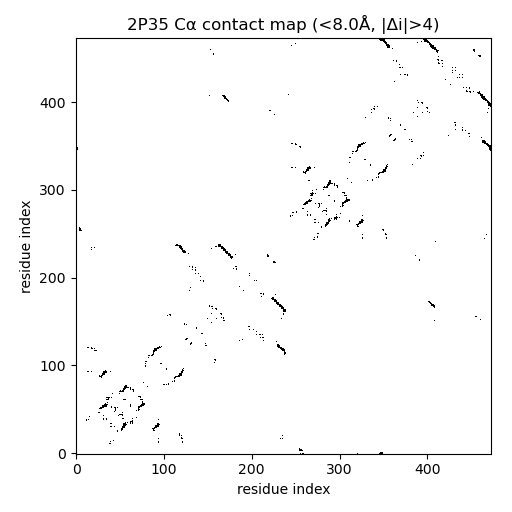 133 ? -25.121 45.868 37.711 1.00 25.88 130 PRO B N 1
ATOM 2979 C CA . PRO B 1 133 ? -24.027 44.992 38.102 1.00 24.60 130 PRO B CA 1
ATOM 2980 C C . PRO B 1 133 ? -24.482 43.548 38.060 1.00 24.09 130 PRO B C 1
ATOM 2981 O O . PRO B 1 133 ? -25.643 43.242 38.335 1.00 22.59 130 PRO B O 1
ATOM 2985 N N . ASP B 1 134 ? -23.555 42.684 37.687 1.00 24.28 131 ASP B N 1
ATOM 2986 C CA . ASP B 1 134 ? -23.807 41.260 37.561 1.00 25.95 131 ASP B CA 1
ATOM 2987 C C . ASP B 1 134 ? -22.716 40.566 38.399 1.00 26.17 131 ASP B C 1
ATOM 2988 O O . ASP B 1 134 ? -21.931 39.763 37.907 1.00 26.60 131 ASP B O 1
ATOM 2993 N N . ASN B 1 135 ? -22.673 40.895 39.672 1.00 27.07 132 ASN B N 1
ATOM 2994 C CA . ASN B 1 135 ? -21.524 40.511 40.485 1.00 28.40 132 ASN B CA 1
ATOM 2995 C C . ASN B 1 135 ? -21.770 39.417 41.496 1.00 28.26 132 ASN B C 1
ATOM 2996 O O . ASN B 1 135 ? -20.858 39.061 42.238 1.00 28.22 132 ASN B O 1
ATOM 3001 N N . LEU B 1 136 ? -22.982 38.859 41.495 1.00 28.91 133 LEU B N 1
ATOM 3002 C CA . LEU B 1 136 ? -23.383 37.886 42.514 1.00 29.65 133 LEU B CA 1
ATOM 3003 C C . LEU B 1 136 ? -22.544 36.607 42.523 1.00 30.09 133 LEU B C 1
ATOM 3004 O O . LEU B 1 136 ? -22.450 35.946 43.547 1.00 29.83 133 LEU B O 1
ATOM 3009 N N . GLN B 1 137 ? -21.925 36.267 41.396 1.00 30.09 134 GLN B N 1
ATOM 3010 C CA . GLN B 1 137 ? -21.094 35.070 41.351 1.00 30.57 134 GLN B CA 1
ATOM 3011 C C . GLN B 1 137 ? -19.599 35.377 41.322 1.00 30.04 134 GLN B C 1
ATOM 3012 O O . GLN B 1 137 ? -18.790 34.482 41.074 1.00 30.82 134 GLN B O 1
ATOM 3018 N N . GLU B 1 138 ? -19.238 36.642 41.554 1.00 29.48 135 GLU B N 1
ATOM 3019 C CA . GLU B 1 138 ? -17.838 37.037 41.676 1.00 28.92 135 GLU B CA 1
ATOM 3020 C C . GLU B 1 138 ? -17.340 36.658 43.075 1.00 29.44 135 GLU B C 1
ATOM 3021 O O . GLU B 1 138 ? -18.137 36.636 44.013 1.00 28.01 135 GLU B O 1
ATOM 3027 N N . PRO B 1 139 ? -16.033 36.343 43.206 1.00 29.94 136 PRO B N 1
ATOM 3028 C CA . PRO B 1 139 ? -15.486 35.935 44.505 1.00 30.69 136 PRO B CA 1
ATOM 3029 C C . PRO B 1 139 ? -15.789 36.925 45.638 1.00 30.90 136 PRO B C 1
ATOM 3030 O O . PRO B 1 139 ? -15.996 36.501 46.777 1.00 31.41 136 PRO B O 1
ATOM 3034 N N . THR B 1 140 ? -15.839 38.222 45.330 1.00 31.14 137 THR B N 1
ATOM 3035 C CA . THR B 1 140 ? -16.235 39.229 46.329 1.00 31.29 137 THR B CA 1
ATOM 3036 C C . THR B 1 140 ? -17.563 38.873 47.017 1.00 31.68 137 THR B C 1
ATOM 3037 O O . THR B 1 140 ? -17.687 38.975 48.252 1.00 30.58 137 THR B O 1
ATOM 3041 N N . HIS B 1 141 ? -18.549 38.468 46.214 1.00 31.06 138 HIS B N 1
ATOM 3042 C CA . HIS B 1 141 ? -19.882 38.157 46.740 1.00 32.03 138 HIS B CA 1
ATOM 3043 C C . HIS B 1 141 ? -20.032 36.766 47.294 1.00 31.58 138 HIS B C 1
ATOM 3044 O O . HIS B 1 141 ? -20.705 36.582 48.308 1.00 31.56 138 HIS B O 1
ATOM 3051 N N . ILE B 1 142 ? -19.367 35.805 46.652 1.00 31.80 139 ILE B N 1
ATOM 3052 C CA . ILE B 1 142 ? -19.313 34.437 47.153 1.00 32.27 139 ILE B CA 1
ATOM 3053 C C . ILE B 1 142 ? -18.677 34.404 48.554 1.00 32.43 139 ILE B C 1
ATOM 3054 O O . ILE B 1 142 ? -19.237 33.796 49.469 1.00 32.27 139 ILE B O 1
ATOM 3059 N N . ALA B 1 143 ? -17.527 35.064 48.709 1.00 32.28 140 ALA B N 1
ATOM 3060 C CA . ALA B 1 143 ? -16.847 35.168 50.012 1.00 32.75 140 ALA B CA 1
ATOM 3061 C C . ALA B 1 143 ? -17.702 35.789 51.128 1.00 33.03 140 ALA B C 1
ATOM 3062 O O . ALA B 1 143 ? -17.464 35.507 52.305 1.00 32.65 140 ALA B O 1
ATOM 3072 N N . HIS B 1 145 ? -21.049 35.237 51.574 1.00 34.86 142 HIS B N 1
ATOM 3073 C CA . HIS B 1 145 ? -21.810 34.082 52.074 1.00 34.77 142 HIS B CA 1
ATOM 3074 C C . HIS B 1 145 ? -20.935 33.111 52.855 1.00 34.40 142 HIS B C 1
ATOM 3075 O O . HIS B 1 145 ? -21.359 32.598 53.879 1.00 34.25 142 HIS B O 1
ATOM 3082 N N . GLU B 1 146 ? -19.725 32.847 52.353 1.00 33.70 143 GLU B N 1
ATOM 3083 C CA . GLU B 1 146 ? -18.786 31.926 53.007 1.00 33.54 143 GLU B CA 1
ATOM 3084 C C . GLU B 1 146 ? -18.401 32.391 54.418 1.00 32.54 143 GLU B C 1
ATOM 3085 O O . GLU B 1 146 ? -18.398 31.593 55.365 1.00 32.30 143 GLU B O 1
ATOM 3091 N N . THR B 1 147 ? -18.075 33.677 54.545 1.00 31.77 144 THR B N 1
ATOM 3092 C CA . THR B 1 147 ? -17.759 34.272 55.842 1.00 31.24 144 THR B CA 1
ATOM 3093 C C . THR B 1 147 ? -18.982 34.195 56.763 1.00 31.44 144 THR B C 1
ATOM 3094 O O . THR B 1 147 ? -18.857 33.810 57.935 1.00 30.81 144 THR B O 1
ATOM 3098 N N . ALA B 1 148 ? -20.148 34.560 56.225 1.00 31.17 145 ALA B N 1
ATOM 3099 C CA . ALA B 1 148 ? -21.411 34.522 56.974 1.00 32.33 145 ALA B CA 1
ATOM 3100 C C . ALA B 1 148 ? -21.726 33.110 57.475 1.00 32.77 145 ALA B C 1
ATOM 3101 O O . ALA B 1 148 ? -22.009 32.912 58.657 1.00 32.37 145 ALA B O 1
ATOM 3103 N N . ASP B 1 149 ? -21.658 32.132 56.569 1.00 33.37 146 ASP B N 1
ATOM 3104 C CA . ASP B 1 149 ? -22.071 30.760 56.888 1.00 34.51 146 ASP B CA 1
ATOM 3105 C C . ASP B 1 149 ? -21.015 29.977 57.663 1.00 34.36 146 ASP B C 1
ATOM 3106 O O . ASP B 1 149 ? -21.335 29.000 58.346 1.00 34.24 146 ASP B O 1
ATOM 3111 N N . GLY B 1 150 ? -19.766 30.424 57.567 1.00 34.12 147 GLY B N 1
ATOM 3112 C CA . GLY B 1 150 ? -18.651 29.729 58.190 1.00 34.28 147 GLY B CA 1
ATOM 3113 C C . GLY B 1 150 ? -18.242 30.189 59.576 1.00 34.22 147 GLY B C 1
ATOM 3114 O O . GLY B 1 150 ? -17.358 29.575 60.177 1.00 34.82 147 GLY B O 1
ATOM 3115 N N . GLY B 1 151 ? -18.868 31.252 60.088 1.00 33.16 148 GLY B N 1
ATOM 3116 C CA . GLY B 1 151 ? -18.472 31.836 61.369 1.00 32.48 148 GLY B CA 1
ATOM 3117 C C . GLY B 1 151 ? -19.463 31.575 62.498 1.00 31.55 148 GLY B C 1
ATOM 3118 O O . GLY B 1 151 ? -20.528 30.995 62.274 1.00 31.87 148 GLY B O 1
ATOM 3119 N N . PRO B 1 152 ? -19.121 31.993 63.728 1.00 30.86 149 PRO B N 1
ATOM 3120 C CA . PRO B 1 152 ? -20.001 31.782 64.906 1.00 30.17 149 PRO B CA 1
ATOM 3121 C C . PRO B 1 152 ? -21.291 32.625 64.883 1.00 30.06 149 PRO B C 1
ATOM 3122 O O . PRO B 1 152 ? -22.181 32.421 65.712 1.00 29.92 149 PRO B O 1
ATOM 3126 N N . TRP B 1 153 ? -21.368 33.567 63.939 1.00 29.90 150 TRP B N 1
ATOM 3127 C CA . TRP B 1 153 ? -22.548 34.407 63.704 1.00 30.62 150 TRP B CA 1
ATOM 3128 C C . TRP B 1 153 ? -23.490 33.785 62.674 1.00 31.76 150 TRP B C 1
ATOM 3129 O O . TRP B 1 153 ? -24.469 34.416 62.263 1.00 31.50 150 TRP B O 1
ATOM 3140 N N . LYS B 1 154 ? -23.191 32.558 62.253 1.00 33.40 151 LYS B N 1
ATOM 3141 C CA . LYS B 1 154 ? -23.929 31.919 61.157 1.00 35.75 151 LYS B CA 1
ATOM 3142 C C . LYS B 1 154 ? -25.451 31.796 61.349 1.00 36.52 151 LYS B C 1
ATOM 3143 O O . LYS B 1 154 ? -26.175 31.629 60.371 1.00 36.88 151 LYS B O 1
ATOM 3149 N N . ASP B 1 155 ? -25.934 31.884 62.590 1.00 37.66 152 ASP B N 1
ATOM 3150 C CA . ASP B 1 155 ? -27.377 31.850 62.842 1.00 38.90 152 ASP B CA 1
ATOM 3151 C C . ASP B 1 155 ? -28.082 33.073 62.265 1.00 39.35 152 ASP B C 1
ATOM 3152 O O . ASP B 1 155 ? -29.188 32.958 61.725 1.00 39.61 152 ASP B O 1
ATOM 3157 N N . ALA B 1 156 ? -27.432 34.232 62.377 1.00 39.38 153 ALA B N 1
ATOM 3158 C CA . ALA B 1 156 ? -27.946 35.483 61.827 1.00 39.72 153 ALA B CA 1
ATOM 3159 C C . ALA B 1 156 ? -28.255 35.400 60.329 1.00 40.07 153 ALA B C 1
ATOM 3160 O O . ALA B 1 156 ? -28.994 36.234 59.794 1.00 40.54 153 ALA B O 1
ATOM 3162 N N . PHE B 1 157 ? -27.697 34.388 59.664 1.00 40.14 154 PHE B N 1
ATOM 3163 C CA . PHE B 1 157 ? -27.824 34.235 58.214 1.00 40.10 154 PHE B CA 1
ATOM 3164 C C . PHE B 1 157 ? -28.618 32.999 57.766 1.00 40.84 154 PHE B C 1
ATOM 3165 O O . PHE B 1 157 ? -28.620 32.664 56.576 1.00 41.01 154 PHE B O 1
ATOM 3173 N N . SER B 1 158 ? -29.292 32.339 58.712 1.00 41.48 155 SER B N 1
ATOM 3174 C CA . SER B 1 158 ? -30.151 31.180 58.425 1.00 42.30 155 SER B CA 1
ATOM 3175 C C . SER B 1 158 ? -31.346 31.543 57.546 1.00 42.54 155 SER B C 1
ATOM 3176 O O . SER B 1 158 ? -32.179 32.364 57.932 1.00 42.77 155 SER B O 1
ATOM 3179 N N . ARG B 1 164 ? -30.135 39.996 44.811 1.00 38.04 161 ARG B N 1
ATOM 3180 C CA . ARG B 1 164 ? -30.658 38.774 45.417 1.00 37.43 161 ARG B CA 1
ATOM 3181 C C . ARG B 1 164 ? -30.808 37.675 44.365 1.00 36.80 161 ARG B C 1
ATOM 3182 O O . ARG B 1 164 ? -30.115 36.654 44.416 1.00 36.72 161 ARG B O 1
ATOM 3184 N N . LYS B 1 165 ? -31.719 37.894 43.419 1.00 36.10 162 LYS B N 1
ATOM 3185 C CA . LYS B 1 165 ? -31.912 36.985 42.295 1.00 35.17 162 LYS B CA 1
ATOM 3186 C C . LYS B 1 165 ? -30.852 37.277 41.220 1.00 34.50 162 LYS B C 1
ATOM 3187 O O . LYS B 1 165 ? -30.441 38.430 41.052 1.00 33.83 162 LYS B O 1
ATOM 3193 N N . PRO B 1 166 ? -30.403 36.236 40.490 1.00 33.80 163 PRO B N 1
ATOM 3194 C CA . PRO B 1 166 ? -29.447 36.468 39.398 1.00 32.92 163 PRO B CA 1
ATOM 3195 C C . PRO B 1 166 ? -30.110 37.307 38.312 1.00 31.65 163 PRO B C 1
ATOM 3196 O O . PRO B 1 166 ? -31.344 37.319 38.220 1.00 31.10 163 PRO B O 1
ATOM 3200 N N . LEU B 1 167 ? -29.313 38.027 37.523 1.00 31.04 164 LEU B N 1
ATOM 3201 C CA . LEU B 1 167 ? -29.858 38.760 36.394 1.00 30.07 164 LEU B CA 1
ATOM 3202 C C . LEU B 1 167 ? -30.304 37.753 35.352 1.00 29.12 164 LEU B C 1
ATOM 3203 O O . LEU B 1 167 ? -29.624 36.735 35.147 1.00 28.88 164 LEU B O 1
ATOM 3208 N N . PRO B 1 168 ? -31.459 38.015 34.707 1.00 28.21 165 PRO B N 1
ATOM 3209 C CA . PRO B 1 168 ? -31.935 37.197 33.589 1.00 27.52 165 PRO B CA 1
ATOM 3210 C C . PRO B 1 168 ? -30.931 37.208 32.440 1.00 26.94 165 PRO B C 1
ATOM 3211 O O . PRO B 1 168 ? -30.162 38.159 32.316 1.00 26.36 165 PRO B O 1
ATOM 3215 N N . PRO B 1 169 ? -30.943 36.162 31.593 1.00 26.82 166 PRO B N 1
ATOM 3216 C CA . PRO B 1 169 ? -30.055 36.190 30.435 1.00 26.23 166 PRO B CA 1
ATOM 3217 C C . PRO B 1 169 ? -30.457 37.318 29.466 1.00 25.34 166 PRO B C 1
ATOM 3218 O O . PRO B 1 169 ? -31.595 37.768 29.526 1.00 24.64 166 PRO B O 1
ATOM 3222 N N . PRO B 1 170 ? -29.534 37.775 28.584 1.00 24.49 167 PRO B N 1
ATOM 3223 C CA . PRO B 1 170 ? -29.924 38.749 27.540 1.00 25.03 167 PRO B CA 1
ATOM 3224 C C . PRO B 1 170 ? -31.225 38.413 26.782 1.00 24.16 167 PRO B C 1
ATOM 3225 O O . PRO B 1 170 ? -32.023 39.311 26.528 1.00 24.35 167 PRO B O 1
ATOM 3229 N N . SER B 1 171 ? -31.435 37.141 26.443 1.00 24.38 168 SER B N 1
ATOM 3230 C CA . SER B 1 171 ? -32.637 36.728 25.700 1.00 24.12 168 SER B CA 1
ATOM 3231 C C . SER B 1 171 ? -33.958 37.091 26.405 1.00 25.30 168 SER B C 1
ATOM 3232 O O . SER B 1 171 ? -34.938 37.407 25.736 1.00 25.11 168 SER B O 1
ATOM 3235 N N . ASP B 1 172 ? -33.976 37.085 27.745 1.00 25.81 169 ASP B N 1
ATOM 3236 C CA . ASP B 1 172 ? -35.164 37.499 28.493 1.00 25.99 169 ASP B CA 1
ATOM 3237 C C . ASP B 1 172 ? -35.462 38.993 28.326 1.00 26.01 169 ASP B C 1
ATOM 3238 O O . ASP B 1 172 ? -36.621 39.389 28.335 1.00 26.35 169 ASP B O 1
ATOM 3243 N N . TYR B 1 173 ? -34.416 39.806 28.173 1.00 26.02 170 TYR B N 1
ATOM 3244 C CA . TYR B 1 173 ? -34.576 41.249 27.933 1.00 25.94 170 TYR B CA 1
ATOM 3245 C C . TYR B 1 173 ? -35.147 41.502 26.553 1.00 25.57 170 TYR B C 1
ATOM 3246 O O . TYR B 1 173 ? -36.051 42.336 26.385 1.00 25.57 170 TYR B O 1
ATOM 3255 N N . PHE B 1 174 ? -34.638 40.784 25.554 1.00 24.90 171 PHE B N 1
ATOM 3256 C CA . PHE B 1 174 ? -35.263 40.848 24.248 1.00 23.84 171 PHE B CA 1
ATOM 3257 C C . PHE B 1 174 ? -36.731 40.412 24.306 1.00 23.62 171 PHE B C 1
ATOM 3258 O O . PHE B 1 174 ? -37.605 41.085 23.754 1.00 22.80 171 PHE B O 1
ATOM 3266 N N . ASN B 1 175 ? -37.019 39.275 24.937 1.00 23.26 172 ASN B N 1
ATOM 3267 C CA . ASN B 1 175 ? -38.423 38.820 24.971 1.00 24.12 172 ASN B CA 1
ATOM 3268 C C . ASN B 1 175 ? -39.332 39.844 25.652 1.00 24.37 172 ASN B C 1
ATOM 3269 O O . ASN B 1 175 ? -40.448 40.076 25.190 1.00 24.78 172 ASN B O 1
ATOM 3274 N N . ALA B 1 176 ? -38.849 40.467 26.727 1.00 24.48 173 ALA B N 1
ATOM 3275 C CA . ALA B 1 176 ? -39.646 41.435 27.488 1.00 24.94 173 ALA B CA 1
ATOM 3276 C C . ALA B 1 176 ? -39.827 42.750 26.741 1.00 25.10 173 ALA B C 1
ATOM 3277 O O . ALA B 1 176 ? -40.915 43.313 26.753 1.00 25.66 173 ALA B O 1
ATOM 3279 N N . LEU B 1 177 ? -38.773 43.223 26.089 1.00 24.84 174 LEU B N 1
ATOM 3280 C CA . LEU B 1 177 ? -38.757 44.578 25.535 1.00 25.27 174 LEU B CA 1
ATOM 3281 C C . LEU B 1 177 ? -38.989 44.695 24.018 1.00 25.87 174 LEU B C 1
ATOM 3282 O O . LEU B 1 177 ? -39.544 45.706 23.559 1.00 26.16 174 LEU B O 1
ATOM 3287 N N . SER B 1 178 ? -38.556 43.692 23.247 1.00 26.58 175 SER B N 1
ATOM 3288 C CA . SER B 1 178 ? -38.776 43.675 21.779 1.00 26.49 175 SER B CA 1
ATOM 3289 C C . SER B 1 178 ? -40.221 43.967 21.319 1.00 26.93 175 SER B C 1
ATOM 3290 O O . SER B 1 178 ? -40.399 44.727 20.373 1.00 27.11 175 SER B O 1
ATOM 3293 N N . PRO B 1 179 ? -41.251 43.386 21.979 1.00 27.35 176 PRO B N 1
ATOM 3294 C CA . PRO B 1 179 ? -42.640 43.708 21.540 1.00 27.94 176 PRO B CA 1
ATOM 3295 C C . PRO B 1 179 ? -43.010 45.200 21.580 1.00 27.83 176 PRO B C 1
ATOM 3296 O O . PRO B 1 179 ? -43.890 45.629 20.843 1.00 28.39 176 PRO B O 1
ATOM 3300 N N . LYS B 1 180 ? -42.335 45.978 22.417 1.00 27.59 177 LYS B N 1
ATOM 3301 C CA . LYS B 1 180 ? -42.593 47.414 22.524 1.00 26.86 177 LYS B CA 1
ATOM 3302 C C . LYS B 1 180 ? -41.508 48.284 21.878 1.00 26.46 177 LYS B C 1
ATOM 3303 O O . LYS B 1 180 ? -41.575 49.516 21.951 1.00 26.31 177 LYS B O 1
ATOM 3309 N N . SER B 1 181 ? -40.525 47.652 21.237 1.00 25.17 178 SER B N 1
ATOM 3310 C CA . SER B 1 181 ? -39.327 48.359 20.792 1.00 25.23 178 SER B CA 1
ATOM 3311 C C . SER B 1 181 ? -39.084 48.238 19.303 1.00 25.94 178 SER B C 1
ATOM 3312 O O . SER B 1 181 ? -39.315 47.194 18.727 1.00 26.98 178 SER B O 1
ATOM 3315 N N . SER B 1 182 ? -38.597 49.303 18.682 1.00 26.51 179 SER B N 1
ATOM 3316 C CA . SER B 1 182 ? -38.124 49.192 17.312 1.00 26.62 179 SER B CA 1
ATOM 3317 C C . SER B 1 182 ? -36.670 48.673 17.278 1.00 27.11 179 SER B C 1
ATOM 3318 O O . SER B 1 182 ? -36.229 48.137 16.270 1.00 27.07 179 SER B O 1
ATOM 3321 N N . ARG B 1 183 ? -35.931 48.831 18.382 1.00 27.06 180 ARG B N 1
ATOM 3322 C CA . ARG B 1 183 ? -34.544 48.328 18.490 1.00 27.65 180 ARG B CA 1
ATOM 3323 C C . ARG B 1 183 ? -34.240 47.943 19.932 1.00 27.10 180 ARG B C 1
ATOM 3324 O O . ARG B 1 183 ? -34.687 48.632 20.835 1.00 25.68 180 ARG B O 1
ATOM 3332 N N . VAL B 1 184 ? -33.497 46.849 20.141 1.00 25.56 181 VAL B N 1
ATOM 3333 C CA . VAL B 1 184 ? -33.040 46.476 21.494 1.00 25.71 181 VAL B CA 1
ATOM 3334 C C . VAL B 1 184 ? -31.588 46.082 21.331 1.00 25.97 181 VAL B C 1
ATOM 3335 O O . VAL B 1 184 ? -31.240 45.367 20.378 1.00 25.75 181 VAL B O 1
ATOM 3339 N N . ASP B 1 185 ? -30.739 46.557 22.237 1.00 26.04 182 ASP B N 1
ATOM 3340 C CA . ASP B 1 185 ? -29.335 46.181 22.233 1.00 26.34 182 ASP B CA 1
ATOM 3341 C C . ASP B 1 185 ? -28.972 45.714 23.645 1.00 26.56 182 ASP B C 1
ATOM 3342 O O . ASP B 1 185 ? -29.255 46.423 24.613 1.00 26.18 182 ASP B O 1
ATOM 3347 N N . VAL B 1 186 ? -28.396 44.514 23.772 1.00 25.94 183 VAL B N 1
ATOM 3348 C CA . VAL B 1 186 ? -27.961 44.020 25.091 1.00 25.13 183 VAL B CA 1
ATOM 3349 C C . VAL B 1 186 ? -26.492 43.614 24.987 1.00 25.42 183 VAL B C 1
ATOM 3350 O O . VAL B 1 186 ? -26.120 42.942 24.027 1.00 23.49 183 VAL B O 1
ATOM 3354 N N . TRP B 1 187 ? -25.665 44.051 25.950 1.00 23.73 184 TRP B N 1
ATOM 3355 C CA . TRP B 1 187 ? -24.272 43.592 26.024 1.00 24.39 184 TRP B CA 1
ATOM 3356 C C . TRP B 1 187 ? -23.855 43.480 27.494 1.00 24.47 184 TRP B C 1
ATOM 3357 O O . TRP B 1 187 ? -24.507 44.021 28.405 1.00 24.75 184 TRP B O 1
ATOM 3368 N N . HIS B 1 188 ? -22.791 42.732 27.708 1.00 24.33 185 HIS B N 1
ATOM 3369 C CA . HIS B 1 188 ? -22.300 42.428 29.026 1.00 24.10 185 HIS B CA 1
ATOM 3370 C C . HIS B 1 188 ? -20.815 42.729 28.969 1.00 23.12 185 HIS B C 1
ATOM 3371 O O . HIS B 1 188 ? -20.134 42.286 28.053 1.00 24.09 185 HIS B O 1
ATOM 3378 N N . THR B 1 189 ? -20.313 43.494 29.934 1.00 21.50 186 THR B N 1
ATOM 3379 C CA . THR B 1 189 ? -18.893 43.832 29.979 1.00 20.20 186 THR B CA 1
ATOM 3380 C C . THR B 1 189 ? -18.306 43.443 31.338 1.00 19.33 186 THR B C 1
ATOM 3381 O O . THR B 1 189 ? -18.919 43.712 32.388 1.00 18.24 186 THR B O 1
ATOM 3385 N N . VAL B 1 190 ? -17.128 42.815 31.322 1.00 18.44 187 VAL B N 1
ATOM 3386 C CA . VAL B 1 190 ? -16.369 42.619 32.560 1.00 18.67 187 VAL B CA 1
ATOM 3387 C C . VAL B 1 190 ? -15.216 43.633 32.568 1.00 18.73 187 VAL B C 1
ATOM 3388 O O . VAL B 1 190 ? -14.286 43.529 31.766 1.00 18.21 187 VAL B O 1
ATOM 3392 N N . TYR B 1 191 ? -15.334 44.641 33.426 1.00 19.03 188 TYR B N 1
ATOM 3393 C CA . TYR B 1 191 ? -14.297 45.660 33.587 1.00 19.61 188 TYR B CA 1
ATOM 3394 C C . TYR B 1 191 ? -13.279 45.133 34.598 1.00 19.90 188 TYR B C 1
ATOM 3395 O O . TYR B 1 191 ? -13.605 44.272 35.411 1.00 18.87 188 TYR B O 1
ATOM 3404 N N . ASN B 1 192 ? -12.060 45.656 34.543 1.00 20.36 189 ASN B N 1
ATOM 3405 C CA . ASN B 1 192 ? -11.000 45.277 35.475 1.00 21.45 189 ASN B CA 1
ATOM 3406 C C . ASN B 1 192 ? -10.515 46.522 36.202 1.00 22.25 189 ASN B C 1
ATOM 3407 O O . ASN B 1 192 ? -10.351 47.574 35.568 1.00 23.02 189 ASN B O 1
ATOM 3412 N N . HIS B 1 193 ? -10.346 46.421 37.525 1.00 22.09 190 HIS B N 1
ATOM 3413 C CA A HIS B 1 193 ? -9.841 47.529 38.332 0.50 22.77 190 HIS B CA 1
ATOM 3414 C CA B HIS B 1 193 ? -9.833 47.532 38.320 0.50 22.31 190 HIS B CA 1
ATOM 3415 C C . HIS B 1 193 ? -8.657 47.001 39.161 1.00 21.95 190 HIS B C 1
ATOM 3416 O O . HIS B 1 193 ? -8.864 46.244 40.105 1.00 21.74 190 HIS B O 1
ATOM 3429 N N . PRO B 1 194 ? -7.403 47.374 38.798 1.00 21.40 191 PRO B N 1
ATOM 3430 C CA . PRO B 1 194 ? -6.273 46.995 39.663 1.00 21.59 191 PRO B CA 1
ATOM 3431 C C . PRO B 1 194 ? -6.444 47.626 41.060 1.00 21.85 191 PRO B C 1
ATOM 3432 O O . PRO B 1 194 ? -6.889 48.770 41.172 1.00 21.58 191 PRO B O 1
ATOM 3444 N N . LYS B 1 196 ? -4.774 47.974 45.221 1.00 21.48 193 LYS B N 1
ATOM 3445 C CA . LYS B 1 196 ? -3.505 47.888 45.946 1.00 22.75 193 LYS B CA 1
ATOM 3446 C C . LYS B 1 196 ? -3.357 46.546 46.670 1.00 22.87 193 LYS B C 1
ATOM 3447 O O . LYS B 1 196 ? -2.321 45.902 46.570 1.00 22.09 193 LYS B O 1
ATOM 3453 N N . ASP B 1 197 ? -4.413 46.114 47.359 1.00 24.36 194 ASP B N 1
ATOM 3454 C CA . ASP B 1 197 ? -4.354 44.926 48.212 1.00 25.49 194 ASP B CA 1
ATOM 3455 C C . ASP B 1 197 ? -5.748 44.396 48.538 1.00 26.15 194 ASP B C 1
ATOM 3456 O O . ASP B 1 197 ? -6.745 44.923 48.038 1.00 26.26 194 ASP B O 1
ATOM 3461 N N . ALA B 1 198 ? -5.819 43.363 49.373 1.00 26.81 195 ALA B N 1
ATOM 3462 C CA . ALA B 1 198 ? -7.090 42.768 49.751 1.00 27.74 195 ALA B CA 1
ATOM 3463 C C . ALA B 1 198 ? -7.932 43.771 50.565 1.00 28.79 195 ALA B C 1
ATOM 3464 O O . ALA B 1 198 ? -9.153 43.855 50.381 1.00 28.27 195 ALA B O 1
ATOM 3466 N N . ASP B 1 199 ? -7.271 44.538 51.435 1.00 29.61 196 ASP B N 1
ATOM 3467 C CA . ASP B 1 199 ? -7.941 45.593 52.226 1.00 31.00 196 ASP B CA 1
ATOM 3468 C C . ASP B 1 199 ? -8.692 46.597 51.333 1.00 30.69 196 ASP B C 1
ATOM 3469 O O . ASP B 1 199 ? -9.814 46.986 51.657 1.00 30.62 196 ASP B O 1
ATOM 3474 N N . SER B 1 200 ? -8.057 47.001 50.227 1.00 30.88 197 SER B N 1
ATOM 3475 C CA . SER B 1 200 ? -8.637 47.908 49.239 1.00 30.86 197 SER B CA 1
ATOM 3476 C C . SER B 1 200 ? -9.924 47.338 48.613 1.00 29.98 197 SER B C 1
ATOM 3477 O O . SER B 1 200 ? -10.885 48.074 48.429 1.00 28.44 197 SER B O 1
ATOM 3480 N N . ILE B 1 201 ? -9.922 46.046 48.273 1.00 29.34 198 ILE B N 1
ATOM 3481 C CA . ILE B 1 201 ? -11.117 45.377 47.720 1.00 29.02 198 ILE B CA 1
ATOM 3482 C C . ILE B 1 201 ? -12.264 45.382 48.742 1.00 29.33 198 ILE B C 1
ATOM 3483 O O . ILE B 1 201 ? -13.400 45.729 48.423 1.00 28.68 198 ILE B O 1
ATOM 3488 N N . VAL B 1 202 ? -11.940 45.000 49.972 1.00 29.44 199 VAL B N 1
ATOM 3489 C CA . VAL B 1 202 ? -12.903 44.972 51.078 1.00 30.11 199 VAL B CA 1
ATOM 3490 C C . VAL B 1 202 ? -13.539 46.355 51.305 1.00 30.79 199 VAL B C 1
ATOM 3491 O O . VAL B 1 202 ? -14.759 46.470 51.458 1.00 31.09 199 VAL B O 1
ATOM 3495 N N . GLU B 1 203 ? -12.709 47.396 51.290 1.00 31.67 200 GLU B N 1
ATOM 3496 C CA . GLU B 1 203 ? -13.197 48.759 51.434 1.00 33.03 200 GLU B CA 1
ATOM 3497 C C . GLU B 1 203 ? -14.132 49.122 50.288 1.00 33.77 200 GLU B C 1
ATOM 3498 O O . GLU B 1 203 ? -15.206 49.671 50.512 1.00 33.68 200 GLU B O 1
ATOM 3504 N N . TRP B 1 204 ? -13.719 48.810 49.066 1.00 34.30 201 TRP B N 1
ATOM 3505 C CA . TRP B 1 204 ? -14.532 49.070 47.895 1.00 35.66 201 TRP B CA 1
ATOM 3506 C C . TRP B 1 204 ? -15.925 48.450 48.048 1.00 36.30 201 TRP B C 1
ATOM 3507 O O . TRP B 1 204 ? -16.944 49.126 47.873 1.00 36.07 201 TRP B O 1
ATOM 3518 N N . VAL B 1 205 ? -15.949 47.172 48.425 1.00 36.54 202 VAL B N 1
ATOM 3519 C CA . VAL B 1 205 ? -17.168 46.378 48.425 1.00 37.44 202 VAL B CA 1
ATOM 3520 C C . VAL B 1 205 ? -18.163 46.758 49.544 1.00 38.57 202 VAL B C 1
ATOM 3521 O O . VAL B 1 205 ? -19.335 46.366 49.506 1.00 39.04 202 VAL B O 1
ATOM 3525 N N . LYS B 1 206 ? -17.703 47.551 50.513 1.00 38.90 203 LYS B N 1
ATOM 3526 C CA . LYS B 1 206 ? -18.609 48.221 51.456 1.00 39.95 203 LYS B CA 1
ATOM 3527 C C . LYS B 1 206 ? -19.721 49.022 50.751 1.00 40.24 203 LYS B C 1
ATOM 3528 O O . LYS B 1 206 ? -20.822 49.154 51.286 1.00 40.62 203 LYS B O 1
ATOM 3534 N N . GLY B 1 207 ? -19.436 49.526 49.548 1.00 40.75 204 GLY B N 1
ATOM 3535 C CA . GLY B 1 207 ? -20.429 50.264 48.760 1.00 41.11 204 GLY B CA 1
ATOM 3536 C C . GLY B 1 207 ? -21.175 49.416 47.744 1.00 40.96 204 GLY B C 1
ATOM 3537 O O . GLY B 1 207 ? -21.926 49.940 46.917 1.00 40.90 204 GLY B O 1
ATOM 3538 N N . THR B 1 208 ? -21.000 48.102 47.833 1.00 40.70 205 THR B N 1
ATOM 3539 C CA . THR B 1 208 ? -21.418 47.182 46.770 1.00 41.04 205 THR B CA 1
ATOM 3540 C C . THR B 1 208 ? -22.169 45.948 47.315 1.00 40.35 205 THR B C 1
ATOM 3541 O O . THR B 1 208 ? -22.570 45.056 46.554 1.00 40.20 205 THR B O 1
ATOM 3545 N N . GLY B 1 209 ? -22.377 45.896 48.625 1.00 39.54 206 GLY B N 1
ATOM 3546 C CA . GLY B 1 209 ? -23.165 44.797 49.187 1.00 38.72 206 GLY B CA 1
ATOM 3547 C C . GLY B 1 209 ? -22.626 44.156 50.449 1.00 38.20 206 GLY B C 1
ATOM 3548 O O . GLY B 1 209 ? -23.291 43.299 51.054 1.00 37.30 206 GLY B O 1
ATOM 3549 N N . LEU B 1 210 ? -21.424 44.555 50.860 1.00 37.69 207 LEU B N 1
ATOM 3550 C CA . LEU B 1 210 ? -20.899 44.052 52.123 1.00 37.75 207 LEU B CA 1
ATOM 3551 C C . LEU B 1 210 ? -21.712 44.554 53.318 1.00 38.41 207 LEU B C 1
ATOM 3552 O O . LEU B 1 210 ? -21.868 43.854 54.323 1.00 38.18 207 LEU B O 1
ATOM 3557 N N . ARG B 1 211 ? -22.263 45.757 53.200 1.00 39.04 208 ARG B N 1
ATOM 3558 C CA . ARG B 1 211 ? -22.886 46.412 54.358 1.00 40.03 208 ARG B CA 1
ATOM 3559 C C . ARG B 1 211 ? -24.040 45.688 55.089 1.00 39.78 208 ARG B C 1
ATOM 3560 O O . ARG B 1 211 ? -24.055 45.673 56.326 1.00 39.93 208 ARG B O 1
ATOM 3568 N N . PRO B 1 212 ? -24.992 45.070 54.353 1.00 39.68 209 PRO B N 1
ATOM 3569 C CA . PRO B 1 212 ? -25.986 44.236 55.053 1.00 39.34 209 PRO B CA 1
ATOM 3570 C C . PRO B 1 212 ? -25.412 42.986 55.726 1.00 38.72 209 PRO B C 1
ATOM 3571 O O . PRO B 1 212 ? -26.008 42.495 56.686 1.00 38.59 209 PRO B O 1
ATOM 3575 N N . TYR B 1 213 ? -24.298 42.454 55.218 1.00 37.86 210 TYR B N 1
ATOM 3576 C CA . TYR B 1 213 ? -23.636 41.328 55.890 1.00 37.70 210 TYR B CA 1
ATOM 3577 C C . TYR B 1 213 ? -23.080 41.732 57.251 1.00 37.15 210 TYR B C 1
ATOM 3578 O O . TYR B 1 213 ? -23.272 41.032 58.240 1.00 36.98 210 TYR B O 1
ATOM 3587 N N . LEU B 1 214 ? -22.389 42.863 57.292 1.00 36.88 211 LEU B N 1
ATOM 3588 C CA . LEU B 1 214 ? -21.859 43.383 58.554 1.00 36.40 211 LEU B CA 1
ATOM 3589 C C . LEU B 1 214 ? -22.992 43.711 59.542 1.00 36.34 211 LEU B C 1
ATOM 3590 O O . LEU B 1 214 ? -22.873 43.454 60.752 1.00 36.30 211 LEU B O 1
ATOM 3595 N N . ALA B 1 215 ? -24.091 44.255 59.014 1.00 36.25 212 ALA B N 1
ATOM 3596 C CA . ALA B 1 215 ? -25.292 44.579 59.814 1.00 36.13 212 ALA B CA 1
ATOM 3597 C C . ALA B 1 215 ? -25.895 43.343 60.470 1.00 35.92 212 ALA B C 1
ATOM 3598 O O . ALA B 1 215 ? -26.227 43.360 61.661 1.00 35.57 212 ALA B O 1
ATOM 3600 N N . ALA B 1 216 ? -26.027 42.274 59.685 1.00 35.91 213 ALA B N 1
ATOM 3601 C CA . ALA B 1 216 ? -26.538 41.004 60.191 1.00 35.61 213 ALA B CA 1
ATOM 3602 C C . ALA B 1 216 ? -25.570 40.339 61.163 1.00 35.49 213 ALA B C 1
ATOM 3603 O O . ALA B 1 216 ? -26.001 39.783 62.168 1.00 35.68 213 ALA B O 1
ATOM 3605 N N . ALA B 1 217 ? -24.266 40.397 60.865 1.00 34.51 214 ALA B N 1
ATOM 3606 C CA . ALA B 1 217 ? -23.244 39.810 61.749 1.00 33.90 214 ALA B CA 1
ATOM 3607 C C . ALA B 1 217 ? -23.180 40.463 63.140 1.00 33.15 214 ALA B C 1
ATOM 3608 O O . ALA B 1 217 ? -22.903 39.792 64.134 1.00 33.32 214 ALA B O 1
ATOM 3610 N N . GLY B 1 218 ? -23.440 41.767 63.201 1.00 32.51 215 GLY B N 1
ATOM 3611 C CA . GLY B 1 218 ? -23.432 42.502 64.466 1.00 32.22 215 GLY B CA 1
ATOM 3612 C C . GLY B 1 218 ? -22.200 43.368 64.668 1.00 31.65 215 GLY B C 1
ATOM 3613 O O . GLY B 1 218 ? -21.083 42.979 64.337 1.00 31.08 215 GLY B O 1
ATOM 3614 N N . GLU B 1 219 ? -22.408 44.550 65.234 1.00 31.62 216 GLU B N 1
ATOM 3615 C CA . GLU B 1 219 ? -21.305 45.471 65.530 1.00 31.26 216 GLU B CA 1
ATOM 3616 C C . GLU B 1 219 ? -20.113 44.822 66.291 1.00 31.02 216 GLU B C 1
ATOM 3617 O O . GLU B 1 219 ? -18.954 45.042 65.933 1.00 30.77 216 GLU B O 1
ATOM 3623 N N . GLU B 1 220 ? -20.399 44.026 67.324 1.00 30.27 217 GLU B N 1
ATOM 3624 C CA . GLU B 1 220 ? -19.338 43.382 68.119 1.00 30.21 217 GLU B CA 1
ATOM 3625 C C . GLU B 1 220 ? -18.552 42.301 67.352 1.00 29.75 217 GLU B C 1
ATOM 3626 O O . GLU B 1 220 ? -17.440 41.954 67.739 1.00 28.96 217 GLU B O 1
ATOM 3632 N N . ASN B 1 221 ? -19.153 41.785 66.281 1.00 30.11 218 ASN B N 1
ATOM 3633 C CA . ASN B 1 221 ? -18.523 40.821 65.381 1.00 30.68 218 ASN B CA 1
ATOM 3634 C C . ASN B 1 221 ? -17.860 41.468 64.163 1.00 31.29 218 ASN B C 1
ATOM 3635 O O . ASN B 1 221 ? -17.284 40.769 63.322 1.00 31.07 218 ASN B O 1
ATOM 3640 N N . ARG B 1 222 ? -17.957 42.789 64.062 1.00 31.50 219 ARG B N 1
ATOM 3641 C CA . ARG B 1 222 ? -17.410 43.506 62.909 1.00 32.63 219 ARG B CA 1
ATOM 3642 C C . ARG B 1 222 ? -15.962 43.115 62.588 1.00 32.46 219 ARG B C 1
ATOM 3643 O O . ARG B 1 222 ? -15.665 42.747 61.459 1.00 32.20 219 ARG B O 1
ATOM 3651 N N . GLU B 1 223 ? -15.089 43.164 63.594 1.00 32.17 220 GLU B N 1
ATOM 3652 C CA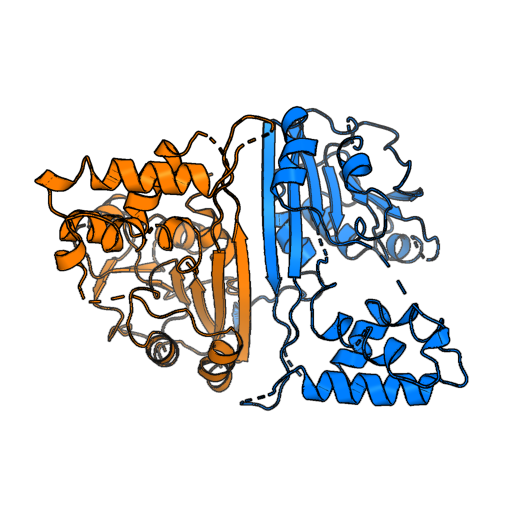 A GLU B 1 223 ? -13.664 42.869 63.413 0.50 32.58 220 GLU B CA 1
ATOM 3653 C CA B GLU B 1 223 ? -13.669 42.864 63.416 0.50 32.40 220 GLU B CA 1
ATOM 3654 C C . GLU B 1 223 ? -13.397 41.433 62.952 1.00 32.23 220 GLU B C 1
ATOM 3655 O O . GLU B 1 223 ? -12.632 41.212 61.993 1.00 32.37 220 GLU B O 1
ATOM 3666 N N . ALA B 1 224 ? -14.009 40.461 63.626 1.00 31.02 221 ALA B N 1
ATOM 3667 C CA . ALA B 1 224 ? -13.835 39.060 63.243 1.00 30.58 221 ALA B CA 1
ATOM 3668 C C . ALA B 1 224 ? -14.409 38.769 61.842 1.00 30.08 221 ALA B C 1
ATOM 3669 O O . ALA B 1 224 ? -13.814 38.004 61.074 1.00 29.98 221 ALA B O 1
ATOM 3671 N N . PHE B 1 225 ? -15.554 39.371 61.516 1.00 29.97 222 PHE B N 1
ATOM 3672 C CA . PHE B 1 225 ? -16.162 39.184 60.187 1.00 29.92 222 PHE B CA 1
ATOM 3673 C C . PHE B 1 225 ? -15.238 39.713 59.075 1.00 30.51 222 PHE B C 1
ATOM 3674 O O . PHE B 1 225 ? -14.919 39.011 58.118 1.00 30.02 222 PHE B O 1
ATOM 3682 N N . LEU B 1 226 ? -14.814 40.957 59.227 1.00 31.01 223 LEU B N 1
ATOM 3683 C CA . LEU B 1 226 ? -13.952 41.596 58.253 1.00 31.80 223 LEU B CA 1
ATOM 3684 C C . LEU B 1 226 ? -12.628 40.889 58.103 1.00 31.50 223 LEU B C 1
ATOM 3685 O O . LEU B 1 226 ? -12.112 40.782 56.986 1.00 32.70 223 LEU B O 1
ATOM 3690 N N . ALA B 1 227 ? -12.084 40.395 59.211 1.00 31.54 224 ALA B N 1
ATOM 3691 C CA . ALA B 1 227 ? -10.845 39.623 59.174 1.00 31.53 224 ALA B CA 1
ATOM 3692 C C . ALA B 1 227 ? -10.977 38.354 58.328 1.00 31.76 224 ALA B C 1
ATOM 3693 O O . ALA B 1 227 ? -10.127 38.098 57.467 1.00 30.89 224 ALA B O 1
ATOM 3695 N N . ASP B 1 228 ? -12.014 37.550 58.581 1.00 31.86 225 ASP B N 1
ATOM 3696 C CA . ASP B 1 228 ? -12.209 36.334 57.796 1.00 32.33 225 ASP B CA 1
ATOM 3697 C C . ASP B 1 228 ? -12.497 36.659 56.326 1.00 31.53 225 ASP B C 1
ATOM 3698 O O . ASP B 1 228 ? -11.963 36.003 55.420 1.00 31.38 225 ASP B O 1
ATOM 3703 N N . TYR B 1 229 ? -13.337 37.666 56.101 1.00 31.10 226 TYR B N 1
ATOM 3704 C CA . TYR B 1 229 ? -13.686 38.104 54.748 1.00 30.62 226 TYR B CA 1
ATOM 3705 C C . TYR B 1 229 ? -12.453 38.555 53.941 1.00 30.77 226 TYR B C 1
ATOM 3706 O O . TYR B 1 229 ? -12.304 38.171 52.786 1.00 29.98 226 TYR B O 1
ATOM 3715 N N . THR B 1 230 ? -11.565 39.334 54.569 1.00 31.24 227 THR B N 1
ATOM 3716 C CA . THR B 1 230 ? -10.323 39.798 53.917 1.00 31.13 227 THR B CA 1
ATOM 3717 C C . THR B 1 230 ? -9.413 38.628 53.547 1.00 31.89 227 THR B C 1
ATOM 3718 O O . THR B 1 230 ? -8.856 38.607 52.455 1.00 30.99 227 THR B O 1
ATOM 3722 N N . ARG B 1 231 ? -9.270 37.659 54.452 1.00 32.17 228 ARG B N 1
ATOM 3723 C CA . ARG B 1 231 ? -8.495 36.453 54.151 1.00 33.37 228 ARG B CA 1
ATOM 3724 C C . ARG B 1 231 ? -9.009 35.771 52.896 1.00 32.19 228 ARG B C 1
ATOM 3725 O O . ARG B 1 231 ? -8.221 35.387 52.032 1.00 32.50 228 ARG B O 1
ATOM 3733 N N . ARG B 1 232 ? -10.332 35.641 52.796 1.00 31.15 229 ARG B N 1
ATOM 3734 C CA . ARG B 1 232 ? -10.970 35.008 51.639 1.00 30.80 229 ARG B CA 1
ATOM 3735 C C . ARG B 1 232 ? -10.741 35.826 50.361 1.00 30.21 229 ARG B C 1
ATOM 3736 O O . ARG B 1 232 ? -10.478 35.268 49.301 1.00 30.41 229 ARG B O 1
ATOM 3744 N N . ILE B 1 233 ? -10.823 37.148 50.475 1.00 29.43 230 ILE B N 1
ATOM 3745 C CA . ILE B 1 233 ? -10.512 38.028 49.345 1.00 29.14 230 ILE B CA 1
ATOM 3746 C C . ILE B 1 233 ? -9.060 37.848 48.911 1.00 29.13 230 ILE B C 1
ATOM 3747 O O . ILE B 1 233 ? -8.782 37.669 47.723 1.00 28.89 230 ILE B O 1
ATOM 3752 N N . ALA B 1 234 ? -8.131 37.874 49.866 1.00 29.04 231 ALA B N 1
ATOM 3753 C CA . ALA B 1 234 ? -6.725 37.673 49.533 1.00 29.55 231 ALA B CA 1
ATOM 3754 C C . ALA B 1 234 ? -6.517 36.329 48.813 1.00 29.98 231 ALA B C 1
ATOM 3755 O O . ALA B 1 234 ? -5.752 36.251 47.850 1.00 30.08 231 ALA B O 1
ATOM 3757 N N . ALA B 1 235 ? -7.219 35.285 49.260 1.00 30.12 232 ALA B N 1
ATOM 3758 C CA . ALA B 1 235 ? -7.107 33.960 48.632 1.00 30.64 232 ALA B CA 1
ATOM 3759 C C . ALA B 1 235 ? -7.692 33.904 47.205 1.00 30.94 232 ALA B C 1
ATOM 3760 O O . ALA B 1 235 ? -7.189 33.169 46.341 1.00 31.46 232 ALA B O 1
ATOM 3762 N N . ALA B 1 236 ? -8.724 34.701 46.950 1.00 30.57 233 ALA B N 1
ATOM 3763 C CA . ALA B 1 236 ? -9.447 34.655 45.680 1.00 30.01 233 ALA B CA 1
ATOM 3764 C C . ALA B 1 236 ? -8.889 35.550 44.575 1.00 29.49 233 ALA B C 1
ATOM 3765 O O . ALA B 1 236 ? -9.164 35.307 43.400 1.00 29.49 233 ALA B O 1
ATOM 3767 N N . TYR B 1 237 ? -8.139 36.590 44.947 1.00 28.77 234 TYR B N 1
ATOM 3768 C CA . TYR B 1 237 ? -7.586 37.535 43.974 1.00 27.87 234 TYR B CA 1
ATOM 3769 C C . TYR B 1 237 ? -6.055 37.594 44.008 1.00 27.35 234 TYR B C 1
ATOM 3770 O O . TYR B 1 237 ? -5.484 38.453 44.715 1.00 27.80 234 TYR B O 1
ATOM 3779 N N . PRO B 1 238 ? -5.391 36.679 43.272 1.00 25.17 235 PRO B N 1
ATOM 3780 C CA . PRO B 1 238 ? -3.928 36.579 43.349 1.00 24.28 235 PRO B CA 1
ATOM 3781 C C . PRO B 1 238 ? -3.223 37.803 42.762 1.00 22.63 235 PRO B C 1
ATOM 3782 O O . PRO B 1 238 ? -3.728 38.383 41.815 1.00 22.00 235 PRO B O 1
ATOM 3786 N N . PRO B 1 239 ? -2.076 38.199 43.338 1.00 22.14 236 PRO B N 1
ATOM 3787 C CA . PRO B 1 239 ? -1.363 39.389 42.869 1.00 21.50 236 PRO B CA 1
ATOM 3788 C C . PRO B 1 239 ? -0.821 39.223 41.455 1.00 21.86 236 PRO B C 1
ATOM 3789 O O . PRO B 1 239 ? -0.422 38.120 41.064 1.00 20.84 236 PRO B O 1
ATOM 3801 N N . ALA B 1 241 ? 2.106 40.731 38.583 1.00 20.09 238 ALA B N 1
ATOM 3802 C CA . ALA B 1 241 ? 3.567 40.869 38.707 1.00 19.54 238 ALA B CA 1
ATOM 3803 C C . ALA B 1 241 ? 3.943 42.069 39.585 1.00 19.78 238 ALA B C 1
ATOM 3804 O O . ALA B 1 241 ? 4.904 42.015 40.331 1.00 19.40 238 ALA B O 1
ATOM 3806 N N . ASP B 1 242 ? 3.177 43.151 39.489 1.00 20.50 239 ASP B N 1
ATOM 3807 C CA . ASP B 1 242 ? 3.466 44.373 40.275 1.00 21.16 239 ASP B CA 1
ATOM 3808 C C . ASP B 1 242 ? 2.862 44.377 41.700 1.00 21.52 239 ASP B C 1
ATOM 3809 O O . ASP B 1 242 ? 2.883 45.414 42.379 1.00 21.72 239 ASP B O 1
ATOM 3814 N N . GLY B 1 243 ? 2.326 43.229 42.130 1.00 21.45 240 GLY B N 1
ATOM 3815 C CA . GLY B 1 243 ? 1.705 43.070 43.444 1.00 21.64 240 GLY B CA 1
ATOM 3816 C C . GLY B 1 243 ? 0.235 43.470 43.520 1.00 21.98 240 GLY B C 1
ATOM 3817 O O . GLY B 1 243 ? -0.480 43.073 44.448 1.00 21.79 240 GLY B O 1
ATOM 3818 N N . ARG B 1 244 ? -0.232 44.265 42.566 1.00 21.61 241 ARG B N 1
ATOM 3819 C CA . ARG B 1 244 ? -1.638 44.661 42.571 1.00 22.08 241 ARG B CA 1
ATOM 3820 C C . ARG B 1 244 ? -2.567 43.467 42.338 1.00 21.98 241 ARG B C 1
ATOM 3821 O O . ARG B 1 244 ? -2.188 42.509 41.659 1.00 21.63 241 ARG B O 1
ATOM 3829 N N . LEU B 1 245 ? -3.770 43.540 42.914 1.00 21.61 242 LEU B N 1
ATOM 3830 C CA . LEU B 1 245 ? -4.814 42.552 42.683 1.00 21.91 242 LEU B CA 1
ATOM 3831 C C . LEU B 1 245 ? -5.718 43.077 41.565 1.00 22.43 242 LEU B C 1
ATOM 3832 O O . LEU B 1 245 ? -5.802 44.303 41.346 1.00 23.45 242 LEU B O 1
ATOM 3837 N N . LEU B 1 246 ? -6.369 42.171 40.846 1.00 21.61 243 LEU B N 1
ATOM 3838 C CA . LEU B 1 246 ? -7.245 42.585 39.748 1.00 21.19 243 LEU B CA 1
ATOM 3839 C C . LEU B 1 246 ? -8.713 42.280 40.029 1.00 21.39 243 LEU B C 1
ATOM 3840 O O . LEU B 1 246 ? -9.171 41.159 39.832 1.00 22.04 243 LEU B O 1
ATOM 3845 N N . LEU B 1 247 ? -9.447 43.291 40.501 1.00 20.90 244 LEU B N 1
ATOM 3846 C CA . LEU B 1 247 ? -10.867 43.143 40.791 1.00 21.71 244 LEU B CA 1
ATOM 3847 C C . LEU B 1 247 ? -11.684 43.225 39.493 1.00 21.45 244 LEU B C 1
ATOM 3848 O O . LEU B 1 247 ? -11.424 44.083 38.657 1.00 21.47 244 LEU B O 1
ATOM 3853 N N . ARG B 1 248 ? -12.659 42.331 39.330 1.00 21.38 245 ARG B N 1
ATOM 3854 C CA . ARG B 1 248 ? -13.530 42.350 38.144 1.00 22.40 245 ARG B CA 1
ATOM 3855 C C . ARG B 1 248 ? -14.902 42.925 38.453 1.00 23.05 245 ARG B C 1
ATOM 3856 O O . ARG B 1 248 ? -15.428 42.720 39.558 1.00 23.12 245 ARG B O 1
ATOM 3864 N N . PHE B 1 249 ? -15.471 43.631 37.473 1.00 23.02 246 PHE B N 1
ATOM 3865 C CA A PHE B 1 249 ? -16.803 44.210 37.596 0.50 23.41 246 PHE B CA 1
ATOM 3866 C CA B PHE B 1 249 ? -16.796 44.229 37.599 0.50 23.31 246 PHE B CA 1
ATOM 3867 C C . PHE B 1 249 ? -17.651 43.826 36.393 1.00 22.75 246 PHE B C 1
ATOM 3868 O O . PHE B 1 249 ? -17.681 44.557 35.396 1.00 23.17 246 PHE B O 1
ATOM 3883 N N . PRO B 1 250 ? -18.337 42.670 36.469 1.00 22.42 247 PRO B N 1
ATOM 3884 C CA . PRO B 1 250 ? -19.263 42.318 35.391 1.00 21.57 247 PRO B CA 1
ATOM 3885 C C . PRO B 1 250 ? -20.555 43.137 35.502 1.00 21.14 247 PRO B C 1
ATOM 3886 O O . PRO B 1 250 ? -21.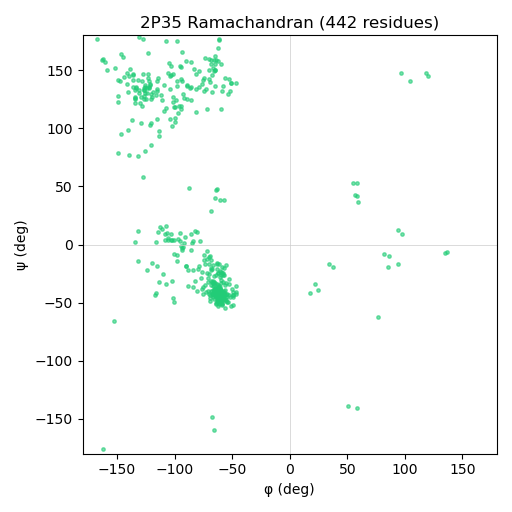072 43.353 36.616 1.00 19.97 247 PRO B O 1
ATOM 3890 N N . ARG B 1 251 ? -21.034 43.603 34.345 1.00 20.23 248 ARG B N 1
ATOM 3891 C CA . ARG B 1 251 ? -22.172 44.511 34.260 1.00 20.64 248 ARG B CA 1
ATOM 3892 C C . ARG B 1 251 ? -22.965 44.255 32.979 1.00 20.36 248 ARG B C 1
ATOM 3893 O O . ARG B 1 251 ? -22.386 44.038 31.918 1.00 20.94 248 ARG B O 1
ATOM 3901 N N . LEU B 1 252 ? -24.285 44.323 33.079 1.00 19.79 249 LEU B N 1
ATOM 3902 C CA . LEU B 1 252 ? -25.160 44.097 31.951 1.00 20.24 249 LEU B CA 1
ATOM 3903 C C . LEU B 1 252 ? -25.792 45.425 31.525 1.00 20.92 249 LEU B C 1
ATOM 3904 O O . LEU B 1 252 ? -26.198 46.232 32.372 1.00 20.57 249 LEU B O 1
ATOM 3909 N N . PHE B 1 253 ? -25.856 45.645 30.217 1.00 21.68 250 PHE B N 1
ATOM 3910 C CA . PHE B 1 253 ? -26.317 46.914 29.647 1.00 22.67 250 PHE B CA 1
ATOM 3911 C C . PHE B 1 253 ? -27.464 46.611 28.700 1.00 23.31 250 PHE B C 1
ATOM 3912 O O . PHE B 1 253 ? -27.367 45.692 27.885 1.00 24.54 250 PHE B O 1
ATOM 3920 N N . VAL B 1 254 ? -28.537 47.393 28.786 1.00 23.58 251 VAL B N 1
ATOM 3921 C CA . VAL B 1 254 ? -29.708 47.253 27.889 1.00 24.31 251 VAL B CA 1
ATOM 3922 C C . VAL B 1 254 ? -30.142 48.625 27.384 1.00 24.69 251 VAL B C 1
ATOM 3923 O O . VAL B 1 254 ? -30.380 49.543 28.194 1.00 25.41 251 VAL B O 1
ATOM 3927 N N . VAL B 1 255 ? -30.236 48.769 26.054 1.00 24.30 252 VAL B N 1
ATOM 3928 C CA . VAL B 1 255 ? -30.720 49.993 25.441 1.00 24.04 252 VAL B CA 1
ATOM 3929 C C . VAL B 1 255 ? -31.857 49.613 24.476 1.00 24.48 252 VAL B C 1
ATOM 3930 O O . VAL B 1 255 ? -31.672 48.733 23.639 1.00 24.55 252 VAL B O 1
ATOM 3934 N N . ALA B 1 256 ? -33.035 50.223 24.643 1.00 24.75 253 ALA B N 1
ATOM 3935 C CA . ALA B 1 256 ? -34.212 49.956 23.796 1.00 25.88 253 ALA B CA 1
ATOM 3936 C C . ALA B 1 256 ? -34.839 51.252 23.317 1.00 25.70 253 ALA B C 1
ATOM 3937 O O . ALA B 1 256 ? -34.879 52.247 24.052 1.00 26.80 253 ALA B O 1
ATOM 3939 N N . VAL B 1 257 ? -35.295 51.246 22.072 1.00 25.62 254 VAL B N 1
ATOM 3940 C CA . VAL B 1 257 ? -35.928 52.408 21.455 1.00 25.50 254 VAL B CA 1
ATOM 3941 C C . VAL B 1 257 ? -37.404 52.044 21.282 1.00 25.67 254 VAL B C 1
ATOM 3942 O O . VAL B 1 257 ? -37.739 51.024 20.678 1.00 24.53 254 VAL B O 1
ATOM 3946 N N . LYS B 1 258 ? -38.266 52.883 21.828 1.00 25.84 255 LYS B N 1
ATOM 3947 C CA . LYS B 1 258 ? -39.709 52.657 21.824 1.00 26.35 255 LYS B CA 1
ATOM 3948 C C . LYS B 1 258 ? -40.288 52.745 20.411 1.00 27.34 255 LYS B C 1
ATOM 3949 O O . LYS B 1 258 ? -39.993 53.697 19.680 1.00 27.33 255 LYS B O 1
ATOM 3955 N N . LYS B 1 259 ? -41.093 51.746 20.031 1.00 28.13 256 LYS B N 1
ATOM 3956 C CA . LYS B 1 259 ? -41.872 51.793 18.777 1.00 29.46 256 LYS B CA 1
ATOM 3957 C C . LYS B 1 259 ? -42.661 53.084 18.681 1.00 29.61 256 LYS B C 1
ATOM 3958 O O . LYS B 1 259 ? -42.718 53.722 17.628 1.00 30.12 256 LYS B O 1
#

Solvent-accessible surface area: 23198 Å² total

Sequence (473 aa):
AQQYLKFEDEERTRPARDLLAQVPLEERRVLNGYDLGCGPGNSTELLTDRYGVNNVITGIDSDDDDLEEKAADRLPNTNFGKADLATWKPAQKADLLYANAVFQWWVPDDHLAVLSQQLDQLESGGVLAVQPDNNLQEPTHIAHHETADGGPWKDAFKPLPPPSDYFNALSPKSSRVDVWHTVYNHPKDADDSIVEWVKGTGLRPYLAAAGEEEENREAFLADYTRRIAAAYPPADGRLLLRFFPRLFVVAVKKEDERRTRPARDLLAQVPLEERVLNGYDLGCGPGNNSTELLTDRYGVNNVITGIDSDDDLEKAADRLPNTNFGKADLATWKPAQQKADLLYANAVFQWWVPDHLAVLSQQLDQLESGGVLAVQPDNLQEPTHIAHETADGGPWKDAFSRKPLPPPSDYFNALSPKSSRVDVWHTVYNHHPKDADSIVEWVKGTGLRPYLAAAGEENREEAFLADYTRRIAAAYPPADGRLLLRFFPRLFVVAVKK

B-factor: mean 31.54, std 7.37, range [11.09, 103.64]